Protein AF-0000000072530063 (afdb_homodimer)

Organism: Lottia gigantea (NCBI:txid225164)

pLDDT: mean 83.58, std 20.02, range [23.95, 98.19]

Solvent-accessible surface area (backbone atoms only — not comparable to full-atom values): 21661 Å² total; per-residue (Å²): 127,83,74,70,56,74,69,68,76,24,9,52,57,56,82,76,99,60,94,57,54,35,34,42,50,69,62,28,27,30,29,33,36,38,38,41,35,37,35,41,39,96,91,38,84,42,71,38,38,33,42,29,44,34,37,42,29,58,88,73,34,33,38,25,34,37,38,37,32,37,54,96,87,35,80,36,47,36,36,38,38,37,34,55,80,78,28,34,33,39,38,30,48,71,74,49,45,48,35,28,51,43,85,72,76,82,54,46,48,9,43,44,85,79,46,41,79,72,47,76,49,31,35,33,44,86,89,51,34,34,58,29,38,33,33,35,36,53,45,88,94,37,73,80,24,50,34,39,38,33,25,31,92,84,34,37,56,38,39,36,38,37,39,26,70,57,57,64,64,66,11,36,30,38,39,36,36,41,35,27,56,49,39,82,41,76,92,60,75,72,66,71,53,78,57,75,65,46,61,92,53,68,73,38,74,63,82,117,129,88,72,71,58,75,69,67,74,20,11,53,56,58,80,82,92,75,86,65,52,41,34,44,48,70,61,29,25,29,29,33,36,38,38,40,37,38,35,41,39,97,91,37,82,41,70,38,38,34,42,31,43,34,38,41,29,58,88,74,35,34,38,26,35,37,40,38,32,38,54,96,86,36,82,37,47,35,38,39,38,38,32,56,79,78,28,34,32,39,38,30,49,71,75,48,45,47,37,28,50,42,84,72,75,82,52,45,51,9,43,40,82,78,46,41,79,72,50,76,49,32,36,31,45,85,91,51,33,34,58,30,38,32,35,36,35,52,45,87,94,37,74,80,24,50,34,38,37,33,23,30,91,83,35,36,57,37,38,36,38,38,39,26,69,58,58,66,66,68,12,35,30,38,39,36,38,39,34,25,56,50,39,81,41,76,93,58,74,71,64,73,52,80,57,76,65,45,61,92,54,69,76,38,73,63,83,117

Radius of gyration: 21.9 Å; Cα contacts (8 Å, |Δi|>4): 1088; chains: 2; bounding box: 48×67×50 Å

Sequence (416 aa):
MLVSFLTLLLILSSGNGQTTKNCCLPDEYEMDMGETGSTFKDNVFQEMQGFLSTSYSHKDRKVSSRGTNVVNGQLVQTTVLMDYKTHREYINVNGNCTVYEMKAPMINPCIPDNALFGGRTRYGYGSNHIDVDLWRFNLSNRPDSPIKLSITDDCTPITQTQFDPKALLGGKTEVVYIFSNFRPGIKARNIFTVPTECHNKPVLKHHLMLVSFLTLLLILSSGNGQTTKNCCLPDEYEMDMGETGSTFKDNVFQEMQGFLSTSYSHKDRKVSSRGTNVVNGQLVQTTVLMDYKTHREYINVNGNCTVYEMKAPMINPCIPDNALFGGRTRYGYGSNHIDVDLWRFNLSNRPDSPIKLSITDDCTPITQTQFDPKALLGGKTEVVYIFSNFRPGIKARNIFTVPTECHNKPVLKHHL

Secondary structure (DSSP, 8-state):
---TT-----------SSS-TT-B--SEEEEEEEEEEEEEETTEEEEEEEEEEEEEETTTTEEEEEEEEEETTEEEEEEEEEETTTTEEEEEETTEEEEEE--SPPPP-B--TT-EEEEEEEEEETTEEEEEEEEEEEETTEEEEEEEEEEETT--EEEEEEEESSSTTSSEEEEEEEEEEEEES-S-GGGGSPPGGGTTPPEEP---/----------------SSS-TT-B--SEEEEEEEEEEEEEETTEEEEEEEEEEEEEETTTTEEEEEEEEEETTEEEEEEEEEETTTTEEEEEETTEEEEEE--SPPPPSB--TTPEEEEEEEEEETTEEEEEEEEEEEETTEEEEEEEEEE-TT--EEEEEEEESSSTTSSEEEEEEEEEEEEES-S-GGGGSPPGGGTTPPEEP---

Structure (mmCIF, N/CA/C/O backbone):
data_AF-0000000072530063-model_v1
#
loop_
_entity.id
_entity.type
_entity.pdbx_description
1 polymer 'ZP domain-containing protein'
#
loop_
_atom_site.group_PDB
_atom_site.id
_atom_site.type_symbol
_atom_site.label_atom_id
_atom_site.label_alt_id
_atom_site.label_comp_id
_atom_site.label_asym_id
_atom_site.label_entity_id
_atom_site.label_seq_id
_atom_site.pdbx_PDB_ins_code
_atom_site.Cartn_x
_atom_site.Cartn_y
_atom_site.Cartn_z
_atom_site.occupancy
_atom_site.B_iso_or_equiv
_atom_site.auth_seq_id
_atom_site.auth_comp_id
_atom_site.auth_asym_id
_atom_site.auth_atom_id
_atom_site.pdbx_PDB_model_num
ATOM 1 N N . MET A 1 1 ? 1.836 21.172 -8.539 1 24.72 1 MET A N 1
ATOM 2 C CA . MET A 1 1 ? 1.102 21.734 -7.41 1 24.72 1 MET A CA 1
ATOM 3 C C . MET A 1 1 ? 0.557 20.641 -6.512 1 24.72 1 MET A C 1
ATOM 5 O O . MET A 1 1 ? -0.411 19.969 -6.867 1 24.72 1 MET A O 1
ATOM 9 N N . LEU A 1 2 ? 1.487 19.953 -5.762 1 30.73 2 LEU A N 1
ATOM 10 C CA . LEU A 1 2 ? 1.659 18.641 -5.172 1 30.73 2 LEU A CA 1
ATOM 11 C C . LEU A 1 2 ? 0.771 18.469 -3.943 1 30.73 2 LEU A C 1
ATOM 13 O O . LEU A 1 2 ? 0.501 17.344 -3.516 1 30.73 2 LEU A O 1
ATOM 17 N N . VAL A 1 3 ? 0.549 19.703 -3.082 1 30.42 3 VAL A N 1
ATOM 18 C CA . VAL A 1 3 ? 0.519 19.594 -1.627 1 30.42 3 VAL A CA 1
ATOM 19 C C . VAL A 1 3 ? -0.781 18.922 -1.184 1 30.42 3 VAL A C 1
ATOM 21 O O . VAL A 1 3 ? -0.909 18.516 -0.03 1 30.42 3 VAL A O 1
ATOM 24 N N . SER A 1 4 ? -1.985 19.141 -1.792 1 29.75 4 SER A N 1
ATOM 25 C CA . SER A 1 4 ? -3.145 19.328 -0.924 1 29.75 4 SER A CA 1
ATOM 26 C C . SER A 1 4 ? -3.424 18.078 -0.103 1 29.75 4 SER A C 1
ATOM 28 O O . SER A 1 4 ? -4.273 18.078 0.791 1 29.75 4 SER A O 1
ATOM 30 N N . PHE A 1 5 ? -3.225 16.875 -0.66 1 32.81 5 PHE A N 1
ATOM 31 C CA . PHE A 1 5 ? -4.348 15.969 -0.429 1 32.81 5 PHE A CA 1
ATOM 32 C C . PHE A 1 5 ? -4.25 15.328 0.949 1 32.81 5 PHE A C 1
ATOM 34 O O . PHE A 1 5 ? -4.684 14.188 1.142 1 32.81 5 PHE A O 1
ATOM 41 N N . LEU A 1 6 ? -3.395 15.883 1.829 1 31.11 6 LEU A N 1
ATOM 42 C CA . LEU A 1 6 ? -3.438 14.945 2.945 1 31.11 6 LEU A CA 1
ATOM 43 C C . LEU A 1 6 ? -4.828 14.906 3.57 1 31.11 6 LEU A C 1
ATOM 45 O O . LEU A 1 6 ? -5.18 15.781 4.371 1 31.11 6 LEU A O 1
ATOM 49 N N . THR A 1 7 ? -5.852 14.695 2.754 1 29.69 7 THR A N 1
ATOM 50 C CA . THR A 1 7 ? -7.098 14.57 3.502 1 29.69 7 THR A CA 1
ATOM 51 C C . THR A 1 7 ? -7.012 13.43 4.516 1 29.69 7 THR A C 1
ATOM 53 O O . THR A 1 7 ? -7.062 12.258 4.148 1 29.69 7 THR A O 1
ATOM 56 N N . LEU A 1 8 ? -6.211 13.656 5.488 1 28.5 8 LEU A N 1
ATOM 57 C CA . LEU A 1 8 ? -6.328 12.727 6.605 1 28.5 8 LEU A CA 1
ATOM 58 C C . LEU A 1 8 ? -7.773 12.641 7.086 1 28.5 8 LEU A C 1
ATOM 60 O O . LEU A 1 8 ? -8.375 13.648 7.449 1 28.5 8 LEU A O 1
ATOM 64 N N . LEU A 1 9 ? -8.453 11.594 6.77 1 30.14 9 LEU A N 1
ATOM 65 C CA . LEU A 1 9 ? -9.852 11.328 7.102 1 30.14 9 LEU A CA 1
ATOM 66 C C . LEU A 1 9 ? -10.031 11.172 8.609 1 30.14 9 LEU A C 1
ATOM 68 O O . LEU A 1 9 ? -9.438 10.281 9.219 1 30.14 9 LEU A O 1
ATOM 72 N N . LEU A 1 10 ? -10.43 12.273 9.289 1 25.59 10 LEU A N 1
ATOM 73 C CA . LEU A 1 10 ? -10.844 12.281 10.688 1 25.59 10 LEU A CA 1
ATOM 74 C C . LEU A 1 10 ? -12.227 11.664 10.852 1 25.59 10 LEU A C 1
ATOM 76 O O . LEU A 1 10 ? -13.219 12.203 10.344 1 25.59 10 LEU A O 1
ATOM 80 N N . ILE A 1 11 ? -12.336 10.266 11.086 1 26.78 11 ILE A N 1
ATOM 81 C CA . ILE A 1 11 ? -13.625 9.633 11.344 1 26.78 11 ILE A CA 1
ATOM 82 C C . ILE A 1 11 ? -14.078 9.938 12.766 1 26.78 11 ILE A C 1
ATOM 84 O O . ILE A 1 11 ? -13.305 9.805 13.719 1 26.78 11 ILE A O 1
ATOM 88 N N . LEU A 1 12 ? -15.219 10.539 12.977 1 25.2 12 LEU A N 1
ATOM 89 C CA . LEU A 1 12 ? -15.945 10.898 14.188 1 25.2 12 LEU A CA 1
ATOM 90 C C . LEU A 1 12 ? -16.5 9.656 14.875 1 25.2 12 LEU A C 1
ATOM 92 O O . LEU A 1 12 ? -17.016 8.75 14.211 1 25.2 12 LEU A O 1
ATOM 96 N N . SER A 1 13 ? -16.203 9.453 16.281 1 26.47 13 SER A N 1
ATOM 97 C CA . SER A 1 13 ? -16.469 8.406 17.266 1 26.47 13 SER A CA 1
ATOM 98 C C . SER A 1 13 ? -17.938 8.375 17.656 1 26.47 13 SER A C 1
ATOM 100 O O . SER A 1 13 ? -18.469 9.359 18.172 1 26.47 13 SER A O 1
ATOM 102 N N . SER A 1 14 ? -18.938 7.711 17.094 1 26.81 14 SER A N 1
ATOM 103 C CA . SER A 1 14 ? -20.047 7.523 18.031 1 26.81 14 SER A CA 1
ATOM 104 C C . SER A 1 14 ? -19.844 6.273 18.875 1 26.81 14 SER A C 1
ATOM 106 O O . SER A 1 14 ? -19.203 5.316 18.438 1 26.81 14 SER A O 1
ATOM 108 N N . GLY A 1 15 ? -20.156 6.062 20.234 1 26.78 15 GLY A N 1
ATOM 109 C CA . GLY A 1 15 ? -20.031 5.355 21.5 1 26.78 15 GLY A CA 1
ATOM 110 C C . GLY A 1 15 ? -20.484 3.906 21.406 1 26.78 15 GLY A C 1
ATOM 111 O O . GLY A 1 15 ? -20 3.057 22.156 1 26.78 15 GLY A O 1
ATOM 112 N N . ASN A 1 16 ? -21.5 3.174 21.031 1 27.88 16 ASN A N 1
ATOM 113 C CA . ASN A 1 16 ? -21.984 2.098 21.906 1 27.88 16 ASN A CA 1
ATOM 114 C C . ASN A 1 16 ? -21.281 0.778 21.578 1 27.88 16 ASN A C 1
ATOM 116 O O . ASN A 1 16 ? -20.625 0.653 20.547 1 27.88 16 ASN A O 1
ATOM 120 N N . GLY A 1 17 ? -21.797 -0.498 21.609 1 28.62 17 GLY A N 1
ATOM 121 C CA . GLY A 1 17 ? -21.438 -1.845 22.031 1 28.62 17 GLY A CA 1
ATOM 122 C C . GLY A 1 17 ? -20.391 -2.486 21.125 1 28.62 17 GLY A C 1
ATOM 123 O O . GLY A 1 17 ? -19.578 -3.283 21.594 1 28.62 17 GLY A O 1
ATOM 124 N N . GLN A 1 18 ? -20.625 -2.889 19.859 1 33 18 GLN A N 1
ATOM 125 C CA . GLN A 1 18 ? -20.703 -3.68 18.625 1 33 18 GLN A CA 1
ATOM 126 C C . GLN A 1 18 ? -19.531 -3.369 17.703 1 33 18 GLN A C 1
ATOM 128 O O . GLN A 1 18 ? -18.938 -2.291 17.766 1 33 18 GLN A O 1
ATOM 133 N N . THR A 1 19 ? -19.031 -3.844 16.406 1 42.81 19 THR A N 1
ATOM 134 C CA . THR A 1 19 ? -17.938 -3.646 15.469 1 42.81 19 THR A CA 1
ATOM 135 C C . THR A 1 19 ? -17.531 -2.18 15.422 1 42.81 19 THR A C 1
ATOM 137 O O . THR A 1 19 ? -18.328 -1.315 15.047 1 42.81 19 THR A O 1
ATOM 140 N N . THR A 1 20 ? -16.844 -1.428 16.469 1 46.28 20 THR A N 1
ATOM 141 C CA . THR A 1 20 ? -17 -0.122 17.109 1 46.28 20 THR A CA 1
ATOM 142 C C . THR A 1 20 ? -16.844 0.997 16.078 1 46.28 20 THR A C 1
ATOM 144 O O . THR A 1 20 ? -15.773 1.195 15.516 1 46.28 20 THR A O 1
ATOM 147 N N . LYS A 1 21 ? -17.812 1.171 15.352 1 54.53 21 LYS A N 1
ATOM 148 C CA . LYS A 1 21 ? -18.047 2.398 14.594 1 54.53 21 LYS A CA 1
ATOM 149 C C . LYS A 1 21 ? -17.453 3.609 15.312 1 54.53 21 LYS A C 1
ATOM 151 O O . LYS A 1 21 ? -17.125 4.609 14.672 1 54.53 21 LYS A O 1
ATOM 156 N N . ASN A 1 22 ? -16.984 3.297 16.578 1 71.56 22 ASN A N 1
ATOM 157 C CA . ASN A 1 22 ? -16.469 4.484 17.25 1 71.56 22 ASN A CA 1
ATOM 158 C C . ASN A 1 22 ? -14.953 4.441 17.406 1 71.56 22 ASN A C 1
ATOM 160 O O . ASN A 1 22 ? -14.422 4.648 18.5 1 71.56 22 ASN A O 1
ATOM 164 N N . CYS A 1 23 ? -14.312 3.988 16.516 1 90.31 23 CYS A N 1
ATOM 165 C CA . CYS A 1 23 ? -12.859 3.992 16.562 1 90.31 23 CYS A CA 1
ATOM 166 C C . CYS A 1 23 ? -12.305 5.336 16.109 1 90.31 23 CYS A C 1
ATOM 1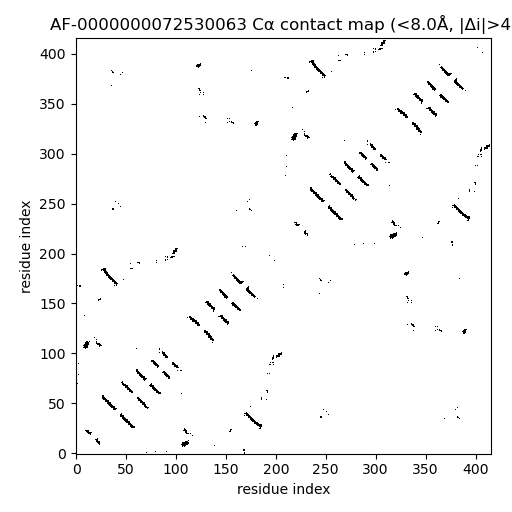68 O O . CYS A 1 23 ? -12.477 5.723 14.945 1 90.31 23 CYS A O 1
ATOM 170 N N . CYS A 1 24 ? -11.664 6.004 17.172 1 93.06 24 CYS A N 1
ATOM 171 C CA . CYS A 1 24 ? -11.031 7.293 16.906 1 93.06 24 CYS A CA 1
ATOM 172 C C . CYS A 1 24 ? -9.57 7.285 17.344 1 93.06 24 CYS A C 1
ATOM 174 O O . CYS A 1 24 ? -9.211 6.641 18.328 1 93.06 24 CYS A O 1
ATOM 176 N N . LEU A 1 25 ? -8.773 7.996 16.594 1 93.75 25 LEU A N 1
ATOM 177 C CA . LEU A 1 25 ? -7.438 8.281 17.094 1 93.75 25 LEU A CA 1
ATOM 178 C C . LEU A 1 25 ? -7.492 9.312 18.219 1 93.75 25 LEU A C 1
ATOM 180 O O . LEU A 1 25 ? -8.484 10.031 18.359 1 93.75 25 LEU A O 1
ATOM 184 N N . PRO A 1 26 ? -6.43 9.312 19.047 1 93.81 26 PRO A N 1
ATOM 185 C CA . PRO A 1 26 ? -6.395 10.344 20.094 1 93.81 26 PRO A CA 1
ATOM 186 C C . PRO A 1 26 ? -6.398 11.758 19.531 1 93.81 26 PRO A C 1
ATOM 188 O O . PRO A 1 26 ? -6.062 11.961 18.359 1 93.81 26 PRO A O 1
ATOM 191 N N . ASP A 1 27 ? -6.699 12.727 20.406 1 94.88 27 ASP A N 1
ATOM 192 C CA . ASP A 1 27 ? -6.793 14.125 20.016 1 94.88 27 ASP A CA 1
ATOM 193 C C . ASP A 1 27 ? -5.438 14.664 19.547 1 94.88 27 ASP A C 1
ATOM 195 O O . ASP A 1 27 ? -5.367 15.703 18.891 1 94.88 27 ASP A O 1
ATOM 199 N N . GLU A 1 28 ? -4.426 14.023 20.062 1 96.81 28 GLU A N 1
ATOM 200 C CA . GLU A 1 28 ? -3.068 14.352 19.641 1 96.81 28 GLU A CA 1
ATOM 201 C C . GLU A 1 28 ? -2.252 13.094 19.375 1 96.81 28 GLU A C 1
ATOM 203 O O . GLU A 1 28 ? -2.23 12.18 20.203 1 96.81 28 GLU A O 1
ATOM 208 N N . TYR A 1 29 ? -1.586 13.117 18.281 1 97.5 29 TYR A N 1
ATOM 209 C CA . TYR A 1 29 ? -0.713 11.992 17.969 1 97.5 29 TYR A CA 1
ATOM 210 C C . TYR A 1 29 ? 0.34 12.375 16.938 1 97.5 29 TYR A C 1
ATOM 212 O O . TYR A 1 29 ? 0.236 13.422 16.297 1 97.5 29 TYR A O 1
ATOM 220 N N . GLU A 1 30 ? 1.362 11.578 16.828 1 98.12 30 GLU A N 1
ATOM 221 C CA . GLU A 1 30 ? 2.389 11.625 15.797 1 98.12 30 GLU A CA 1
ATOM 222 C C . GLU A 1 30 ? 2.568 10.266 15.133 1 98.12 30 GLU A C 1
ATOM 224 O O . GLU A 1 30 ? 2.391 9.227 15.766 1 98.12 30 GLU A O 1
ATOM 229 N N . MET A 1 31 ? 2.863 10.297 13.859 1 97.94 31 MET A N 1
ATOM 230 C CA . MET A 1 31 ? 3.172 9.078 13.117 1 97.94 31 MET A CA 1
ATOM 231 C C . MET A 1 31 ? 3.977 9.391 11.859 1 97.94 31 MET A C 1
ATOM 233 O O . MET A 1 31 ? 4.031 10.539 11.422 1 97.94 31 MET A O 1
ATOM 237 N N . ASP A 1 32 ? 4.629 8.375 11.398 1 97.25 32 ASP A N 1
ATOM 238 C CA . ASP A 1 32 ? 5.262 8.453 10.086 1 97.25 32 ASP A CA 1
ATOM 239 C C . ASP A 1 32 ? 4.34 7.906 9 1 97.25 32 ASP A C 1
ATOM 241 O O . ASP A 1 32 ? 3.535 7.008 9.258 1 97.25 32 ASP A O 1
ATOM 245 N N . MET A 1 33 ? 4.5 8.5 7.867 1 95.81 33 MET A N 1
ATOM 246 C CA . MET A 1 33 ? 3.66 8.117 6.738 1 95.81 33 MET A CA 1
ATOM 247 C C . MET A 1 33 ? 4.504 7.875 5.488 1 95.81 33 MET A C 1
ATOM 249 O O . MET A 1 33 ? 5.215 8.773 5.035 1 95.81 33 MET A O 1
ATOM 253 N N . GLY A 1 34 ? 4.508 6.645 5.02 1 92.81 34 GLY A N 1
ATOM 254 C CA . GLY A 1 34 ? 4.984 6.379 3.67 1 92.81 34 GLY A CA 1
ATOM 255 C C . GLY A 1 34 ? 3.908 6.551 2.615 1 92.81 34 GLY A C 1
ATOM 256 O O . GLY A 1 34 ? 2.783 6.07 2.783 1 92.81 34 GLY A O 1
ATOM 257 N N . GLU A 1 35 ? 4.234 7.273 1.614 1 91.69 35 GLU A N 1
ATOM 258 C CA . GLU A 1 35 ? 3.314 7.539 0.512 1 91.69 35 GLU A CA 1
ATOM 259 C C . GLU A 1 35 ? 3.803 6.891 -0.781 1 91.69 35 GLU A C 1
ATOM 261 O O . GLU A 1 35 ? 4.965 7.047 -1.159 1 91.69 35 GLU A O 1
ATOM 266 N N . THR A 1 36 ? 2.914 6.152 -1.372 1 89.06 36 THR A N 1
ATOM 267 C CA . THR A 1 36 ? 3.232 5.566 -2.668 1 89.06 36 THR A CA 1
ATOM 268 C C . THR A 1 36 ? 2.006 5.555 -3.574 1 89.06 36 THR A C 1
ATOM 270 O O . THR A 1 36 ? 0.893 5.285 -3.119 1 89.06 36 THR A O 1
ATOM 273 N N . GLY A 1 37 ? 2.242 5.934 -4.832 1 86.69 37 GLY A N 1
ATOM 274 C CA . GLY A 1 37 ? 1.151 5.949 -5.797 1 86.69 37 GLY A CA 1
ATOM 275 C C . GLY A 1 37 ? 1.494 6.695 -7.07 1 86.69 37 GLY A C 1
ATOM 276 O O . GLY A 1 37 ? 2.666 6.805 -7.438 1 86.69 37 GLY A O 1
ATOM 277 N N . SER A 1 38 ? 0.443 7.02 -7.793 1 83.88 38 SER A N 1
ATOM 278 C CA . SER A 1 38 ? 0.654 7.711 -9.062 1 83.88 38 SER A CA 1
ATOM 279 C C . SER A 1 38 ? -0.51 8.641 -9.383 1 83.88 38 SER A C 1
ATOM 281 O O . SER A 1 38 ? -1.606 8.484 -8.844 1 83.88 38 SER A O 1
ATOM 283 N N . THR A 1 39 ? -0.192 9.602 -10.141 1 81.94 39 THR A N 1
ATOM 284 C CA . THR A 1 39 ? -1.193 10.516 -10.68 1 81.94 39 THR A CA 1
ATOM 285 C C . THR A 1 39 ? -1.044 10.664 -12.188 1 81.94 39 THR A C 1
ATOM 287 O O . THR A 1 39 ? 0.059 10.531 -12.727 1 81.94 39 THR A O 1
ATOM 290 N N . PHE A 1 40 ? -2.137 10.75 -12.789 1 80.94 40 PHE A N 1
ATOM 291 C CA . PHE A 1 40 ? -2.191 11.039 -14.219 1 80.94 40 PHE A CA 1
ATOM 292 C C . PHE A 1 40 ? -2.867 12.383 -14.477 1 80.94 40 PHE A C 1
ATOM 294 O O . PHE A 1 40 ? -4.066 12.531 -14.227 1 80.94 40 PHE A O 1
ATOM 301 N N . LYS A 1 41 ? -2.027 13.273 -14.867 1 78.12 41 LYS A N 1
ATOM 302 C CA . LYS A 1 41 ? -2.494 14.641 -15.117 1 78.12 41 LYS A CA 1
ATOM 303 C C . LYS A 1 41 ? -1.873 15.211 -16.391 1 78.12 41 LYS A C 1
ATOM 305 O O . LYS A 1 41 ? -0.677 15.039 -16.625 1 78.12 41 LYS A O 1
ATOM 310 N N . ASP A 1 42 ? -2.748 15.898 -17.219 1 79.31 42 ASP A N 1
ATOM 311 C CA . ASP A 1 42 ? -2.303 16.531 -18.453 1 79.31 42 ASP A CA 1
ATOM 312 C C . ASP A 1 42 ? -1.519 15.555 -19.328 1 79.31 42 ASP A C 1
ATOM 314 O O . ASP A 1 42 ? -0.451 15.891 -19.844 1 79.31 42 ASP A O 1
ATOM 318 N N . ASN A 1 43 ? -1.944 14.305 -19.312 1 76.56 43 ASN A N 1
ATOM 319 C CA . ASN A 1 43 ? -1.417 13.227 -20.141 1 76.56 43 ASN A CA 1
ATOM 320 C C . ASN A 1 43 ? -0.033 12.781 -19.672 1 76.56 43 ASN A C 1
ATOM 322 O O . ASN A 1 43 ? 0.747 12.242 -20.453 1 76.56 43 ASN A O 1
ATOM 326 N N . VAL A 1 44 ? 0.263 13.148 -18.484 1 78.81 44 VAL A N 1
ATOM 327 C CA . VAL A 1 44 ? 1.551 12.75 -17.922 1 78.81 44 VAL A CA 1
ATOM 328 C C . VAL A 1 44 ? 1.331 11.859 -16.703 1 78.81 44 VAL A C 1
ATOM 330 O O . VAL 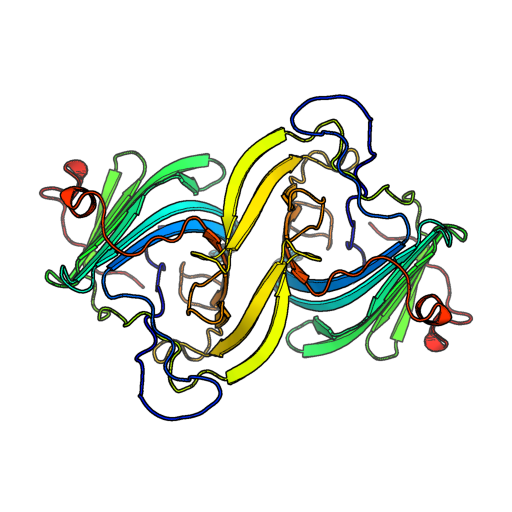A 1 44 ? 0.524 12.18 -15.828 1 78.81 44 VAL A O 1
ATOM 333 N N . PHE A 1 45 ? 1.947 10.648 -16.766 1 79.56 45 PHE A N 1
ATOM 334 C CA . PHE A 1 45 ? 1.963 9.742 -15.625 1 79.56 45 PHE A CA 1
ATOM 335 C C . PHE A 1 45 ? 3.086 10.109 -14.656 1 79.56 45 PHE A C 1
ATOM 337 O O . PHE A 1 45 ? 4.254 10.164 -15.055 1 79.56 45 PHE A O 1
ATOM 344 N N . GLN A 1 46 ? 2.736 10.383 -13.367 1 79.94 46 GLN A N 1
ATOM 345 C CA . GLN A 1 46 ? 3.721 10.781 -12.367 1 79.94 46 GLN A CA 1
ATOM 346 C C . GLN A 1 46 ? 3.666 9.867 -11.148 1 79.94 46 GLN A C 1
ATOM 348 O O . GLN A 1 46 ? 2.596 9.641 -10.578 1 79.94 46 GLN A O 1
ATOM 353 N N . GLU A 1 47 ? 4.805 9.391 -10.797 1 78.62 47 GLU A N 1
ATOM 354 C CA . GLU A 1 47 ? 4.914 8.594 -9.578 1 78.62 47 GLU A CA 1
ATOM 355 C C . GLU A 1 47 ? 4.828 9.477 -8.336 1 78.62 47 GLU A C 1
ATOM 357 O O . GLU A 1 47 ? 5.359 10.586 -8.32 1 78.62 47 GLU A O 1
ATOM 362 N N . MET A 1 48 ? 4.152 8.977 -7.383 1 84.19 48 MET A N 1
ATOM 363 C CA . MET A 1 48 ? 4.105 9.602 -6.062 1 84.19 48 MET A CA 1
ATOM 364 C C . MET A 1 48 ? 4.855 8.766 -5.035 1 84.19 48 MET A C 1
ATOM 366 O O . MET A 1 48 ? 4.578 7.574 -4.879 1 84.19 48 MET A O 1
ATOM 370 N N . GLN A 1 49 ? 5.789 9.344 -4.48 1 88.06 49 GLN A N 1
ATOM 371 C CA . GLN A 1 49 ? 6.547 8.719 -3.402 1 88.06 49 GLN A CA 1
ATOM 372 C C . GLN A 1 49 ? 6.941 9.734 -2.34 1 88.06 49 GLN A C 1
ATOM 374 O O . GLN A 1 49 ? 7.336 10.859 -2.666 1 88.06 49 GLN A O 1
ATOM 379 N N . GLY A 1 50 ? 6.773 9.359 -1.143 1 90.56 50 GLY A N 1
ATOM 380 C CA . GLY A 1 50 ? 7.156 10.258 -0.066 1 90.56 50 GLY A CA 1
ATOM 381 C C . GLY A 1 50 ? 7.234 9.57 1.284 1 90.56 50 GLY A C 1
ATOM 382 O O . GLY A 1 50 ? 6.766 8.445 1.443 1 90.56 50 GLY A O 1
ATOM 383 N N . PHE A 1 51 ? 7.941 10.148 2.145 1 93.38 51 PHE A N 1
ATOM 384 C CA . PHE A 1 51 ? 8.031 9.773 3.551 1 93.38 51 PHE A CA 1
ATOM 385 C C . PHE A 1 51 ? 7.926 11.008 4.449 1 93.38 51 PHE A C 1
ATOM 387 O O . PHE A 1 51 ? 8.797 11.875 4.422 1 93.38 51 PHE A O 1
ATOM 394 N N . LEU A 1 52 ? 6.879 10.984 5.238 1 96.19 52 LEU A N 1
ATOM 395 C CA . LEU A 1 52 ? 6.605 12.172 6.047 1 96.19 52 LEU A CA 1
ATOM 396 C C . LEU A 1 52 ? 6.363 11.789 7.504 1 96.19 52 LEU A C 1
ATOM 398 O O . LEU A 1 52 ? 5.777 10.742 7.785 1 96.19 52 LEU A O 1
ATOM 402 N N . SER A 1 53 ? 6.875 12.633 8.383 1 97.38 53 SER A N 1
ATOM 403 C CA . SER A 1 53 ? 6.426 12.617 9.773 1 97.38 53 SER A CA 1
ATOM 404 C C . SER A 1 53 ? 5.262 13.578 9.984 1 97.38 53 SER A C 1
ATOM 406 O O . SER A 1 53 ? 5.363 14.766 9.672 1 97.38 53 SER A O 1
ATOM 408 N N . THR A 1 54 ? 4.238 13.047 10.547 1 97.38 54 THR A N 1
ATOM 409 C CA . THR A 1 54 ? 3.023 13.844 10.672 1 97.38 54 THR A CA 1
ATOM 410 C C . THR A 1 54 ? 2.619 13.992 12.133 1 97.38 54 THR A C 1
ATOM 412 O O . THR A 1 54 ? 2.701 13.039 12.906 1 97.38 54 THR A O 1
ATOM 415 N N . SER A 1 55 ? 2.207 15.18 12.469 1 98 55 SER A N 1
ATOM 416 C CA . SER A 1 55 ? 1.67 15.516 13.781 1 98 55 SER A CA 1
ATOM 417 C C . SER A 1 55 ? 0.26 16.078 13.672 1 98 55 SER A C 1
ATOM 419 O O . SER A 1 55 ? 0.01 16.984 12.875 1 98 55 SER A O 1
ATOM 421 N N . TYR A 1 56 ? -0.61 15.523 14.43 1 97.5 56 TYR A N 1
ATOM 422 C CA . TYR A 1 56 ? -2.004 15.945 14.492 1 97.5 56 TYR A CA 1
ATOM 423 C C . TYR A 1 56 ? -2.363 16.438 15.891 1 97.5 56 TYR A C 1
ATOM 425 O O . TYR A 1 56 ? -2.15 15.727 16.875 1 97.5 56 TYR A O 1
ATOM 433 N N . SER A 1 57 ? -2.898 17.641 15.969 1 97.19 57 SER A N 1
ATOM 434 C CA . SER A 1 57 ? -3.367 18.172 17.234 1 97.19 57 SER A CA 1
ATOM 435 C C . SER A 1 57 ? -4.762 18.781 17.109 1 97.19 57 SER A C 1
ATOM 437 O O . SER A 1 57 ? -4.922 19.859 16.531 1 97.19 57 SER A O 1
ATOM 439 N N . HIS A 1 58 ? -5.715 18.109 17.688 1 94.06 58 HIS A N 1
ATOM 440 C CA . HIS A 1 58 ? -7.055 18.688 17.734 1 94.06 58 HIS A CA 1
ATOM 441 C C . HIS A 1 58 ? -7.078 19.922 18.625 1 94.06 58 HIS A C 1
ATOM 443 O O . HIS A 1 58 ? -7.789 20.891 18.328 1 94.06 58 HIS A O 1
ATOM 449 N N . LYS A 1 59 ? -6.355 19.828 19.672 1 92.44 59 LYS A N 1
ATOM 450 C CA . LYS A 1 59 ? -6.254 20.953 20.609 1 92.44 59 LYS A CA 1
ATOM 451 C C . LYS A 1 59 ? -5.789 22.219 19.891 1 92.44 59 LYS A C 1
ATOM 453 O O . LYS A 1 59 ? -6.387 23.281 20.047 1 92.44 59 LYS A O 1
ATOM 458 N N . ASP A 1 60 ? -4.77 22.094 19.125 1 95.81 60 ASP A N 1
ATOM 459 C CA . ASP A 1 60 ? -4.211 23.234 18.406 1 95.81 60 ASP A CA 1
ATOM 460 C C . ASP A 1 60 ? -4.941 23.469 17.078 1 95.81 60 ASP A C 1
ATOM 462 O O . ASP A 1 60 ? -4.77 24.516 16.453 1 95.81 60 ASP A O 1
ATOM 466 N N . ARG A 1 61 ? -5.773 22.562 16.688 1 96.44 61 ARG A N 1
ATOM 467 C CA . ARG A 1 61 ? -6.453 22.562 15.391 1 96.44 61 ARG A CA 1
ATOM 468 C C . ARG A 1 61 ? -5.449 22.688 14.25 1 96.44 61 ARG A C 1
ATOM 470 O O . ARG A 1 61 ? -5.602 23.547 13.375 1 96.44 61 ARG A O 1
ATOM 477 N N . LYS A 1 62 ? -4.367 21.812 14.297 1 97.19 62 LYS A N 1
ATOM 478 C CA . LYS A 1 62 ? -3.303 21.859 13.297 1 97.19 62 LYS A CA 1
ATOM 479 C C . LYS A 1 62 ? -2.834 20.453 12.93 1 97.19 62 LYS A C 1
ATOM 481 O O . LYS A 1 62 ? -2.887 19.531 13.758 1 97.19 62 LYS A O 1
ATOM 486 N N . VAL A 1 63 ? -2.41 20.312 11.734 1 97.12 63 VAL A N 1
ATOM 487 C CA . VAL A 1 63 ? -1.702 19.141 11.234 1 97.12 63 VAL A CA 1
ATOM 488 C C . VAL A 1 63 ? -0.394 19.578 10.578 1 97.12 63 VAL A C 1
ATOM 490 O O . VAL A 1 63 ? -0.373 20.516 9.781 1 97.12 63 VAL A O 1
ATOM 493 N N . SER A 1 64 ? 0.658 18.984 10.977 1 97.69 64 SER A N 1
ATOM 494 C CA . SER A 1 64 ? 1.96 19.25 10.367 1 97.69 64 SER A CA 1
ATOM 495 C C . SER A 1 64 ? 2.58 17.969 9.82 1 97.69 64 SER A C 1
ATOM 497 O O . SER A 1 64 ? 2.609 16.938 10.508 1 97.69 64 SER A O 1
ATOM 499 N N . SER A 1 65 ? 3.016 18 8.594 1 96.88 65 SER A N 1
ATOM 500 C CA . SER A 1 65 ? 3.74 16.906 7.965 1 96.88 65 SER A CA 1
ATOM 501 C C . SER A 1 65 ? 5.066 17.375 7.379 1 96.88 65 SER A C 1
ATOM 503 O O . SER A 1 65 ? 5.109 18.375 6.664 1 96.88 65 SER A O 1
ATOM 505 N N . ARG A 1 66 ? 6.082 16.656 7.711 1 96.44 66 ARG A N 1
ATOM 506 C CA . ARG A 1 66 ? 7.418 17.031 7.258 1 96.44 66 ARG A CA 1
ATOM 507 C C . ARG A 1 66 ? 8.211 15.812 6.816 1 96.44 66 ARG A C 1
ATOM 509 O O . ARG A 1 66 ? 8.125 14.75 7.438 1 96.44 66 ARG A O 1
ATOM 516 N N . GLY A 1 67 ? 8.961 16.016 5.793 1 96.25 67 GLY A N 1
ATOM 517 C CA . GLY A 1 67 ? 9.805 14.953 5.285 1 96.25 67 GLY A CA 1
ATOM 518 C C . GLY A 1 67 ? 10.195 15.141 3.832 1 96.25 67 GLY A C 1
ATOM 519 O O . GLY A 1 67 ? 10.555 16.25 3.42 1 96.25 67 GLY A O 1
ATOM 520 N N . THR A 1 68 ? 10.172 14.039 3.146 1 94.38 68 THR A N 1
ATOM 521 C CA . THR A 1 68 ? 10.609 14.078 1.756 1 94.38 68 THR A CA 1
ATOM 522 C C . THR A 1 68 ? 9.523 13.539 0.83 1 94.38 68 THR A C 1
ATOM 524 O O . THR A 1 68 ? 8.75 12.656 1.218 1 94.38 68 THR A O 1
ATOM 527 N N . ASN A 1 69 ? 9.477 14.102 -0.356 1 90.06 69 ASN A N 1
ATOM 528 C CA . ASN A 1 69 ? 8.664 13.617 -1.469 1 90.06 69 ASN A CA 1
ATOM 529 C C . ASN A 1 69 ? 9.477 13.531 -2.758 1 90.06 69 ASN A C 1
ATOM 531 O O . ASN A 1 69 ? 10.57 14.094 -2.85 1 90.06 69 ASN A O 1
ATOM 535 N N . VAL A 1 70 ? 8.961 12.688 -3.625 1 82.56 70 VAL A N 1
ATOM 536 C CA . VAL A 1 70 ? 9.516 12.68 -4.973 1 82.56 70 VAL A CA 1
ATOM 537 C C . VAL A 1 70 ? 8.641 13.523 -5.898 1 82.56 70 VAL A C 1
ATOM 539 O O . VAL A 1 70 ? 7.441 13.273 -6.023 1 82.56 70 VAL A O 1
ATOM 542 N N . VAL A 1 71 ? 9.18 14.477 -6.422 1 71.38 71 VAL A N 1
ATOM 543 C CA . VAL A 1 71 ? 8.547 15.367 -7.395 1 71.38 71 VAL A CA 1
ATOM 544 C C . VAL A 1 71 ? 9.359 15.375 -8.688 1 71.38 71 VAL A C 1
ATOM 546 O O . VAL A 1 71 ? 10.539 15.734 -8.68 1 71.38 71 VAL A O 1
ATOM 549 N N . ASN A 1 72 ? 8.633 15.039 -9.789 1 70.94 72 ASN A N 1
ATOM 550 C CA . ASN A 1 72 ? 9.312 14.961 -11.078 1 70.94 72 ASN A CA 1
ATOM 551 C C . ASN A 1 72 ? 10.602 14.156 -10.984 1 70.94 72 ASN A C 1
ATOM 553 O O . ASN A 1 72 ? 11.648 14.594 -11.453 1 70.94 72 ASN A O 1
ATOM 557 N N . GLY A 1 73 ? 10.555 13.148 -10.219 1 73.06 73 GLY A N 1
ATOM 558 C CA . GLY A 1 73 ? 11.672 12.227 -10.125 1 73.06 73 GLY A CA 1
ATOM 559 C C . GLY A 1 73 ? 12.727 12.664 -9.133 1 73.06 73 GLY A C 1
ATOM 560 O O . GLY A 1 73 ? 13.734 11.977 -8.938 1 73.06 73 GLY A O 1
ATOM 561 N N . GLN A 1 74 ? 12.562 13.789 -8.531 1 82.69 74 GLN A N 1
ATOM 562 C CA . GLN A 1 74 ? 13.555 14.32 -7.602 1 82.69 74 GLN A CA 1
ATOM 563 C C . GLN A 1 74 ? 13.023 14.305 -6.168 1 82.69 74 GLN A C 1
ATOM 565 O O . GLN A 1 74 ? 11.859 14.625 -5.93 1 82.69 74 GLN A O 1
ATOM 570 N N . LEU A 1 75 ? 13.961 13.938 -5.32 1 87.88 75 LEU A N 1
ATOM 571 C CA . LEU A 1 75 ? 13.648 13.984 -3.896 1 87.88 75 LEU A CA 1
ATOM 572 C C . LEU A 1 75 ? 13.656 15.422 -3.383 1 87.88 75 LEU A C 1
ATOM 574 O O . LEU A 1 75 ? 14.633 16.156 -3.594 1 87.88 75 LEU A O 1
ATOM 578 N N . VAL A 1 76 ? 12.672 15.844 -2.777 1 91.69 76 VAL A N 1
ATOM 579 C CA . VAL A 1 76 ? 12.578 17.203 -2.254 1 91.69 76 VAL A CA 1
ATOM 580 C C . VAL A 1 76 ? 12.141 17.156 -0.791 1 91.69 76 VAL A C 1
ATOM 582 O O . VAL A 1 76 ? 11.398 16.266 -0.381 1 91.69 76 VAL A O 1
ATOM 585 N N . GLN A 1 77 ? 12.641 18.141 -0.064 1 94.5 77 GLN A N 1
ATOM 586 C CA . GLN A 1 77 ? 12.156 18.344 1.3 1 94.5 77 GLN A CA 1
ATOM 587 C C . GLN A 1 77 ? 10.82 19.078 1.312 1 94.5 77 GLN A C 1
ATOM 589 O O . GLN A 1 77 ? 10.664 20.094 0.632 1 94.5 77 GLN A O 1
ATOM 594 N N . THR A 1 78 ? 9.938 18.578 2.076 1 94.62 78 THR A N 1
ATOM 595 C CA . THR A 1 78 ? 8.594 19.156 2.076 1 94.62 78 THR A CA 1
ATOM 596 C C . THR A 1 78 ? 8.086 19.328 3.504 1 94.62 78 THR A C 1
ATOM 598 O O . THR A 1 78 ? 8.281 18.469 4.355 1 94.62 78 THR A O 1
ATOM 601 N N . THR A 1 79 ? 7.512 20.469 3.762 1 95.62 79 THR A N 1
ATOM 602 C CA . THR A 1 79 ? 6.734 20.734 4.969 1 95.62 79 THR A CA 1
ATOM 603 C C . THR A 1 79 ? 5.336 21.234 4.617 1 95.62 79 THR A C 1
ATOM 605 O O . THR A 1 79 ? 5.184 22.172 3.84 1 95.62 79 THR A O 1
ATOM 608 N N . VAL A 1 80 ? 4.398 20.562 5.156 1 95.69 80 VAL A N 1
ATOM 609 C CA . VAL A 1 80 ? 3.012 21.016 5.043 1 95.69 80 VAL A CA 1
ATOM 610 C C . VAL A 1 80 ? 2.451 21.312 6.43 1 95.69 80 VAL A C 1
ATOM 612 O O . VAL A 1 80 ? 2.545 20.484 7.34 1 95.69 80 VAL A O 1
ATOM 615 N N . LEU A 1 81 ? 1.963 22.469 6.586 1 97 81 LEU A N 1
ATOM 616 C CA . LEU A 1 81 ? 1.27 22.844 7.809 1 97 81 LEU A CA 1
ATOM 617 C C . LEU A 1 81 ? -0.157 23.297 7.512 1 97 81 LEU A C 1
ATOM 619 O O . LEU A 1 81 ? -0.367 24.25 6.766 1 97 81 LEU A O 1
ATOM 623 N N . MET A 1 82 ? -1.08 22.609 8.086 1 96.69 82 MET A N 1
ATOM 624 C CA . MET A 1 82 ? -2.486 23 8.008 1 96.69 82 MET A CA 1
ATOM 625 C C . MET A 1 82 ? -2.957 23.594 9.328 1 96.69 82 MET A C 1
ATOM 627 O O . MET A 1 82 ? -2.938 22.922 10.359 1 96.69 82 MET A O 1
ATOM 631 N N . ASP A 1 83 ? -3.311 24.766 9.227 1 96.56 83 ASP A N 1
ATOM 632 C CA . ASP A 1 83 ? -3.826 25.5 10.383 1 96.56 83 ASP A CA 1
ATOM 633 C C . ASP A 1 83 ? -5.316 25.781 10.219 1 96.56 83 ASP A C 1
ATOM 635 O O . ASP A 1 83 ? -5.699 26.734 9.531 1 96.56 83 ASP A O 1
ATOM 639 N N . TYR A 1 84 ? -6.117 25.094 10.945 1 95.12 84 TYR A N 1
ATOM 640 C CA . TYR A 1 84 ? -7.562 25.172 10.773 1 95.12 84 TYR A CA 1
ATOM 641 C C . TYR A 1 84 ? -8.141 26.359 11.531 1 95.12 84 TYR A C 1
ATOM 643 O O . TYR A 1 84 ? -9.281 26.766 11.297 1 95.12 84 TYR A O 1
ATOM 651 N N . LYS A 1 85 ? -7.445 26.922 12.445 1 95.38 85 LYS A N 1
ATOM 652 C CA . LYS A 1 85 ? -7.883 28.141 13.133 1 95.38 85 LYS A CA 1
ATOM 653 C C . LYS A 1 85 ? -7.82 29.344 12.203 1 95.38 85 LYS A C 1
ATOM 655 O O . LYS A 1 85 ? -8.758 30.141 12.148 1 95.38 85 LYS A O 1
ATOM 660 N N . THR A 1 86 ? -6.707 29.453 11.5 1 94.88 86 THR A N 1
ATOM 661 C CA . THR A 1 86 ? -6.531 30.594 10.617 1 94.88 86 THR A CA 1
ATOM 662 C C . THR A 1 86 ? -6.988 30.266 9.203 1 94.88 86 THR A C 1
ATOM 664 O O . THR A 1 86 ? -6.945 31.125 8.312 1 94.88 86 THR A O 1
ATOM 667 N N . HIS A 1 87 ? -7.34 29.016 8.961 1 94.69 87 HIS A N 1
ATOM 668 C CA . HIS A 1 87 ? -7.812 28.547 7.664 1 94.69 87 HIS A CA 1
ATOM 669 C C . HIS A 1 87 ? -6.742 28.719 6.594 1 94.69 87 HIS A C 1
ATOM 671 O O . HIS A 1 87 ? -7.02 29.234 5.512 1 94.69 87 HIS A O 1
ATOM 677 N N . ARG A 1 88 ? -5.523 28.266 6.957 1 95.12 88 ARG A N 1
ATOM 678 C CA . ARG A 1 88 ? -4.395 28.359 6.035 1 95.12 88 ARG A CA 1
ATOM 679 C C . ARG A 1 88 ? -3.67 27.031 5.902 1 95.12 88 ARG A C 1
ATOM 681 O O . ARG A 1 88 ? -3.518 26.297 6.887 1 95.12 88 ARG A O 1
ATOM 688 N N . GLU A 1 89 ? -3.264 26.781 4.754 1 95.75 89 GLU A N 1
ATOM 689 C CA . GLU A 1 89 ? -2.32 25.703 4.457 1 95.75 89 GLU A CA 1
ATOM 690 C C . GLU A 1 89 ? -0.985 26.266 3.973 1 95.75 89 GLU A C 1
ATOM 692 O O . GLU A 1 89 ? -0.939 27.031 3.008 1 95.75 89 GLU A O 1
ATOM 697 N N . TYR A 1 90 ? 0.052 25.938 4.613 1 95.94 90 TYR A N 1
ATOM 698 C CA . TYR A 1 90 ? 1.411 26.312 4.25 1 95.94 90 TYR A CA 1
ATOM 699 C C . TYR A 1 90 ? 2.164 25.141 3.637 1 95.94 90 TYR A C 1
ATOM 701 O O . TYR A 1 90 ? 2.307 24.094 4.266 1 95.94 90 TYR A O 1
ATOM 709 N N . ILE A 1 91 ? 2.605 25.297 2.457 1 95 91 ILE A N 1
ATOM 710 C CA . ILE A 1 91 ? 3.367 24.266 1.771 1 95 91 ILE A CA 1
ATOM 711 C C . ILE A 1 91 ? 4.766 24.781 1.443 1 95 91 ILE A C 1
ATOM 713 O O . ILE A 1 91 ? 4.918 25.719 0.653 1 95 91 ILE A O 1
ATOM 717 N N . ASN A 1 92 ? 5.723 24.234 2.068 1 94.38 92 ASN A N 1
ATOM 718 C CA . ASN A 1 92 ? 7.117 24.578 1.825 1 94.38 92 ASN A CA 1
ATOM 719 C C . ASN A 1 92 ? 7.867 23.453 1.114 1 94.38 92 ASN A C 1
ATOM 721 O O . ASN A 1 92 ? 8.055 22.375 1.681 1 94.38 92 ASN A O 1
ATOM 725 N N . VAL A 1 93 ? 8.281 23.656 -0.084 1 92.5 93 VAL A N 1
ATOM 726 C CA . VAL A 1 93 ? 9.047 22.688 -0.861 1 92.5 93 VAL A CA 1
ATOM 727 C C . VAL A 1 93 ? 10.438 23.25 -1.157 1 92.5 93 VAL A C 1
ATOM 729 O O . VAL A 1 93 ? 10.578 24.188 -1.945 1 92.5 93 VAL A O 1
ATOM 732 N N . ASN A 1 94 ? 11.406 22.625 -0.634 1 92.06 94 ASN A N 1
ATOM 733 C CA . ASN A 1 94 ? 12.789 23.047 -0.802 1 92.06 94 ASN A CA 1
ATOM 734 C C . ASN A 1 94 ? 12.945 24.547 -0.552 1 92.06 94 ASN A C 1
ATOM 736 O O . ASN A 1 94 ? 13.578 25.25 -1.344 1 92.06 94 ASN A O 1
ATOM 740 N N . GLY A 1 95 ? 12.32 25.016 0.431 1 91.75 95 GLY A N 1
ATOM 741 C CA . GLY A 1 95 ? 12.5 26.406 0.832 1 91.75 95 GLY A CA 1
ATOM 742 C C . GLY A 1 95 ? 11.555 27.359 0.128 1 91.75 95 GLY A C 1
ATOM 743 O O . GLY A 1 95 ? 11.539 28.562 0.42 1 91.75 95 GLY A O 1
ATOM 744 N N . ASN A 1 96 ? 10.836 26.922 -0.817 1 93.81 96 ASN A N 1
ATOM 745 C CA . ASN A 1 96 ? 9.836 27.719 -1.51 1 93.81 96 ASN A CA 1
ATOM 746 C C . ASN A 1 96 ? 8.438 27.5 -0.938 1 93.81 96 ASN A C 1
ATOM 748 O O . ASN A 1 96 ? 7.852 26.438 -1.114 1 93.81 96 ASN A O 1
ATOM 752 N N . CYS A 1 97 ? 7.934 28.594 -0.33 1 96.31 97 CYS A N 1
ATOM 753 C CA . CYS A 1 97 ? 6.68 28.438 0.395 1 96.31 97 CYS A CA 1
ATOM 754 C C . CYS A 1 97 ? 5.516 29.016 -0.393 1 96.31 97 CYS A C 1
ATOM 756 O O . CYS A 1 97 ? 5.637 30.094 -0.983 1 96.31 97 CYS A O 1
ATOM 758 N N . THR A 1 98 ? 4.434 28.281 -0.435 1 95.38 98 THR A N 1
ATOM 759 C CA . THR A 1 98 ? 3.137 28.734 -0.93 1 95.38 98 THR A CA 1
ATOM 760 C C . THR A 1 98 ? 2.072 28.625 0.157 1 95.38 98 THR A C 1
ATOM 762 O O . THR A 1 98 ? 2.035 27.641 0.896 1 95.38 98 THR A O 1
ATOM 765 N N . VAL A 1 99 ? 1.275 29.672 0.194 1 95.75 99 VAL A N 1
ATOM 766 C CA . VAL A 1 99 ? 0.218 29.688 1.199 1 95.75 99 VAL A CA 1
ATOM 767 C C . VAL A 1 99 ? -1.146 29.641 0.514 1 95.75 99 VAL A C 1
ATOM 769 O O . VAL A 1 99 ? -1.397 30.406 -0.428 1 95.75 99 VAL A O 1
ATOM 772 N N . TYR A 1 100 ? -2.004 28.75 1.072 1 94.44 100 TYR A N 1
ATOM 773 C CA . TYR A 1 100 ? -3.342 28.625 0.508 1 94.44 100 TYR A CA 1
ATOM 774 C C . TYR A 1 100 ? -4.406 28.859 1.57 1 94.44 100 TYR A C 1
ATOM 776 O O . TYR A 1 100 ? -4.203 28.562 2.746 1 94.44 100 TYR A O 1
ATOM 784 N N . GLU A 1 101 ? -5.484 29.406 1.065 1 93.88 101 GLU A N 1
ATOM 785 C CA . GLU A 1 101 ? -6.691 29.391 1.892 1 93.88 101 GLU A CA 1
ATOM 786 C C . GLU A 1 101 ? -7.277 27.984 1.983 1 93.88 101 GLU A C 1
ATOM 788 O O . GLU A 1 101 ? -7.32 27.266 0.988 1 93.88 101 GLU A O 1
ATOM 793 N N . MET A 1 102 ? -7.574 27.625 3.242 1 88.81 102 MET A N 1
ATOM 794 C CA . MET A 1 102 ? -8.195 26.312 3.465 1 88.81 102 MET A CA 1
ATOM 795 C C . MET A 1 102 ? -9.625 26.469 3.963 1 88.81 102 MET A C 1
ATOM 797 O O . MET A 1 102 ? -9.867 27.141 4.973 1 88.81 102 MET A O 1
ATOM 801 N N . LYS A 1 103 ? -10.602 25.844 3.205 1 82.38 103 LYS A N 1
ATOM 802 C CA . LYS A 1 103 ? -12 25.969 3.586 1 82.38 103 LYS A CA 1
ATOM 803 C C . LYS A 1 103 ? -12.477 24.719 4.324 1 82.38 103 LYS A C 1
ATOM 805 O O . LYS A 1 103 ? -13.438 24.766 5.094 1 82.38 103 LYS A O 1
ATOM 810 N N . ALA A 1 104 ? -11.836 23.688 4.133 1 80.12 104 ALA A N 1
ATOM 811 C CA . ALA A 1 104 ? -12.281 22.422 4.723 1 80.12 104 ALA A CA 1
ATOM 812 C C . ALA A 1 104 ? -12.078 22.422 6.234 1 80.12 104 ALA A C 1
ATOM 814 O O . ALA A 1 104 ? -11.07 22.938 6.734 1 80.12 104 ALA A O 1
ATOM 815 N N . PRO A 1 105 ? -13.078 21.938 6.961 1 84.5 105 PRO A N 1
ATOM 816 C CA . PRO A 1 105 ? -12.898 21.812 8.414 1 84.5 105 PRO A CA 1
ATOM 817 C C . PRO A 1 105 ? -11.922 20.703 8.789 1 84.5 105 PRO A C 1
ATOM 819 O O . PRO A 1 105 ? -11.633 19.828 7.977 1 84.5 105 PRO A O 1
ATOM 822 N N . MET A 1 106 ? -11.43 20.859 10.008 1 88.56 106 MET A N 1
ATOM 823 C CA . MET A 1 106 ? -10.641 19.75 10.539 1 88.56 106 MET A CA 1
ATOM 824 C C . MET A 1 106 ? -11.516 18.531 10.805 1 88.56 106 MET A C 1
ATOM 826 O O . MET A 1 106 ? -12.586 18.656 11.406 1 88.56 106 MET A O 1
ATOM 830 N N . ILE A 1 107 ? -11.055 17.406 10.359 1 78.88 107 ILE A N 1
ATOM 831 C CA . ILE A 1 107 ? -11.844 16.188 10.516 1 78.88 107 ILE A CA 1
ATOM 832 C C . ILE A 1 107 ? -11.344 15.391 11.727 1 78.88 107 ILE A C 1
ATOM 834 O O . ILE A 1 107 ? -10.133 15.289 11.945 1 78.88 107 ILE A O 1
ATOM 838 N N . ASN A 1 108 ? -12.398 14.844 12.477 1 80.06 108 ASN A N 1
ATOM 839 C CA . ASN A 1 108 ? -12.016 13.93 13.547 1 80.06 108 ASN A CA 1
ATOM 840 C C . ASN A 1 108 ? -11.469 12.617 12.992 1 80.06 108 ASN A C 1
ATOM 842 O O . ASN A 1 108 ? -12.055 12.023 12.086 1 80.06 108 ASN A O 1
ATOM 846 N N . PRO A 1 109 ? -10.344 12.242 13.492 1 87.44 109 PRO A N 1
ATOM 847 C CA . PRO A 1 109 ? -9.734 11.016 12.969 1 87.44 109 PRO A CA 1
ATOM 848 C C . PRO A 1 109 ? -10.406 9.75 13.5 1 87.44 109 PRO A C 1
ATOM 850 O O . PRO A 1 109 ? -9.781 8.961 14.211 1 87.44 109 PRO A O 1
ATOM 853 N N . CYS A 1 110 ? -11.711 9.609 13.094 1 91 110 CYS A N 1
ATOM 854 C CA . CYS A 1 110 ? -12.516 8.445 13.461 1 91 110 CYS A CA 1
ATOM 855 C C . CYS A 1 110 ? -12.945 7.668 12.219 1 91 110 CYS A C 1
ATOM 857 O O . CYS A 1 110 ? -12.984 8.227 11.117 1 91 110 CYS A O 1
ATOM 859 N N . ILE A 1 111 ? -13.195 6.457 12.391 1 91.44 111 ILE A N 1
ATOM 860 C CA . ILE A 1 111 ? -13.906 5.738 11.344 1 91.44 111 ILE A CA 1
ATOM 861 C C . ILE A 1 111 ? -15.273 6.379 11.117 1 91.44 111 ILE A C 1
ATOM 863 O O . ILE A 1 111 ? -16.062 6.52 12.055 1 91.44 111 ILE A O 1
ATOM 867 N N . PRO A 1 112 ? -15.555 6.824 9.945 1 89.19 112 PRO A N 1
ATOM 868 C CA . PRO A 1 112 ? -16.812 7.535 9.727 1 89.19 112 PRO A CA 1
ATOM 869 C C . PRO A 1 112 ? -18.031 6.617 9.812 1 89.19 112 PRO A C 1
ATOM 871 O O . PRO A 1 112 ? -17.906 5.398 9.68 1 89.19 112 PRO A O 1
ATOM 874 N N . ASP A 1 113 ? -19.203 7.246 9.969 1 87.06 113 ASP A N 1
ATOM 875 C CA . ASP A 1 113 ? -20.453 6.508 10.156 1 87.06 113 ASP A CA 1
ATOM 876 C C . ASP A 1 113 ? -20.797 5.68 8.922 1 87.06 113 ASP A C 1
ATOM 878 O O . ASP A 1 113 ? -21.422 4.621 9.031 1 87.06 113 ASP A O 1
ATOM 882 N N . ASN A 1 114 ? -20.438 6.164 7.836 1 87.81 114 ASN A N 1
ATOM 883 C CA . ASN A 1 114 ? -20.812 5.492 6.598 1 87.81 114 ASN A CA 1
ATOM 884 C C . ASN A 1 114 ? -19.812 4.395 6.23 1 87.81 114 ASN A C 1
ATOM 886 O O . ASN A 1 114 ? -19.906 3.803 5.152 1 87.81 114 ASN A O 1
ATOM 890 N N . ALA A 1 115 ? -18.891 4.156 7.102 1 91.5 115 ALA A N 1
ATOM 891 C CA . ALA A 1 115 ? -17.875 3.15 6.805 1 91.5 115 ALA A CA 1
ATOM 892 C C . ALA A 1 115 ? -18.469 1.744 6.844 1 91.5 115 ALA A C 1
ATOM 894 O O . ALA A 1 115 ? -19.297 1.436 7.707 1 91.5 115 ALA A O 1
ATOM 895 N N . LEU A 1 116 ? -17.984 0.959 5.879 1 93.06 116 LEU A N 1
ATOM 896 C CA . LEU A 1 116 ? -18.375 -0.446 5.789 1 93.06 116 LEU A CA 1
ATOM 897 C C . LEU A 1 116 ? -17.25 -1.348 6.277 1 93.06 116 LEU A C 1
ATOM 899 O O . LEU A 1 116 ? -16.109 -1.231 5.82 1 93.06 116 LEU A O 1
ATOM 903 N N . PHE A 1 117 ? -17.609 -2.191 7.16 1 93.62 117 PHE A N 1
ATOM 904 C CA . PHE A 1 117 ? -16.641 -3.152 7.676 1 93.62 117 PHE A CA 1
ATOM 905 C C . PHE A 1 117 ? -16.406 -4.273 6.676 1 93.62 117 PHE A C 1
ATOM 907 O O . PHE A 1 117 ? -17.344 -4.918 6.223 1 93.62 117 PHE A O 1
ATOM 914 N N . GLY A 1 118 ? -15.172 -4.5 6.316 1 91.06 118 GLY A N 1
ATOM 915 C CA . GLY A 1 118 ? -14.844 -5.48 5.293 1 91.06 118 GLY A CA 1
ATOM 916 C C . GLY A 1 118 ? -14.352 -6.797 5.867 1 91.06 118 GLY A C 1
ATOM 917 O O . GLY A 1 118 ? -14.148 -7.762 5.129 1 91.06 118 GLY A O 1
ATOM 918 N N . GLY A 1 119 ? -14.086 -6.824 7.207 1 92.31 119 GLY A N 1
ATOM 919 C CA . GLY A 1 119 ? -13.57 -8.031 7.84 1 92.31 119 GLY A CA 1
ATOM 920 C C . GLY A 1 119 ? -12.289 -7.797 8.617 1 92.31 119 GLY A C 1
ATOM 921 O O . GLY A 1 119 ? -11.805 -6.668 8.703 1 92.31 119 GLY A O 1
ATOM 922 N N . ARG A 1 120 ? -11.93 -8.859 9.344 1 94.44 120 ARG A N 1
ATOM 923 C CA . ARG A 1 120 ? -10.688 -8.852 10.117 1 94.44 120 ARG A CA 1
ATOM 924 C C . ARG A 1 120 ? -9.625 -9.727 9.453 1 94.44 120 ARG A C 1
ATOM 926 O O . ARG A 1 120 ? -9.945 -10.773 8.891 1 94.44 120 ARG A O 1
ATOM 933 N N . THR A 1 121 ? -8.406 -9.227 9.414 1 94.75 121 THR A N 1
ATOM 934 C CA . THR A 1 121 ? -7.285 -10.008 8.898 1 94.75 121 THR A CA 1
ATOM 935 C C . THR A 1 121 ? -6.07 -9.875 9.82 1 94.75 121 THR A C 1
ATOM 937 O O . THR A 1 121 ? -6.141 -9.211 10.852 1 94.75 121 THR A O 1
ATOM 940 N N . ARG A 1 122 ? -5.016 -10.602 9.414 1 96 122 ARG A N 1
ATOM 941 C CA . ARG A 1 122 ? -3.82 -10.656 10.25 1 96 122 ARG A CA 1
ATOM 942 C C . ARG A 1 122 ? -2.57 -10.336 9.438 1 96 122 ARG A C 1
ATOM 944 O O . ARG A 1 122 ? -2.334 -10.93 8.383 1 96 122 ARG A O 1
ATOM 951 N N . TYR A 1 123 ? -1.844 -9.312 9.891 1 96.69 123 TYR A N 1
ATOM 952 C CA . TYR A 1 123 ? -0.517 -9.039 9.352 1 96.69 123 TYR A CA 1
ATOM 953 C C . TYR A 1 123 ? 0.562 -9.719 10.18 1 96.69 123 TYR A C 1
ATOM 955 O O . TYR A 1 123 ? 0.483 -9.742 11.414 1 96.69 123 TYR A O 1
ATOM 963 N N . GLY A 1 124 ? 1.547 -10.266 9.508 1 95 124 GLY A N 1
ATOM 964 C CA . GLY A 1 124 ? 2.6 -10.969 10.219 1 95 124 GLY A CA 1
ATOM 965 C C . GLY A 1 124 ? 2.236 -12.406 10.547 1 95 124 GLY A C 1
ATOM 966 O O . GLY A 1 124 ? 1.304 -12.969 9.961 1 95 124 GLY A O 1
ATOM 967 N N . TYR A 1 125 ? 3.033 -12.953 11.414 1 94.12 125 TYR A N 1
ATOM 968 C CA . TYR A 1 125 ? 2.865 -14.367 11.719 1 94.12 125 TYR A CA 1
ATOM 969 C C . TYR A 1 125 ? 3.297 -14.68 13.148 1 94.12 125 TYR A C 1
ATOM 971 O O . TYR A 1 125 ? 4.18 -14.008 13.695 1 94.12 125 TYR A O 1
ATOM 979 N N . GLY A 1 126 ? 2.605 -15.781 13.727 1 91.19 126 GLY A N 1
ATOM 980 C CA . GLY A 1 126 ? 2.961 -16.219 15.062 1 91.19 126 GLY A CA 1
ATOM 981 C C . GLY A 1 126 ? 2.842 -15.125 16.109 1 91.19 126 GLY A C 1
ATOM 982 O O . GLY A 1 126 ? 1.805 -14.461 16.203 1 91.19 126 GLY A O 1
ATOM 983 N N . SER A 1 127 ? 3.869 -14.93 16.859 1 88.56 127 SER A N 1
ATOM 984 C CA . SER A 1 127 ? 3.85 -13.914 17.906 1 88.56 127 SER A CA 1
ATOM 985 C C . SER A 1 127 ? 4.129 -12.523 17.328 1 88.56 127 SER A C 1
ATOM 987 O O . SER A 1 127 ? 3.91 -11.516 18 1 88.56 127 SER A O 1
ATOM 989 N N . ASN A 1 128 ? 4.609 -12.531 16.156 1 90.19 128 ASN A N 1
ATOM 990 C CA . ASN A 1 128 ? 4.871 -11.273 15.469 1 90.19 128 ASN A CA 1
ATOM 991 C C . ASN A 1 128 ? 3.756 -10.93 14.484 1 90.19 128 ASN A C 1
ATOM 993 O O . ASN A 1 128 ? 3.971 -10.938 13.266 1 90.19 128 ASN A O 1
ATOM 997 N N . HIS A 1 129 ? 2.623 -10.734 15.125 1 94.12 129 HIS A N 1
ATOM 998 C CA . HIS A 1 129 ? 1.486 -10.422 14.266 1 94.12 129 HIS A CA 1
ATOM 999 C C . HIS A 1 129 ? 0.617 -9.328 14.875 1 94.12 129 HIS A C 1
ATOM 1001 O O . HIS A 1 129 ? 0.719 -9.047 16.078 1 94.12 129 HIS A O 1
ATOM 1007 N N . ILE A 1 130 ? -0.104 -8.75 14.07 1 95.56 130 ILE A N 1
ATOM 1008 C CA . ILE A 1 130 ? -1.149 -7.828 14.508 1 95.56 130 ILE A CA 1
ATOM 1009 C C . ILE A 1 130 ? -2.439 -8.117 13.742 1 95.56 130 ILE A C 1
ATOM 1011 O O . ILE A 1 130 ? -2.404 -8.438 12.547 1 95.56 130 ILE A O 1
ATOM 1015 N N . ASP A 1 131 ? -3.496 -8.039 14.461 1 95.25 131 ASP A N 1
ATOM 1016 C CA . ASP A 1 131 ? -4.805 -8.117 13.82 1 95.25 131 ASP A CA 1
ATOM 1017 C C . ASP A 1 131 ? -5.301 -6.738 13.406 1 95.25 131 ASP A C 1
ATOM 1019 O O . ASP A 1 131 ? -5.133 -5.766 14.141 1 95.25 131 ASP A O 1
ATOM 1023 N N . VAL A 1 132 ? -5.875 -6.742 12.195 1 95.75 132 VAL A N 1
ATOM 1024 C CA . VAL A 1 132 ? -6.359 -5.453 11.719 1 95.75 132 VAL A CA 1
ATOM 1025 C C . VAL A 1 132 ? -7.773 -5.609 11.156 1 95.75 132 VAL A C 1
ATOM 1027 O O . VAL A 1 132 ? -8.109 -6.648 10.586 1 95.75 132 VAL A O 1
ATOM 1030 N N . ASP A 1 133 ? -8.531 -4.574 11.328 1 94.62 133 ASP A N 1
ATOM 1031 C CA . ASP A 1 133 ? -9.852 -4.449 10.711 1 94.62 133 ASP A CA 1
ATOM 1032 C C . ASP A 1 133 ? -9.766 -3.66 9.406 1 94.62 133 ASP A C 1
ATOM 1034 O O . ASP A 1 133 ? -9.062 -2.654 9.328 1 94.62 133 ASP A O 1
ATOM 1038 N N . LEU A 1 134 ? -10.469 -4.176 8.438 1 94.06 134 LEU A N 1
ATOM 1039 C CA . LEU A 1 134 ? -10.523 -3.512 7.141 1 94.06 134 LEU A CA 1
ATOM 1040 C C . LEU A 1 134 ? -11.828 -2.732 6.984 1 94.06 134 LEU A C 1
ATOM 1042 O O . LEU A 1 134 ? -12.906 -3.26 7.262 1 94.06 134 LEU A O 1
ATOM 1046 N N . TRP A 1 135 ? -11.703 -1.509 6.586 1 93.31 135 TRP A N 1
ATOM 1047 C CA . TRP A 1 135 ? -12.852 -0.63 6.402 1 93.31 135 TRP A CA 1
ATOM 1048 C C . TRP A 1 135 ? -12.82 0.026 5.027 1 93.31 135 TRP A C 1
ATOM 1050 O O . TRP A 1 135 ? -11.75 0.228 4.453 1 93.31 135 TRP A O 1
ATOM 1060 N N . ARG A 1 136 ? -14.016 0.336 4.535 1 91.81 136 ARG A N 1
ATOM 1061 C CA . ARG A 1 136 ? -14.172 1.1 3.301 1 91.81 136 ARG A CA 1
ATOM 1062 C C . ARG A 1 136 ? -15.203 2.211 3.471 1 91.81 136 ARG A C 1
ATOM 1064 O O . ARG A 1 136 ? -16.25 2.01 4.098 1 91.81 136 ARG A O 1
ATOM 1071 N N . PHE A 1 137 ? -14.875 3.336 2.945 1 90.31 137 PHE A N 1
ATOM 1072 C CA . PHE A 1 137 ? -15.82 4.445 3.006 1 90.31 137 PHE A CA 1
ATOM 1073 C C . PHE A 1 137 ? -15.469 5.508 1.969 1 90.31 137 PHE A C 1
ATOM 1075 O O . PHE A 1 137 ? -14.406 5.457 1.353 1 90.31 137 PHE A O 1
ATOM 1082 N N . ASN A 1 138 ? -16.453 6.352 1.729 1 85.44 138 ASN A N 1
ATOM 1083 C CA . ASN A 1 138 ? -16.234 7.547 0.918 1 85.44 138 ASN A CA 1
ATOM 1084 C C . ASN A 1 138 ? -16.266 8.812 1.769 1 85.44 138 ASN A C 1
ATOM 1086 O O . ASN A 1 138 ? -17 8.883 2.756 1 85.44 138 ASN A O 1
ATOM 1090 N N . LEU A 1 139 ? -15.359 9.641 1.387 1 73.31 139 LEU A N 1
ATOM 1091 C CA . LEU A 1 139 ? -15.477 10.938 2.039 1 73.31 139 LEU A CA 1
ATOM 1092 C C . LEU A 1 139 ? -16.766 11.648 1.623 1 73.31 139 LEU A C 1
ATOM 1094 O O . LEU A 1 139 ? -17.172 11.57 0.461 1 73.31 139 LEU A O 1
ATOM 1098 N N . SER A 1 140 ? -17.391 12.273 2.566 1 69.62 140 SER A N 1
ATOM 1099 C CA . SER A 1 140 ? -18.672 12.922 2.305 1 69.62 140 SER A CA 1
ATOM 1100 C C . SER A 1 140 ? -18.547 13.969 1.197 1 69.62 140 SER A C 1
ATOM 1102 O O . SER A 1 140 ? -19.453 14.102 0.361 1 69.62 140 SER A O 1
ATOM 1104 N N . ASN A 1 141 ? -17.5 14.68 1.117 1 70.31 141 ASN A N 1
ATOM 1105 C CA . ASN A 1 141 ? -17.312 15.742 0.137 1 70.31 141 ASN A CA 1
ATOM 1106 C C . ASN A 1 141 ? -16.703 15.211 -1.156 1 70.31 141 ASN A C 1
ATOM 1108 O O . ASN A 1 141 ? -16.516 15.961 -2.115 1 70.31 141 ASN A O 1
ATOM 1112 N N . ARG A 1 142 ? -16.406 13.945 -1.165 1 74.69 142 ARG A N 1
ATOM 1113 C CA . ARG A 1 142 ? -15.859 13.273 -2.338 1 74.69 142 ARG A CA 1
ATOM 1114 C C . ARG A 1 142 ? -16.453 11.875 -2.496 1 74.69 142 ARG A C 1
ATOM 1116 O O . ARG A 1 142 ? -15.734 10.883 -2.408 1 74.69 142 ARG A O 1
ATOM 1123 N N . PRO A 1 143 ? -17.656 11.836 -2.932 1 73.38 143 PRO A N 1
ATOM 1124 C CA . PRO A 1 143 ? -18.375 10.555 -2.939 1 73.38 143 PRO A CA 1
ATOM 1125 C C . PRO A 1 143 ? -17.812 9.57 -3.965 1 73.38 143 PRO A C 1
ATOM 1127 O O . PRO A 1 143 ? -18.047 8.367 -3.869 1 73.38 143 PRO A O 1
ATOM 1130 N N . ASP A 1 144 ? -16.984 10.055 -4.848 1 77.5 144 ASP A N 1
ATOM 1131 C CA . ASP A 1 144 ? -16.469 9.18 -5.891 1 77.5 144 ASP A CA 1
ATOM 1132 C C . ASP A 1 144 ? -15.055 8.695 -5.555 1 77.5 144 ASP A C 1
ATOM 1134 O O . ASP A 1 144 ? -14.375 8.109 -6.398 1 77.5 144 ASP A O 1
ATOM 1138 N N . SER A 1 145 ? -14.672 8.969 -4.352 1 80.12 145 SER A N 1
ATOM 1139 C CA . SER A 1 145 ? -13.312 8.633 -3.947 1 80.12 145 SER A CA 1
ATOM 1140 C C . SER A 1 145 ? -13.312 7.645 -2.787 1 80.12 145 SER A C 1
ATOM 1142 O O . SER A 1 145 ? -13.32 8.047 -1.621 1 80.12 145 SER A O 1
ATOM 1144 N N . PRO A 1 146 ? -13.266 6.387 -3.16 1 83.81 146 PRO A N 1
ATOM 1145 C CA . PRO A 1 146 ? -13.258 5.398 -2.082 1 83.81 146 PRO A CA 1
ATOM 1146 C C . PRO A 1 146 ? -11.938 5.371 -1.312 1 83.81 146 PRO A C 1
ATOM 1148 O O . PRO A 1 146 ? -10.875 5.562 -1.9 1 83.81 146 PRO A O 1
ATOM 1151 N N . ILE A 1 147 ? -12.078 5.148 -0.012 1 90.12 147 ILE A N 1
ATOM 1152 C CA . ILE A 1 147 ? -10.945 4.965 0.885 1 90.12 147 ILE A CA 1
ATOM 1153 C C . ILE A 1 147 ? -11.016 3.58 1.529 1 90.12 147 ILE A C 1
ATOM 1155 O O . ILE A 1 147 ? -12.078 3.154 1.982 1 90.12 147 ILE A O 1
ATOM 1159 N N . LYS A 1 148 ? -9.984 2.855 1.464 1 91.81 148 LYS A N 1
ATOM 1160 C CA . LYS A 1 148 ? -9.812 1.612 2.209 1 91.81 148 LYS A CA 1
ATOM 1161 C C . LYS A 1 148 ? -8.82 1.79 3.352 1 91.81 148 LYS A C 1
ATOM 1163 O O . LYS A 1 148 ? -7.746 2.365 3.162 1 91.81 148 LYS A O 1
ATOM 1168 N N . LEU A 1 149 ? -9.234 1.351 4.461 1 94.62 149 LEU A N 1
ATOM 1169 C CA . LEU A 1 149 ? -8.453 1.572 5.668 1 94.62 149 LEU A CA 1
ATOM 1170 C C . LEU A 1 149 ? -8.25 0.27 6.434 1 94.62 149 LEU A C 1
ATOM 1172 O O . LEU A 1 149 ? -9.188 -0.516 6.586 1 94.62 149 LEU A O 1
ATOM 1176 N N . SER A 1 150 ? -7.039 -0.03 6.828 1 95.56 150 SER A N 1
ATOM 1177 C CA . SER A 1 150 ? -6.766 -1.076 7.805 1 95.56 150 SER A CA 1
ATOM 1178 C C . SER A 1 150 ? -6.348 -0.482 9.148 1 95.56 150 SER A C 1
ATOM 1180 O O . SER A 1 150 ? -5.484 0.393 9.203 1 95.56 150 SER A O 1
ATOM 1182 N N . ILE A 1 151 ? -6.977 -0.909 10.18 1 96.12 151 ILE A N 1
ATOM 1183 C CA . ILE A 1 151 ? -6.75 -0.344 11.508 1 96.12 151 ILE A CA 1
ATOM 1184 C C . ILE A 1 151 ? -6.727 -1.461 12.547 1 96.12 151 ILE A C 1
ATOM 1186 O O . ILE A 1 151 ? -7.434 -2.461 12.414 1 96.12 151 ILE A O 1
ATOM 1190 N N . THR A 1 152 ? -5.867 -1.258 13.57 1 95.06 152 THR A N 1
ATOM 1191 C CA . THR A 1 152 ? -5.832 -2.211 14.68 1 95.06 152 THR A CA 1
ATOM 1192 C C . THR A 1 152 ? -7.012 -1.996 15.617 1 95.06 152 THR A C 1
ATOM 1194 O O . THR A 1 152 ? -7.754 -1.021 15.477 1 95.06 152 THR A O 1
ATOM 1197 N N . ASP A 1 153 ? -7.16 -2.912 16.578 1 89.62 153 ASP A N 1
ATOM 1198 C CA . ASP A 1 153 ? -8.273 -2.873 17.516 1 89.62 153 ASP A CA 1
ATOM 1199 C C . ASP A 1 153 ? -8.219 -1.617 18.391 1 89.62 153 ASP A C 1
ATOM 1201 O O . ASP A 1 153 ? -9.25 -1.128 18.844 1 89.62 153 ASP A O 1
ATOM 1205 N N . ASP A 1 154 ? -7.027 -1.125 18.562 1 90.56 154 ASP A N 1
ATOM 1206 C CA . ASP A 1 154 ? -6.887 0.091 19.359 1 90.56 154 ASP A CA 1
ATOM 1207 C C . ASP A 1 154 ? -6.926 1.334 18.469 1 90.56 154 ASP A C 1
ATOM 1209 O O . ASP A 1 154 ? -6.496 2.412 18.891 1 90.56 154 ASP A O 1
ATOM 1213 N N . CYS A 1 155 ? -7.305 1.141 17.312 1 93.5 155 CYS A N 1
ATOM 1214 C CA . CYS A 1 155 ? -7.633 2.197 16.359 1 93.5 155 CYS A CA 1
ATOM 1215 C C . CYS A 1 155 ? -6.371 2.824 15.781 1 93.5 155 CYS A C 1
ATOM 1217 O O . CYS A 1 155 ? -6.379 3.986 15.383 1 93.5 155 CYS A O 1
ATOM 1219 N N . THR A 1 156 ? -5.293 2.133 15.781 1 95.5 156 THR A N 1
ATOM 1220 C CA . THR A 1 156 ? -4.086 2.607 15.117 1 95.5 156 THR A CA 1
ATOM 1221 C C . THR A 1 156 ? -4.105 2.236 13.633 1 95.5 156 THR A C 1
ATOM 1223 O O . THR A 1 156 ? -4.211 1.059 13.289 1 95.5 156 THR A O 1
ATOM 1226 N N . PRO A 1 157 ? -4.027 3.236 12.789 1 96.38 157 PRO A N 1
ATOM 1227 C CA . PRO A 1 157 ? -4.062 2.902 11.367 1 96.38 157 PRO A CA 1
ATOM 1228 C C . PRO A 1 157 ? -2.77 2.244 10.883 1 96.38 157 PRO A C 1
ATOM 1230 O O . PRO A 1 157 ? -1.688 2.555 11.383 1 96.38 157 PRO A O 1
ATOM 1233 N N . ILE A 1 158 ? -2.895 1.36 9.875 1 96.69 158 ILE A N 1
ATOM 1234 C CA . ILE A 1 158 ? -1.729 0.705 9.297 1 96.69 158 ILE A CA 1
ATOM 1235 C C . ILE A 1 158 ? -1.578 1.126 7.832 1 96.69 158 ILE A C 1
ATOM 1237 O O . ILE A 1 158 ? -0.505 1.569 7.418 1 96.69 158 ILE A O 1
ATOM 1241 N N . THR A 1 159 ? -2.635 0.958 7.039 1 95.62 159 THR A N 1
ATOM 1242 C CA . THR A 1 159 ? -2.604 1.366 5.637 1 95.62 159 THR A CA 1
ATOM 1243 C C . THR A 1 159 ? -3.885 2.107 5.262 1 95.62 159 THR A C 1
ATOM 1245 O O . THR A 1 159 ? -4.941 1.871 5.852 1 95.62 159 THR A O 1
ATOM 1248 N N . GLN A 1 160 ? -3.729 2.949 4.316 1 94 160 GLN A N 1
ATOM 1249 C CA . GLN A 1 160 ? -4.859 3.627 3.689 1 94 160 GLN A CA 1
ATOM 1250 C C . GLN A 1 160 ? -4.66 3.758 2.184 1 94 160 GLN A C 1
ATOM 1252 O O . GLN A 1 160 ? -3.613 4.23 1.729 1 94 160 GLN A O 1
ATOM 1257 N N . THR A 1 161 ? -5.578 3.311 1.473 1 91.38 161 THR A N 1
ATOM 1258 C CA . THR A 1 161 ? -5.582 3.451 0.021 1 91.38 161 THR A CA 1
ATOM 1259 C C . THR A 1 161 ? -6.664 4.43 -0.427 1 91.38 161 THR A C 1
ATOM 1261 O O . THR A 1 161 ? -7.809 4.336 0.016 1 91.38 161 THR A O 1
ATOM 1264 N N . GLN A 1 162 ? -6.219 5.258 -1.27 1 87.75 162 GLN A N 1
ATOM 1265 C CA . GLN A 1 162 ? -7.164 6.25 -1.768 1 87.75 162 GLN A CA 1
ATOM 1266 C C . GLN A 1 162 ? -7.105 6.352 -3.289 1 87.75 162 GLN A C 1
ATOM 1268 O O . GLN A 1 162 ? -6.02 6.359 -3.873 1 87.75 162 GLN A O 1
ATOM 1273 N N . PHE A 1 163 ? -8.242 6.344 -3.834 1 82.81 163 PHE A N 1
ATOM 1274 C CA . PHE A 1 163 ? -8.391 6.629 -5.254 1 82.81 163 PHE A CA 1
ATOM 1275 C C . PHE A 1 163 ? -9.195 7.902 -5.469 1 82.81 163 PHE A C 1
ATOM 1277 O O . PHE A 1 163 ? -10.242 8.102 -4.84 1 82.81 163 PHE A O 1
ATOM 1284 N N . ASP A 1 164 ? -8.688 8.719 -6.293 1 77.69 164 ASP A N 1
ATOM 1285 C CA . ASP A 1 164 ? -9.383 9.953 -6.656 1 77.69 164 ASP A CA 1
ATOM 1286 C C . ASP A 1 164 ? -9.375 10.164 -8.172 1 77.69 164 ASP A C 1
ATOM 1288 O O . ASP A 1 164 ? -8.32 10.43 -8.758 1 77.69 164 ASP A O 1
ATOM 1292 N N . PRO A 1 165 ? -10.508 10.133 -8.828 1 74.31 165 PRO A N 1
ATOM 1293 C CA . PRO A 1 165 ? -10.539 10.289 -10.281 1 74.31 165 PRO A CA 1
ATOM 1294 C C . PRO A 1 165 ? -10.344 11.734 -10.727 1 74.31 165 PRO A C 1
ATOM 1296 O O . PRO A 1 165 ? -10.07 11.992 -11.906 1 74.31 165 PRO A O 1
ATOM 1299 N N . LYS A 1 166 ? -10.648 12.867 -9.992 1 66.88 166 LYS A N 1
ATOM 1300 C CA . LYS A 1 166 ? -10.602 14.242 -10.484 1 66.88 166 LYS A CA 1
ATOM 1301 C C . LYS A 1 166 ? -9.695 15.102 -9.602 1 66.88 166 LYS A C 1
ATOM 1303 O O . LYS A 1 166 ? -9.148 16.109 -10.062 1 66.88 166 LYS A O 1
ATOM 1308 N N . ALA A 1 167 ? -9.531 14.695 -8.312 1 59.12 167 ALA A N 1
ATOM 1309 C CA . ALA A 1 167 ? -9.461 15.781 -7.344 1 59.12 167 ALA A CA 1
ATOM 1310 C C . ALA A 1 167 ? -8.047 15.945 -6.801 1 59.12 167 ALA A C 1
ATOM 1312 O O . ALA A 1 167 ? -7.5 17.047 -6.793 1 59.12 167 ALA A O 1
ATOM 1313 N N . LEU A 1 168 ? -7.395 15.008 -6.32 1 52.38 168 LEU A N 1
ATOM 1314 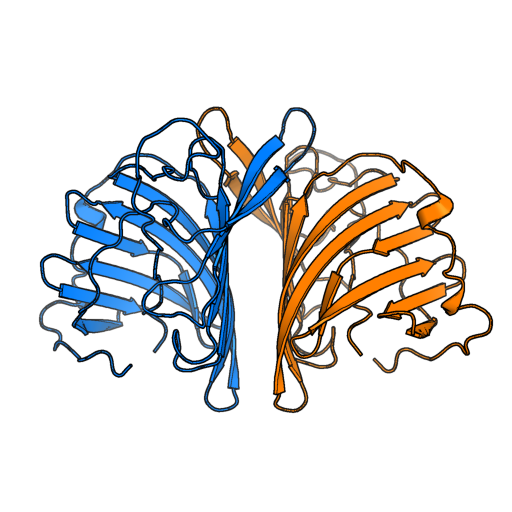C CA . LEU A 1 168 ? -6.305 15.359 -5.414 1 52.38 168 LEU A CA 1
ATOM 1315 C C . LEU A 1 168 ? -5.246 16.188 -6.129 1 52.38 168 LEU A C 1
ATOM 1317 O O . LEU A 1 168 ? -4.816 17.234 -5.621 1 52.38 168 LEU A O 1
ATOM 1321 N N . LEU A 1 169 ? -4.855 15.867 -7.34 1 56.03 169 LEU A N 1
ATOM 1322 C CA . LEU A 1 169 ? -3.795 16.578 -8.047 1 56.03 169 LEU A CA 1
ATOM 1323 C C . LEU A 1 169 ? -4.273 17.047 -9.414 1 56.03 169 LEU A C 1
ATOM 1325 O O . LEU A 1 169 ? -3.461 17.281 -10.312 1 56.03 169 LEU A O 1
ATOM 1329 N N . GLY A 1 170 ? -5.613 17.297 -9.359 1 65.69 170 GLY A N 1
ATOM 1330 C CA . GLY A 1 170 ? -6.148 17.719 -10.641 1 65.69 170 GLY A CA 1
ATOM 1331 C C . GLY A 1 170 ? -6.164 16.594 -11.672 1 65.69 170 GLY A C 1
ATOM 1332 O O . GLY A 1 170 ? -6.344 16.844 -12.867 1 65.69 170 GLY A O 1
ATOM 1333 N N . GLY A 1 171 ? -5.859 15.492 -11.219 1 76.19 171 GLY A N 1
ATOM 1334 C CA . GLY A 1 171 ? -5.855 14.328 -12.094 1 76.19 171 GLY A CA 1
ATOM 1335 C C . GLY A 1 171 ? -6.254 13.047 -11.383 1 76.19 171 GLY A C 1
ATOM 1336 O O . GLY A 1 171 ? -6.508 13.055 -10.172 1 76.19 171 GLY A O 1
ATOM 1337 N N . LYS A 1 172 ? -6.418 11.969 -12.203 1 82.31 172 LYS A N 1
ATOM 1338 C CA . LYS A 1 172 ? -6.684 10.664 -11.602 1 82.31 172 LYS A CA 1
ATOM 1339 C C . LYS A 1 172 ? -5.523 10.219 -10.719 1 82.31 172 LYS A C 1
ATOM 1341 O O . LYS A 1 172 ? -4.367 10.234 -11.141 1 82.31 172 LYS A O 1
ATOM 1346 N N . THR A 1 173 ? -5.855 9.938 -9.469 1 84.19 173 THR A N 1
ATOM 1347 C CA . THR A 1 173 ? -4.805 9.672 -8.5 1 84.19 173 THR A CA 1
ATOM 1348 C C . THR A 1 173 ? -5.148 8.445 -7.656 1 84.19 173 THR A C 1
ATOM 1350 O O . THR A 1 173 ? -6.293 8.273 -7.238 1 84.19 173 THR A O 1
ATOM 1353 N N . GLU A 1 174 ? -4.219 7.586 -7.547 1 86.69 174 GLU A N 1
ATOM 1354 C CA . GLU A 1 174 ? -4.266 6.512 -6.559 1 86.69 174 GLU A CA 1
ATOM 1355 C C . GLU A 1 174 ? -3.049 6.559 -5.637 1 86.69 174 GLU A C 1
ATOM 1357 O O . GLU A 1 174 ? -1.912 6.648 -6.109 1 86.69 174 GLU A O 1
ATOM 1362 N N . VAL A 1 175 ? -3.326 6.547 -4.402 1 89.75 175 VAL A N 1
ATOM 1363 C CA . VAL A 1 175 ? -2.225 6.652 -3.451 1 89.75 175 VAL A CA 1
ATOM 1364 C C . VAL A 1 175 ? -2.459 5.699 -2.279 1 89.75 175 VAL A C 1
ATOM 1366 O O . VAL A 1 175 ? -3.6 5.484 -1.864 1 89.75 175 VAL A O 1
ATOM 1369 N N . VAL A 1 176 ? -1.411 5.094 -1.833 1 91.88 176 VAL A N 1
ATOM 1370 C CA . VAL A 1 176 ? -1.404 4.254 -0.639 1 91.88 176 VAL A CA 1
ATOM 1371 C C . VAL A 1 176 ? -0.531 4.895 0.438 1 91.88 176 VAL A C 1
ATOM 1373 O O . VAL A 1 176 ? 0.602 5.301 0.167 1 91.88 176 VAL A O 1
ATOM 1376 N N . TYR A 1 177 ? -1.091 4.949 1.606 1 94.44 177 TYR A N 1
ATOM 1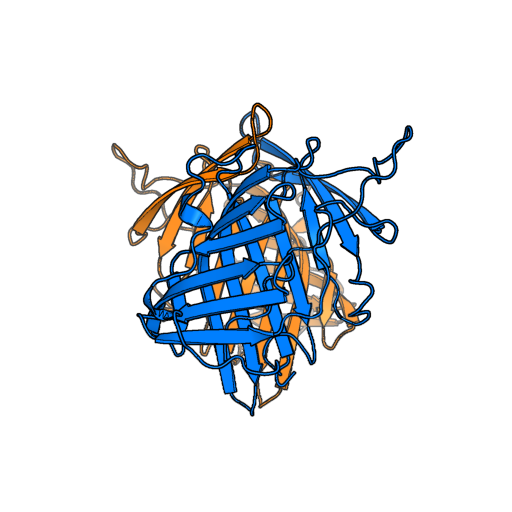377 C CA . TYR A 1 177 ? -0.342 5.375 2.783 1 94.44 177 TYR A CA 1
ATOM 1378 C C . TYR A 1 177 ? -0.042 4.195 3.699 1 94.44 177 TYR A C 1
ATOM 1380 O O . TYR A 1 177 ? -0.914 3.359 3.949 1 94.44 177 TYR A O 1
ATOM 1388 N N . ILE A 1 178 ? 1.128 4.129 4.09 1 95.5 178 ILE A N 1
ATOM 1389 C CA . ILE A 1 178 ? 1.538 3.193 5.129 1 95.5 178 ILE A CA 1
ATOM 1390 C C . ILE A 1 178 ? 1.968 3.961 6.375 1 95.5 178 ILE A C 1
ATOM 1392 O O . ILE A 1 178 ? 2.891 4.777 6.324 1 95.5 178 ILE A O 1
ATOM 1396 N N . PHE A 1 179 ? 1.322 3.639 7.496 1 97.38 179 PHE A N 1
ATOM 1397 C CA . PHE A 1 179 ? 1.548 4.387 8.727 1 97.38 179 PHE A CA 1
ATOM 1398 C C . PHE A 1 179 ? 2.443 3.604 9.68 1 97.38 179 PHE A C 1
ATOM 1400 O O . PHE A 1 179 ? 2.289 2.391 9.828 1 97.38 179 PHE A O 1
ATOM 1407 N N . SER A 1 180 ? 3.361 4.324 10.297 1 97.44 180 SER A N 1
ATOM 1408 C CA . SER A 1 180 ? 4.273 3.686 11.242 1 97.44 180 SER A CA 1
ATOM 1409 C C . SER A 1 180 ? 4.641 4.633 12.383 1 97.44 180 SER A C 1
ATOM 1411 O O . SER A 1 180 ? 4.359 5.832 12.312 1 97.44 180 SER A O 1
ATOM 1413 N N . ASN A 1 181 ? 5.195 4.043 13.422 1 97.56 181 ASN A N 1
ATOM 1414 C CA . ASN A 1 181 ? 5.715 4.762 14.578 1 97.56 181 ASN A CA 1
ATOM 1415 C C . ASN A 1 181 ? 4.664 5.699 15.172 1 97.56 181 ASN A C 1
ATOM 1417 O O . ASN A 1 181 ? 4.953 6.863 15.453 1 97.56 181 ASN A O 1
ATOM 1421 N N . PHE A 1 182 ? 3.514 5.148 15.242 1 97.75 182 PHE A N 1
ATOM 1422 C CA . PHE A 1 182 ? 2.424 5.883 15.875 1 97.75 182 PHE A CA 1
ATOM 1423 C C . PHE A 1 182 ? 2.721 6.137 17.344 1 97.75 182 PHE A C 1
ATOM 1425 O O . PHE A 1 182 ? 3.195 5.246 18.047 1 97.75 182 PHE A O 1
ATOM 1432 N N . ARG A 1 183 ? 2.389 7.316 17.781 1 96.75 183 ARG A N 1
ATOM 1433 C CA . ARG A 1 183 ? 2.525 7.676 19.188 1 96.75 183 ARG A CA 1
ATOM 1434 C C . ARG A 1 183 ? 1.48 8.711 19.594 1 96.75 183 ARG A C 1
ATOM 1436 O O . ARG A 1 183 ? 1.367 9.766 18.969 1 96.75 183 ARG A O 1
ATOM 1443 N N . PRO A 1 184 ? 0.755 8.375 20.688 1 96.56 184 PRO A N 1
ATOM 1444 C CA . PRO A 1 184 ? -0.126 9.422 21.203 1 96.56 184 PRO A CA 1
ATOM 1445 C C . PRO A 1 184 ? 0.644 10.617 21.75 1 96.56 184 PRO A C 1
ATOM 1447 O O . PRO A 1 184 ? 1.727 10.453 22.328 1 96.56 184 PRO A O 1
ATOM 1450 N N . GLY A 1 185 ? 0.075 11.766 21.562 1 97.06 185 GLY A N 1
ATOM 1451 C CA . GLY A 1 185 ? 0.669 12.992 22.078 1 97.06 185 GLY A CA 1
ATOM 1452 C C . GLY A 1 185 ? 1.577 13.68 21.078 1 97.06 185 GLY A C 1
ATOM 1453 O O . GLY A 1 185 ? 1.771 13.18 19.953 1 97.06 185 GLY A O 1
ATOM 1454 N N . ILE A 1 186 ? 2.039 14.875 21.406 1 97.81 186 ILE A N 1
ATOM 1455 C CA . ILE A 1 186 ? 2.957 15.703 20.641 1 97.81 186 ILE A CA 1
ATOM 1456 C C . ILE A 1 186 ? 4.246 15.922 21.422 1 97.81 186 ILE A C 1
ATOM 1458 O O . ILE A 1 186 ? 4.215 16.453 22.547 1 97.81 186 ILE A O 1
ATOM 1462 N N . LYS A 1 187 ? 5.328 15.539 20.875 1 96.25 187 LYS A N 1
ATOM 1463 C CA . LYS A 1 187 ? 6.605 15.633 21.578 1 96.25 187 LYS A CA 1
ATOM 1464 C C . LYS A 1 187 ? 7.07 17.078 21.688 1 96.25 187 LYS A C 1
ATOM 1466 O O . LYS A 1 187 ? 7.504 17.516 22.75 1 96.25 187 LYS A O 1
ATOM 1471 N N . ALA A 1 188 ? 7.07 17.766 20.609 1 95.81 188 ALA A N 1
ATOM 1472 C CA . ALA A 1 188 ? 7.508 19.156 20.562 1 95.81 188 ALA A CA 1
ATOM 1473 C C . ALA A 1 188 ? 6.547 20.016 19.75 1 95.81 188 ALA A C 1
ATOM 1475 O O . ALA A 1 188 ? 6.438 19.844 18.531 1 95.81 188 ALA A O 1
ATOM 1476 N N . ARG A 1 189 ? 5.973 21.031 20.344 1 96.12 189 ARG A N 1
ATOM 1477 C CA . ARG A 1 189 ? 4.879 21.75 19.703 1 96.12 189 ARG A CA 1
ATOM 1478 C C . ARG A 1 189 ? 5.406 22.75 18.672 1 96.12 189 ARG A C 1
ATOM 1480 O O . ARG A 1 189 ? 4.641 23.281 17.875 1 96.12 189 ARG A O 1
ATOM 1487 N N . ASN A 1 190 ? 6.746 23 18.609 1 95.56 190 ASN A N 1
ATOM 1488 C CA . ASN A 1 190 ? 7.312 23.875 17.609 1 95.56 190 ASN A CA 1
ATOM 1489 C C . ASN A 1 190 ? 7.102 23.328 16.203 1 95.56 190 ASN A C 1
ATOM 1491 O O . ASN A 1 190 ? 7.285 24.047 15.211 1 95.56 190 ASN A O 1
ATOM 1495 N N . ILE A 1 191 ? 6.645 22.125 16.109 1 96.31 191 ILE A N 1
ATOM 1496 C CA . ILE A 1 191 ? 6.355 21.5 14.812 1 96.31 191 ILE A CA 1
ATOM 1497 C C . ILE A 1 191 ? 5.168 22.203 14.156 1 96.31 191 ILE A C 1
ATOM 1499 O O . ILE A 1 191 ? 4.957 22.078 12.953 1 96.31 191 ILE A O 1
ATOM 1503 N N . PHE A 1 192 ? 4.422 22.953 14.945 1 97.69 192 PHE A N 1
ATOM 1504 C CA . PHE A 1 192 ? 3.244 23.641 14.422 1 97.69 192 PHE A CA 1
ATOM 1505 C C . PHE A 1 192 ? 3.553 25.109 14.117 1 97.69 192 PHE A C 1
ATOM 1507 O O . PHE A 1 192 ? 2.648 25.891 13.812 1 97.69 192 PHE A O 1
ATOM 1514 N N . THR A 1 193 ? 4.82 25.438 14.219 1 96.31 193 THR A N 1
ATOM 1515 C CA . THR A 1 193 ? 5.227 26.797 13.891 1 96.31 193 THR A CA 1
ATOM 1516 C C . THR A 1 193 ? 5.246 27.016 12.375 1 96.31 193 THR A C 1
ATOM 1518 O O . THR A 1 193 ? 5.723 26.156 11.633 1 96.31 193 THR A O 1
ATOM 1521 N N . VAL A 1 194 ? 4.684 28.141 11.961 1 96.81 194 VAL A N 1
ATOM 1522 C CA . VAL A 1 194 ? 4.723 28.484 10.539 1 96.81 194 VAL A CA 1
ATOM 1523 C C . VAL A 1 194 ? 6.172 28.609 10.078 1 96.81 194 VAL A C 1
ATOM 1525 O O . VAL A 1 194 ? 6.965 29.312 10.711 1 96.81 194 VAL A O 1
ATOM 1528 N N . PRO A 1 195 ? 6.477 27.953 9.023 1 95.12 195 PRO A N 1
ATOM 1529 C CA . PRO A 1 195 ? 7.844 28.109 8.523 1 95.12 195 PRO A CA 1
ATOM 1530 C C . PRO A 1 195 ? 8.188 29.562 8.195 1 95.12 195 PRO A C 1
ATOM 1532 O O . PRO A 1 195 ? 7.348 30.297 7.668 1 95.12 195 PRO A O 1
ATOM 1535 N N . THR A 1 196 ? 9.422 29.844 8.43 1 95 196 THR A N 1
ATOM 1536 C CA . THR A 1 196 ? 9.883 31.219 8.219 1 95 196 THR A CA 1
ATOM 1537 C C . THR A 1 196 ? 9.734 31.625 6.758 1 95 196 THR A C 1
ATOM 1539 O O . THR A 1 196 ? 9.398 32.781 6.453 1 95 196 THR A O 1
ATOM 1542 N N . GLU A 1 197 ? 9.914 30.703 5.859 1 96.19 197 GLU A N 1
ATOM 1543 C CA . GLU A 1 197 ? 9.844 30.938 4.422 1 96.19 197 GLU A CA 1
ATOM 1544 C C . GLU A 1 197 ? 8.438 31.375 4.004 1 96.19 197 GLU A C 1
ATOM 1546 O O . GLU A 1 197 ? 8.25 31.922 2.916 1 96.19 197 GLU A O 1
ATOM 1551 N N . CYS A 1 198 ? 7.48 31.109 4.832 1 97 198 CYS A N 1
ATOM 1552 C CA . CYS A 1 198 ? 6.094 31.375 4.457 1 97 198 CYS A CA 1
ATOM 1553 C C . CYS A 1 198 ? 5.645 32.75 4.949 1 97 198 CYS A C 1
ATOM 1555 O O . CYS A 1 198 ? 4.551 33.188 4.621 1 97 198 CYS A O 1
ATOM 1557 N N . HIS A 1 199 ? 6.5 33.344 5.727 1 95 199 HIS A N 1
ATOM 1558 C CA . HIS A 1 199 ? 6.113 34.625 6.262 1 95 199 HIS A CA 1
ATOM 1559 C C . HIS A 1 199 ? 5.938 35.656 5.145 1 95 199 HIS A C 1
ATOM 1561 O O . HIS A 1 199 ? 6.766 35.75 4.234 1 95 199 HIS A O 1
ATOM 1567 N N . ASN A 1 200 ? 4.855 36.438 5.164 1 92.75 200 ASN A N 1
ATOM 1568 C CA . ASN A 1 200 ? 4.523 37.531 4.266 1 92.75 200 ASN A CA 1
ATOM 1569 C C . ASN A 1 200 ? 4.223 37.031 2.855 1 92.75 200 ASN A C 1
ATOM 1571 O O . ASN A 1 200 ? 4.301 37.812 1.894 1 92.75 200 ASN A O 1
ATOM 1575 N N . LYS A 1 201 ? 4.082 35.75 2.686 1 95.62 201 LYS A N 1
ATOM 1576 C CA . LYS A 1 201 ? 3.635 35.25 1.392 1 95.62 201 LYS A CA 1
ATOM 1577 C C . LYS A 1 201 ? 2.156 35.562 1.166 1 95.62 201 LYS A C 1
ATOM 1579 O O . LYS A 1 201 ? 1.364 35.562 2.111 1 95.62 201 LYS A O 1
ATOM 1584 N N . PRO A 1 202 ? 1.835 35.875 -0.108 1 96.12 202 PRO A N 1
ATOM 1585 C CA . PRO A 1 202 ? 0.407 36.062 -0.386 1 96.12 202 PRO A CA 1
ATOM 1586 C C . PRO A 1 202 ? -0.39 34.75 -0.212 1 96.12 202 PRO A C 1
ATOM 1588 O O . PRO A 1 202 ? 0.146 33.688 -0.414 1 96.12 202 PRO A O 1
ATOM 1591 N N . VAL A 1 203 ? -1.612 34.938 0.167 1 95.06 203 VAL A N 1
ATOM 1592 C CA . VAL A 1 203 ? -2.512 33.812 0.327 1 95.06 203 VAL A CA 1
ATOM 1593 C C . VAL A 1 203 ? -3.23 33.531 -0.99 1 95.06 203 VAL A C 1
ATOM 1595 O O . VAL A 1 203 ? -3.932 34.406 -1.519 1 95.06 203 VAL A O 1
ATOM 1598 N N . LEU A 1 204 ? -3.045 32.344 -1.466 1 93.44 204 LEU A N 1
ATOM 1599 C CA . LEU A 1 204 ? -3.676 31.938 -2.721 1 93.44 204 LEU A CA 1
ATOM 1600 C C . LEU A 1 204 ? -4.957 31.156 -2.459 1 93.44 204 LEU A C 1
ATOM 1602 O O . LEU A 1 204 ? -5.094 30.516 -1.416 1 93.44 204 LEU A O 1
ATOM 1606 N N . LYS A 1 205 ? -5.965 31.281 -3.439 1 86.5 205 LYS A N 1
ATOM 1607 C CA . LYS A 1 205 ? -7.156 30.438 -3.398 1 86.5 205 LYS A CA 1
ATOM 1608 C C . LYS A 1 205 ? -6.902 29.094 -4.074 1 86.5 205 LYS A C 1
ATOM 1610 O O . LYS A 1 205 ? -6.188 29.031 -5.074 1 86.5 205 LYS A O 1
ATOM 1615 N N . HIS A 1 206 ? -7.062 27.922 -3.26 1 67.5 206 HIS A N 1
ATOM 1616 C CA . HIS A 1 206 ? -6.875 26.625 -3.91 1 67.5 206 HIS A CA 1
ATOM 1617 C C . HIS A 1 206 ? -7.582 26.578 -5.262 1 67.5 206 HIS A C 1
ATOM 1619 O O . HIS A 1 206 ? -8.711 27.062 -5.391 1 67.5 206 HIS A O 1
ATOM 1625 N N . HIS A 1 207 ? -6.82 26.656 -6.336 1 48.12 207 HIS A N 1
ATOM 1626 C CA . HIS A 1 207 ? -7.484 26.5 -7.625 1 48.12 207 HIS A CA 1
ATOM 1627 C C . HIS A 1 207 ? -8.258 25.188 -7.695 1 48.12 207 HIS A C 1
ATOM 1629 O O . HIS A 1 207 ? -8.672 24.766 -8.773 1 48.12 207 HIS A O 1
ATOM 1635 N N . LEU A 1 208 ? -8.469 24.578 -6.719 1 41.66 208 LEU A N 1
ATOM 1636 C CA . LEU A 1 208 ? -9.141 23.344 -7.125 1 41.66 208 LEU A CA 1
ATOM 1637 C C . LEU A 1 208 ? -10.562 23.625 -7.602 1 41.66 208 LEU A C 1
ATOM 1639 O O . LEU A 1 208 ? -11.227 24.516 -7.086 1 41.66 208 LEU A O 1
ATOM 1643 N N . MET B 1 1 ? -4.594 -7.273 -20.953 1 23.95 1 MET B N 1
ATOM 1644 C CA . MET B 1 1 ? -3.973 -8.562 -20.641 1 23.95 1 MET B CA 1
ATOM 1645 C C . MET B 1 1 ? -3.174 -8.484 -19.344 1 23.95 1 MET B C 1
ATOM 1647 O O . MET B 1 1 ? -2.154 -7.797 -19.281 1 23.95 1 MET B O 1
ATOM 1651 N N . LEU B 1 2 ? -3.842 -8.617 -18.188 1 31.7 2 LEU B N 1
ATOM 1652 C CA . LEU B 1 2 ? -3.691 -8.219 -16.797 1 31.7 2 LEU B CA 1
ATOM 1653 C C . LEU B 1 2 ? -2.631 -9.07 -16.094 1 31.7 2 LEU B C 1
ATOM 1655 O O . LEU B 1 2 ? -2.482 -9.008 -14.875 1 31.7 2 LEU B O 1
ATOM 1659 N N . VAL B 1 3 ? -2.152 -10.328 -16.797 1 29.22 3 VAL B N 1
ATOM 1660 C CA . VAL B 1 3 ? -1.77 -11.523 -16.062 1 29.22 3 VAL B CA 1
ATOM 1661 C C . VAL B 1 3 ? -0.552 -11.227 -15.195 1 29.22 3 VAL B C 1
ATOM 1663 O O . VAL B 1 3 ? -0.515 -11.609 -14.016 1 29.22 3 VAL B O 1
ATOM 1666 N N . SER B 1 4 ? 0.72 -11.023 -15.789 1 29.98 4 SER B N 1
ATOM 1667 C CA . SER B 1 4 ? 1.918 -11.797 -15.484 1 29.98 4 SER B CA 1
ATOM 1668 C C . SER B 1 4 ? 2.492 -11.406 -14.125 1 29.98 4 SER B C 1
ATOM 1670 O O . SER B 1 4 ? 3.533 -11.922 -13.711 1 29.98 4 SER B O 1
ATOM 1672 N N . PHE B 1 5 ? 2.281 -10.188 -13.633 1 32.91 5 PHE B N 1
ATOM 1673 C CA . PHE B 1 5 ? 3.504 -9.664 -13.031 1 32.91 5 PHE B CA 1
ATOM 1674 C C . PHE B 1 5 ? 3.719 -10.258 -11.641 1 32.91 5 PHE B C 1
ATOM 1676 O O . PHE B 1 5 ? 4.301 -9.609 -10.766 1 32.91 5 PHE B O 1
ATOM 1683 N N . LEU B 1 6 ? 2.959 -11.359 -11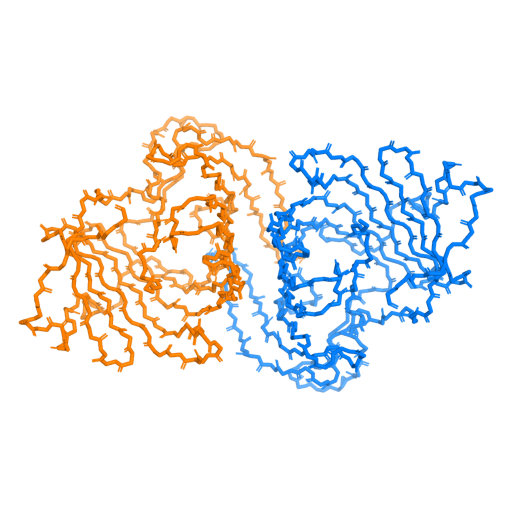.359 1 31.03 6 LEU B N 1
ATOM 1684 C CA . LEU B 1 6 ? 3.291 -11.562 -9.953 1 31.03 6 LEU B CA 1
ATOM 1685 C C . LEU B 1 6 ? 4.762 -11.93 -9.789 1 31.03 6 LEU B C 1
ATOM 1687 O O . LEU B 1 6 ? 5.148 -13.086 -9.977 1 31.03 6 LEU B O 1
ATOM 1691 N N . THR B 1 7 ? 5.648 -11.133 -10.375 1 29.66 7 THR B N 1
ATOM 1692 C CA . THR B 1 7 ? 7.016 -11.508 -10.047 1 29.66 7 THR B CA 1
ATOM 1693 C C . THR B 1 7 ? 7.227 -11.516 -8.531 1 29.66 7 THR B C 1
ATOM 1695 O O . THR B 1 7 ? 7.305 -10.453 -7.91 1 29.66 7 THR B O 1
ATOM 1698 N N . LEU B 1 8 ? 6.625 -12.469 -7.934 1 28.22 8 LEU B N 1
ATOM 1699 C CA . LEU B 1 8 ? 7.039 -12.688 -6.551 1 28.22 8 LEU B CA 1
ATOM 1700 C C . LEU B 1 8 ? 8.555 -12.836 -6.453 1 28.22 8 LEU B C 1
ATOM 1702 O O . LEU B 1 8 ? 9.133 -13.742 -7.059 1 28.22 8 LEU B O 1
ATOM 1706 N N . LEU B 1 9 ? 9.273 -11.836 -6.152 1 29.33 9 LEU B N 1
ATOM 1707 C CA . LEU B 1 9 ? 10.727 -11.781 -6.051 1 29.33 9 LEU B CA 1
ATOM 1708 C C . LEU B 1 9 ? 11.227 -12.695 -4.941 1 29.33 9 LEU B C 1
ATOM 1710 O O . LEU B 1 9 ? 10.883 -12.5 -3.771 1 29.33 9 LEU B O 1
ATOM 1714 N N . LEU B 1 10 ? 11.578 -13.961 -5.324 1 25.72 10 LEU B N 1
ATOM 1715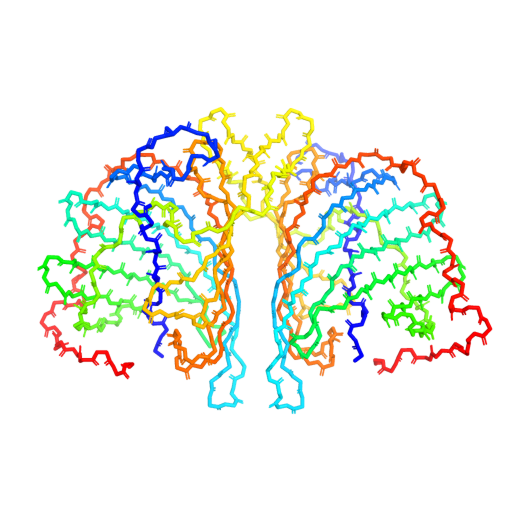 C CA . LEU B 1 10 ? 12.234 -14.922 -4.445 1 25.72 10 LEU B CA 1
ATOM 1716 C C . LEU B 1 10 ? 13.695 -14.555 -4.223 1 25.72 10 LEU B C 1
ATOM 1718 O O . LEU B 1 10 ? 14.492 -14.547 -5.164 1 25.72 10 LEU B O 1
ATOM 1722 N N . ILE B 1 11 ? 14.047 -13.719 -3.193 1 26.78 11 ILE B N 1
ATOM 1723 C CA . ILE B 1 11 ? 15.438 -13.398 -2.895 1 26.78 11 ILE B CA 1
ATOM 1724 C C . ILE B 1 11 ? 16.109 -14.594 -2.215 1 26.78 11 ILE B C 1
ATOM 1726 O O . ILE B 1 11 ? 15.531 -15.203 -1.307 1 26.78 11 ILE B O 1
ATOM 1730 N N . LEU B 1 12 ? 17.172 -15.125 -2.779 1 25.06 12 LEU B N 1
ATOM 1731 C CA . LEU B 1 12 ? 18.062 -16.203 -2.383 1 25.06 12 LEU B CA 1
ATOM 1732 C C . LEU B 1 12 ? 18.875 -15.805 -1.155 1 25.06 12 LEU B C 1
ATOM 1734 O O . LEU B 1 12 ? 19.359 -14.672 -1.059 1 25.06 12 LEU B O 1
ATOM 1738 N N . SER B 1 13 ? 18.859 -16.688 -0.013 1 26.83 13 SER B N 1
ATOM 1739 C CA . SER B 1 13 ? 19.438 -16.656 1.327 1 26.83 13 SER B CA 1
ATOM 1740 C C . SER B 1 13 ? 20.938 -16.844 1.279 1 26.83 13 SER B C 1
ATOM 1742 O O . SER B 1 13 ? 21.438 -17.859 0.788 1 26.83 13 SER B O 1
ATOM 1744 N N . SER B 1 14 ? 21.859 -15.891 1.14 1 26.78 14 SER B N 1
ATOM 1745 C CA . SER B 1 14 ? 23.156 -16.359 1.64 1 26.78 14 SER B CA 1
ATOM 1746 C C . SER B 1 14 ? 23.234 -16.234 3.158 1 26.78 14 SER B C 1
ATOM 1748 O O . SER B 1 14 ? 22.578 -15.383 3.754 1 26.78 14 SER B O 1
ATOM 1750 N N . GLY B 1 15 ? 23.859 -17.094 4.035 1 27.02 15 GLY B N 1
ATOM 1751 C CA . GLY B 1 15 ? 24.078 -17.625 5.371 1 27.02 15 GLY B CA 1
ATOM 1752 C C . GLY B 1 15 ? 24.578 -16.578 6.352 1 27.02 15 GLY B C 1
ATOM 1753 O O . GLY B 1 15 ? 24.344 -16.688 7.555 1 27.02 15 GLY B O 1
ATOM 1754 N N . ASN B 1 16 ? 25.547 -15.688 6.453 1 27.89 16 ASN B N 1
ATOM 1755 C CA . ASN B 1 16 ? 26.25 -15.617 7.727 1 27.89 16 ASN B CA 1
ATOM 1756 C C . ASN B 1 16 ? 25.578 -14.641 8.688 1 27.89 16 ASN B C 1
ATOM 1758 O O . ASN B 1 16 ? 25.141 -15.031 9.773 1 27.89 16 ASN B O 1
ATOM 1762 N N . GLY B 1 17 ? 26.172 -13.594 9.289 1 28.28 17 GLY B N 1
ATOM 1763 C CA . GLY B 1 17 ? 26.062 -13.07 10.641 1 28.28 17 GLY B CA 1
ATOM 1764 C C . GLY B 1 17 ? 24.766 -12.344 10.898 1 28.28 17 GLY B C 1
ATOM 1765 O O . GLY B 1 17 ? 24.078 -12.617 11.883 1 28.28 17 GLY B O 1
ATOM 1766 N N . GLN B 1 18 ? 24.578 -10.961 10.969 1 33.59 18 GLN B N 1
ATOM 1767 C CA . GLN B 1 18 ? 24.234 -9.594 11.352 1 33.59 18 GLN B CA 1
ATOM 1768 C C . GLN B 1 18 ? 22.953 -9.141 10.656 1 33.59 18 GLN B C 1
ATOM 1770 O O . GLN B 1 18 ? 22.031 -8.656 11.312 1 33.59 18 GLN B O 1
ATOM 1775 N N . THR B 1 19 ? 22.375 -8.008 10.086 1 43.31 19 THR B N 1
ATOM 1776 C CA . THR B 1 19 ? 21.125 -7.535 9.516 1 43.31 19 THR B CA 1
ATOM 1777 C C . THR B 1 19 ? 20.609 -8.5 8.453 1 43.31 19 THR B C 1
ATOM 1779 O O . THR B 1 19 ? 21.281 -8.742 7.449 1 43.31 19 THR B O 1
ATOM 1782 N N . THR B 1 20 ? 20.016 -9.82 8.688 1 46.94 20 THR B N 1
ATOM 1783 C CA . THR B 1 20 ? 20.141 -11.148 8.094 1 46.94 20 THR B CA 1
ATOM 1784 C C . THR B 1 20 ? 19.781 -11.109 6.613 1 46.94 20 THR B C 1
ATOM 1786 O O . THR B 1 20 ? 18.625 -10.875 6.25 1 46.94 20 THR B O 1
ATOM 1789 N N . LYS B 1 21 ? 20.625 -10.609 5.863 1 54.47 21 LYS B N 1
ATOM 1790 C CA . LYS B 1 21 ? 20.672 -10.828 4.422 1 54.47 21 LYS B CA 1
ATOM 1791 C C . LYS B 1 21 ? 20.125 -12.203 4.055 1 54.47 21 LYS B C 1
ATOM 1793 O O . LYS B 1 21 ? 19.625 -12.406 2.945 1 54.47 21 LYS B O 1
ATOM 1798 N N . ASN B 1 22 ? 19.891 -12.984 5.16 1 71.88 22 ASN B N 1
ATOM 1799 C CA . ASN B 1 22 ? 19.406 -14.312 4.785 1 71.88 22 ASN B CA 1
ATOM 1800 C C . ASN B 1 22 ? 17.953 -14.516 5.176 1 71.88 22 ASN B C 1
ATOM 1802 O O . ASN B 1 22 ? 17.609 -15.508 5.824 1 71.88 22 ASN B O 1
ATOM 1806 N N . CYS B 1 23 ? 17.219 -13.602 5.023 1 90.44 23 CYS B N 1
ATOM 1807 C CA . CYS B 1 23 ? 15.789 -13.75 5.312 1 90.44 23 CYS B CA 1
ATOM 1808 C C . CYS B 1 23 ? 15.047 -14.336 4.113 1 90.44 23 CYS B C 1
ATOM 1810 O O . CYS B 1 23 ? 14.984 -13.703 3.057 1 90.44 23 CYS B O 1
ATOM 1812 N N . CYS B 1 24 ? 14.547 -15.633 4.406 1 93.12 24 CYS B N 1
ATOM 1813 C CA . CYS B 1 24 ? 13.773 -16.328 3.385 1 93.12 24 CYS B CA 1
ATOM 1814 C C . CYS B 1 24 ? 12.422 -16.766 3.934 1 93.12 24 CYS B C 1
ATOM 1816 O O . CYS B 1 24 ? 12.305 -17.109 5.113 1 93.12 24 CYS B O 1
ATOM 1818 N N . LEU B 1 25 ? 11.445 -16.719 3.068 1 93.75 25 LEU B N 1
ATOM 1819 C CA . LEU B 1 25 ? 10.203 -17.406 3.418 1 93.75 25 LEU B CA 1
ATOM 1820 C C . LEU B 1 25 ? 10.375 -18.922 3.346 1 93.75 25 LEU B C 1
ATOM 1822 O O . LEU B 1 25 ? 11.32 -19.406 2.721 1 93.75 25 LEU B O 1
ATOM 1826 N N . PRO B 1 26 ? 9.477 -19.641 4.055 1 93.88 26 PRO B N 1
ATOM 1827 C CA . PRO B 1 26 ? 9.555 -21.094 3.949 1 93.88 26 PRO B CA 1
ATOM 1828 C C . PRO B 1 26 ? 9.344 -21.594 2.523 1 93.88 26 PRO B C 1
ATOM 1830 O O . PRO B 1 26 ? 8.781 -20.875 1.688 1 93.88 26 PRO B O 1
ATOM 1833 N N . ASP B 1 27 ? 9.727 -22.859 2.309 1 94.94 27 ASP B N 1
ATOM 1834 C CA . ASP B 1 27 ? 9.633 -23.484 0.99 1 94.94 27 ASP B CA 1
ATOM 1835 C C . ASP B 1 27 ? 8.18 -23.594 0.541 1 94.94 27 ASP B C 1
ATOM 1837 O O . ASP B 1 27 ? 7.902 -23.812 -0.643 1 94.94 27 ASP B O 1
ATOM 1841 N N . GLU B 1 28 ? 7.316 -23.656 1.537 1 96.88 28 GLU B N 1
ATOM 1842 C CA . GLU B 1 28 ? 5.883 -23.656 1.261 1 96.88 28 GLU B CA 1
ATOM 1843 C C . GLU B 1 28 ? 5.137 -22.703 2.188 1 96.88 28 GLU B C 1
ATOM 1845 O O . GLU B 1 28 ? 5.344 -22.719 3.402 1 96.88 28 GLU B O 1
ATOM 1850 N N . TYR B 1 29 ? 4.273 -21.953 1.576 1 97.56 29 TYR B N 1
ATOM 1851 C CA . TYR B 1 29 ? 3.457 -21.062 2.393 1 97.56 29 TYR B CA 1
ATOM 1852 C C . TYR B 1 29 ? 2.205 -20.625 1.64 1 97.56 29 TYR B C 1
ATOM 1854 O O . TYR B 1 29 ? 2.104 -20.828 0.426 1 97.56 29 TYR B O 1
ATOM 1862 N N . GLU B 1 30 ? 1.25 -20.109 2.355 1 98.19 30 GLU B N 1
ATOM 1863 C CA . GLU B 1 30 ? 0.052 -19.438 1.845 1 98.19 30 GLU B CA 1
ATOM 1864 C C . GLU B 1 30 ? -0.132 -18.062 2.473 1 98.19 30 GLU B C 1
ATOM 1866 O O . GLU B 1 30 ? 0.242 -17.844 3.629 1 98.19 30 GLU B O 1
ATOM 1871 N N . MET B 1 31 ? -0.644 -17.156 1.689 1 98 31 MET B N 1
ATOM 1872 C CA . MET B 1 31 ? -0.979 -15.836 2.193 1 98 31 MET B CA 1
ATOM 1873 C C . MET B 1 31 ? -2.023 -15.164 1.306 1 98 31 MET B C 1
ATOM 1875 O O . MET B 1 31 ? -2.246 -15.586 0.172 1 98 31 MET B O 1
ATOM 1879 N N . ASP B 1 32 ? -2.666 -14.203 1.896 1 97.19 32 ASP B N 1
ATOM 1880 C CA . ASP B 1 32 ? -3.531 -13.32 1.118 1 97.19 32 ASP B CA 1
ATOM 1881 C C . ASP B 1 32 ? -2.777 -12.07 0.667 1 97.19 32 ASP B C 1
ATOM 1883 O O . ASP B 1 32 ? -1.86 -11.609 1.351 1 97.19 32 ASP B O 1
ATOM 1887 N N . MET B 1 33 ? -3.184 -11.617 -0.471 1 95.62 33 MET B N 1
ATOM 1888 C CA . MET B 1 33 ? -2.529 -10.453 -1.059 1 95.62 33 MET B CA 1
ATOM 1889 C C . MET B 1 33 ? -3.559 -9.43 -1.522 1 95.62 33 MET B C 1
ATOM 1891 O O . MET B 1 33 ? -4.41 -9.734 -2.359 1 95.62 33 MET B O 1
ATOM 1895 N N . GLY B 1 34 ? -3.549 -8.273 -0.899 1 92.75 34 GLY B N 1
ATOM 1896 C CA . GLY B 1 34 ? -4.234 -7.125 -1.475 1 92.75 34 GLY B CA 1
ATOM 1897 C C . GLY B 1 34 ? -3.381 -6.359 -2.471 1 92.75 34 GLY B C 1
ATOM 1898 O O . GLY B 1 34 ? -2.205 -6.09 -2.213 1 92.75 34 GLY B O 1
ATOM 1899 N N . GLU B 1 35 ? -3.951 -6.094 -3.588 1 91.5 35 GLU B N 1
ATOM 1900 C CA . GLU B 1 35 ? -3.271 -5.367 -4.656 1 91.5 35 GLU B CA 1
ATOM 1901 C C . GLU B 1 35 ? -3.93 -4.012 -4.906 1 91.5 35 GLU B C 1
ATOM 1903 O O . GLU B 1 35 ? -5.152 -3.926 -5.043 1 91.5 35 GLU B O 1
ATOM 1908 N N . THR B 1 36 ? -3.102 -3.01 -4.891 1 88.88 36 THR B N 1
ATOM 1909 C CA . THR B 1 36 ? -3.598 -1.679 -5.223 1 88.88 36 THR B CA 1
ATOM 1910 C C . THR B 1 36 ? -2.557 -0.896 -6.02 1 88.88 36 THR B C 1
ATOM 1912 O O . THR B 1 36 ? -1.36 -0.977 -5.734 1 88.88 36 THR B O 1
ATOM 1915 N N . GLY B 1 37 ? -3.041 -0.227 -7.059 1 86.62 37 GLY B N 1
ATOM 1916 C CA . GLY B 1 37 ? -2.148 0.568 -7.887 1 86.62 37 GLY B CA 1
ATOM 1917 C C . GLY B 1 37 ? -2.777 1 -9.195 1 86.62 37 GLY B C 1
ATOM 1918 O O . GLY B 1 37 ? -4 1.1 -9.305 1 86.62 37 GLY B O 1
ATOM 1919 N N . SER B 1 38 ? -1.895 1.403 -10.086 1 84 38 SER B N 1
ATOM 1920 C CA . SER B 1 38 ? -2.387 1.878 -11.375 1 84 38 SER B CA 1
ATOM 1921 C C . SER B 1 38 ? -1.376 1.608 -12.484 1 84 38 SER B C 1
ATOM 1923 O O . SER B 1 38 ? -0.191 1.399 -12.219 1 84 38 SER B O 1
ATOM 1925 N N . THR B 1 39 ? -1.906 1.52 -13.633 1 82.12 39 THR B N 1
ATOM 1926 C CA . THR B 1 39 ? -1.093 1.402 -14.836 1 82.12 39 THR B CA 1
ATOM 1927 C C . THR B 1 39 ? -1.523 2.428 -15.883 1 82.12 39 THR B C 1
ATOM 1929 O O . THR B 1 39 ? -2.691 2.818 -15.93 1 82.12 39 THR B O 1
ATOM 1932 N N . PHE B 1 40 ? -0.571 2.918 -16.516 1 81 40 PHE B N 1
ATOM 1933 C CA . PHE B 1 40 ? -0.8 3.801 -17.656 1 81 40 PHE B CA 1
ATOM 1934 C C . PHE B 1 40 ? -0.295 3.168 -18.938 1 81 40 PHE B C 1
ATOM 1936 O O . PHE B 1 40 ? 0.912 2.984 -19.125 1 81 40 PHE B O 1
ATOM 1943 N N . LYS B 1 41 ? -1.259 2.807 -19.719 1 78.25 41 LYS B N 1
ATOM 1944 C CA . LYS B 1 41 ? -0.96 2.137 -20.984 1 78.25 41 LYS B CA 1
ATOM 1945 C C . LYS B 1 41 ? -1.847 2.664 -22.109 1 78.25 41 LYS B C 1
ATOM 1947 O O . LYS B 1 41 ? -3.047 2.867 -21.922 1 78.25 41 LYS B O 1
ATOM 1952 N N . ASP B 1 42 ? -1.19 2.918 -23.312 1 79.44 42 ASP B N 1
ATOM 1953 C CA . ASP B 1 42 ? -1.906 3.391 -24.5 1 79.44 42 ASP B CA 1
ATOM 1954 C C . ASP B 1 42 ? -2.746 4.625 -24.172 1 79.44 42 ASP B C 1
ATOM 1956 O O . ASP B 1 42 ? -3.914 4.703 -24.562 1 79.44 42 ASP B O 1
ATOM 1960 N N . ASN B 1 43 ? -2.225 5.469 -23.312 1 76.38 43 ASN B N 1
ATOM 1961 C CA . ASN B 1 43 ? -2.799 6.754 -22.922 1 76.38 43 ASN B CA 1
ATOM 1962 C C . ASN B 1 43 ? -4.035 6.582 -22.047 1 76.38 43 ASN B C 1
ATOM 1964 O O . ASN B 1 43 ? -4.898 7.461 -22 1 76.38 43 ASN B O 1
ATOM 1968 N N . VAL B 1 44 ? -4.145 5.422 -21.5 1 78.88 44 VAL B N 1
ATOM 1969 C CA . VAL B 1 44 ? -5.273 5.152 -20.625 1 78.88 44 VAL B CA 1
ATOM 1970 C C . VAL B 1 44 ? -4.77 4.844 -19.219 1 78.88 44 VAL B C 1
ATOM 1972 O O . VAL B 1 44 ? -3.84 4.051 -19.047 1 78.88 44 VAL B O 1
ATOM 1975 N N . PHE B 1 45 ? -5.289 5.621 -18.25 1 79.75 45 PHE B N 1
ATOM 1976 C CA . PHE B 1 45 ? -5.027 5.355 -16.828 1 79.75 45 PHE B CA 1
ATOM 1977 C C . PHE B 1 45 ? -5.977 4.293 -16.297 1 79.75 45 PHE B C 1
ATOM 1979 O O . PHE B 1 45 ? -7.199 4.441 -16.391 1 79.75 45 PHE B O 1
ATOM 1986 N N . GLN B 1 46 ? -5.414 3.182 -15.758 1 79.88 46 GLN B N 1
ATOM 1987 C CA . GLN B 1 46 ? -6.227 2.084 -15.25 1 79.88 46 GLN B CA 1
ATOM 1988 C C . GLN B 1 46 ? -5.883 1.782 -13.789 1 79.88 46 GLN B C 1
ATOM 1990 O O . GLN B 1 46 ? -4.715 1.586 -13.445 1 79.88 46 GLN B O 1
ATOM 1995 N N . GLU B 1 47 ? -6.906 1.737 -13.008 1 78.75 47 GLU B N 1
ATOM 1996 C CA . GLU B 1 47 ? -6.73 1.344 -11.609 1 78.75 47 GLU B CA 1
ATOM 1997 C C . GLU B 1 47 ? -6.5 -0.159 -11.484 1 78.75 47 GLU B C 1
ATOM 1999 O O . GLU B 1 47 ? -7.117 -0.949 -12.211 1 78.75 47 GLU B O 1
ATOM 2004 N N . MET B 1 48 ? -5.629 -0.487 -10.617 1 84.19 48 MET B N 1
ATOM 2005 C CA . MET B 1 48 ? -5.402 -1.882 -10.25 1 84.19 48 MET B CA 1
ATOM 2006 C C . MET B 1 48 ? -5.887 -2.156 -8.828 1 84.19 48 MET B C 1
ATOM 2008 O O . MET B 1 48 ? -5.492 -1.466 -7.891 1 84.19 48 MET B O 1
ATOM 2012 N N . GLN B 1 49 ? -6.75 -3.035 -8.742 1 87.88 49 GLN B N 1
ATOM 2013 C CA . GLN B 1 49 ? -7.242 -3.492 -7.445 1 87.88 49 GLN B CA 1
ATOM 2014 C C . GLN B 1 49 ? -7.52 -4.992 -7.465 1 87.88 49 GLN B C 1
ATOM 2016 O O . GLN B 1 49 ? -8.055 -5.52 -8.438 1 87.88 49 GLN B O 1
ATOM 2021 N N . GLY B 1 50 ? -7.102 -5.613 -6.438 1 90.38 50 GLY B N 1
ATOM 2022 C CA . GLY B 1 50 ? -7.352 -7.043 -6.359 1 90.38 50 GLY B CA 1
ATOM 2023 C C . GLY B 1 50 ? -7.141 -7.609 -4.969 1 90.38 50 GLY B C 1
ATOM 2024 O O . GLY B 1 50 ? -6.562 -6.945 -4.105 1 90.38 50 GLY B O 1
ATOM 2025 N N . PHE B 1 51 ? -7.727 -8.703 -4.73 1 93.44 51 PHE B N 1
ATOM 2026 C CA . PHE B 1 51 ? -7.539 -9.516 -3.535 1 93.44 51 PHE B CA 1
ATOM 2027 C C . PHE B 1 51 ? -7.375 -10.984 -3.9 1 93.44 51 PHE B C 1
ATOM 2029 O O . PHE B 1 51 ? -8.305 -11.609 -4.41 1 93.44 51 PHE B O 1
ATOM 2036 N N . LEU B 1 52 ? -6.207 -11.477 -3.582 1 96.12 52 LEU B N 1
ATOM 2037 C CA . LEU B 1 52 ? -5.891 -12.836 -4.004 1 96.12 52 LEU B CA 1
ATOM 2038 C C . LEU B 1 52 ? -5.363 -13.664 -2.832 1 96.12 52 LEU B C 1
ATOM 2040 O O . LEU B 1 52 ? -4.66 -13.141 -1.965 1 96.12 52 LEU B O 1
ATOM 2044 N N . SER B 1 53 ? -5.773 -14.93 -2.809 1 97.31 53 SER B N 1
ATOM 2045 C CA . SER B 1 53 ? -5.078 -15.922 -1.996 1 97.31 53 SER B CA 1
ATOM 2046 C C . SER B 1 53 ? -3.975 -16.609 -2.791 1 97.31 53 SER B C 1
ATOM 2048 O O . SER B 1 53 ? -4.227 -17.156 -3.865 1 97.31 53 SER B O 1
ATOM 2050 N N . THR B 1 54 ? -2.828 -16.609 -2.219 1 97.5 54 THR B N 1
ATOM 2051 C CA . THR B 1 54 ? -1.682 -17.109 -2.963 1 97.5 54 THR B CA 1
ATOM 2052 C C . THR B 1 54 ? -1.028 -18.281 -2.221 1 97.5 54 THR B C 1
ATOM 2054 O O . THR B 1 54 ? -0.887 -18.234 -0.996 1 97.5 54 THR B O 1
ATOM 2057 N N . SER B 1 55 ? -0.649 -19.266 -2.973 1 98 55 SER B N 1
ATOM 2058 C CA . SER B 1 55 ? 0.089 -20.422 -2.488 1 98 55 SER B CA 1
ATOM 2059 C C . SER B 1 55 ? 1.403 -20.594 -3.242 1 98 55 SER B C 1
ATOM 2061 O O . SER B 1 55 ? 1.429 -20.562 -4.473 1 98 55 SER B O 1
ATOM 2063 N N . TYR B 1 56 ? 2.422 -20.719 -2.514 1 97.56 56 TYR B N 1
ATOM 2064 C CA . TYR B 1 56 ? 3.764 -20.938 -3.043 1 97.56 56 TYR B CA 1
ATOM 2065 C C . TYR B 1 56 ? 4.328 -22.266 -2.584 1 97.56 56 TYR B C 1
ATOM 2067 O O . TYR B 1 56 ? 4.359 -22.562 -1.385 1 97.56 56 TYR B O 1
ATOM 2075 N N . SER B 1 57 ? 4.766 -23.062 -3.529 1 97.25 57 SER B N 1
ATOM 2076 C CA . SER B 1 57 ? 5.414 -24.328 -3.203 1 97.25 57 SER B CA 1
ATOM 2077 C C . SER B 1 57 ? 6.707 -24.516 -3.992 1 97.25 57 SER B C 1
ATOM 2079 O O . SER B 1 57 ? 6.676 -24.781 -5.195 1 97.25 57 SER B O 1
ATOM 2081 N N . HIS B 1 58 ? 7.793 -24.406 -3.291 1 94.31 58 HIS B N 1
ATOM 2082 C CA . HIS B 1 58 ? 9.07 -24.703 -3.928 1 94.31 58 HIS B CA 1
ATOM 2083 C C . HIS B 1 58 ? 9.164 -26.188 -4.305 1 94.31 58 HIS B C 1
ATOM 2085 O O . HIS B 1 58 ? 9.734 -26.531 -5.344 1 94.31 58 HIS B O 1
ATOM 2091 N N . LYS B 1 59 ? 8.664 -26.984 -3.43 1 92.56 59 LYS B N 1
ATOM 2092 C CA . LYS B 1 59 ? 8.656 -28.422 -3.666 1 92.56 59 LYS B CA 1
ATOM 2093 C C . LYS B 1 59 ? 7.969 -28.766 -4.988 1 92.56 59 LYS B C 1
ATOM 2095 O O . LYS B 1 59 ? 8.492 -29.531 -5.789 1 92.56 59 LYS B O 1
ATOM 2100 N N . ASP B 1 60 ? 6.844 -28.203 -5.199 1 95.81 60 ASP B N 1
ATOM 2101 C CA . ASP B 1 60 ? 6.074 -28.469 -6.41 1 95.81 60 ASP B CA 1
ATOM 2102 C C . ASP B 1 60 ? 6.527 -27.562 -7.559 1 95.81 60 ASP B C 1
ATOM 2104 O O . ASP B 1 60 ? 6.156 -27.797 -8.711 1 95.81 60 ASP B O 1
ATOM 2108 N N . ARG B 1 61 ? 7.344 -26.594 -7.281 1 96.44 61 ARG B N 1
ATOM 2109 C CA . ARG B 1 61 ? 7.766 -25.562 -8.234 1 96.44 61 ARG B CA 1
ATOM 2110 C C . ARG B 1 61 ? 6.566 -24.891 -8.875 1 96.44 61 ARG B C 1
ATOM 2112 O O . ARG B 1 61 ? 6.48 -24.781 -10.094 1 96.44 61 ARG B O 1
ATOM 2119 N N . LYS B 1 62 ? 5.59 -24.422 -7.969 1 97.12 62 LYS B N 1
ATOM 2120 C CA . LYS B 1 62 ? 4.363 -23.797 -8.445 1 97.12 62 LYS B CA 1
ATOM 2121 C C . LYS B 1 62 ? 3.949 -22.641 -7.539 1 97.12 62 LYS B C 1
ATOM 2123 O O . LYS B 1 62 ? 4.227 -22.656 -6.336 1 97.12 62 LYS B O 1
ATOM 2128 N N . VAL B 1 63 ? 3.32 -21.703 -8.117 1 97.19 63 VAL B N 1
ATOM 2129 C CA . VAL B 1 63 ? 2.631 -20.609 -7.434 1 97.19 63 VAL B CA 1
ATOM 2130 C C . VAL B 1 63 ? 1.193 -20.516 -7.938 1 97.19 63 VAL B C 1
ATOM 2132 O O . VAL B 1 63 ? 0.952 -20.531 -9.148 1 97.19 63 VAL B O 1
ATOM 2135 N N . SER B 1 64 ? 0.29 -20.5 -7.051 1 97.69 64 SER B N 1
ATOM 2136 C CA . SER B 1 64 ? -1.117 -20.328 -7.398 1 97.69 64 SER B CA 1
ATOM 2137 C C . SER B 1 64 ? -1.723 -19.125 -6.672 1 97.69 64 SER B C 1
ATOM 2139 O O . SER B 1 64 ? -1.546 -18.984 -5.461 1 97.69 64 SER B O 1
ATOM 2141 N N . SER B 1 65 ? -2.377 -18.281 -7.402 1 96.88 65 SER B N 1
ATOM 2142 C CA . SER B 1 65 ? -3.113 -17.156 -6.844 1 96.88 65 SER B CA 1
ATOM 2143 C C . SER B 1 65 ? -4.559 -17.141 -7.336 1 96.88 65 SER B C 1
ATOM 2145 O O . SER B 1 65 ? -4.812 -17.266 -8.531 1 96.88 65 SER B O 1
ATOM 2147 N N . ARG B 1 66 ? -5.441 -17 -6.406 1 96.44 66 ARG B N 1
ATOM 2148 C CA . ARG B 1 66 ? -6.863 -17.016 -6.73 1 96.44 66 ARG B CA 1
ATOM 2149 C C . ARG B 1 66 ? -7.617 -15.945 -5.949 1 96.44 66 ARG B C 1
ATOM 2151 O O . ARG B 1 66 ? -7.332 -15.711 -4.773 1 96.44 66 ARG B O 1
ATOM 2158 N N . GLY B 1 67 ? -8.562 -15.391 -6.633 1 96.25 67 GLY B N 1
ATOM 2159 C CA . GLY B 1 67 ? -9.391 -14.375 -6 1 96.25 67 GLY B CA 1
ATOM 2160 C C . GLY B 1 67 ? -10.055 -13.438 -6.996 1 96.25 67 GLY B C 1
ATOM 2161 O O . GLY B 1 67 ? -10.555 -13.883 -8.031 1 96.25 67 GLY B O 1
ATOM 2162 N N . THR B 1 68 ? -10.055 -12.188 -6.602 1 94.38 68 THR B N 1
ATOM 2163 C CA . THR B 1 68 ? -10.742 -11.203 -7.434 1 94.38 68 THR B CA 1
ATOM 2164 C C . THR B 1 68 ? -9.797 -10.07 -7.82 1 94.38 68 THR B C 1
ATOM 2166 O O . THR B 1 68 ? -8.898 -9.719 -7.055 1 94.38 68 THR B O 1
ATOM 2169 N N . ASN B 1 69 ? -10.008 -9.555 -9 1 90.19 69 ASN B N 1
ATOM 2170 C CA . ASN B 1 69 ? -9.367 -8.344 -9.5 1 90.19 69 ASN B CA 1
ATOM 2171 C C . ASN B 1 69 ? -10.391 -7.383 -10.109 1 90.19 69 ASN B C 1
ATOM 2173 O O . ASN B 1 69 ? -11.516 -7.777 -10.406 1 90.19 69 ASN B O 1
ATOM 2177 N N . VAL B 1 70 ? -9.977 -6.133 -10.125 1 82.5 70 VAL B N 1
ATOM 2178 C CA . VAL B 1 70 ? -10.766 -5.168 -10.883 1 82.5 70 VAL B CA 1
ATOM 2179 C C . VAL B 1 70 ? -10.148 -4.977 -12.266 1 82.5 70 VAL B C 1
ATOM 2181 O O . VAL B 1 70 ? -8.977 -4.621 -12.391 1 82.5 70 VAL B O 1
ATOM 2184 N N . VAL B 1 71 ? -10.852 -5.246 -13.219 1 71.75 71 VAL B N 1
ATOM 2185 C CA . VAL B 1 71 ? -10.484 -5.055 -14.625 1 71.75 71 VAL B CA 1
ATOM 2186 C C . VAL B 1 71 ? -11.516 -4.168 -15.312 1 71.75 71 VAL B C 1
ATOM 2188 O O . VAL B 1 71 ? -12.703 -4.5 -15.352 1 71.75 71 VAL B O 1
ATOM 2191 N N . ASN B 1 72 ? -10.969 -3.064 -15.898 1 71 72 ASN B N 1
ATOM 2192 C CA . ASN B 1 72 ? -11.859 -2.109 -16.547 1 71 72 ASN B CA 1
ATOM 2193 C C . ASN B 1 72 ? -13.039 -1.742 -15.641 1 71 72 ASN B C 1
ATOM 2195 O O . ASN B 1 72 ? -14.188 -1.768 -16.078 1 71 72 ASN B O 1
ATOM 2199 N N . GLY B 1 73 ? -12.766 -1.639 -14.422 1 73.06 73 GLY B N 1
ATOM 2200 C CA . GLY B 1 73 ? -13.758 -1.182 -13.469 1 73.06 73 GLY B CA 1
ATOM 2201 C C . GLY B 1 73 ? -14.656 -2.297 -12.953 1 73.06 73 GLY B C 1
ATOM 2202 O O . GLY B 1 73 ? -15.539 -2.062 -12.125 1 73.06 73 GLY B O 1
ATOM 2203 N N . GLN B 1 74 ? -14.484 -3.48 -13.43 1 82.75 74 GLN B N 1
ATOM 2204 C CA . GLN B 1 74 ? -15.336 -4.602 -13.047 1 82.75 74 GLN B CA 1
ATOM 2205 C C . GLN B 1 74 ? -14.555 -5.621 -12.219 1 82.75 74 GLN B C 1
ATOM 2207 O O . GLN B 1 74 ? -13.398 -5.922 -12.523 1 82.75 74 GLN B O 1
ATOM 2212 N N . LEU B 1 75 ? -15.289 -6.09 -11.219 1 88.06 75 LEU B N 1
ATOM 2213 C CA . LEU B 1 75 ? -14.727 -7.16 -10.398 1 88.06 75 LEU B CA 1
ATOM 2214 C C . LEU B 1 75 ? -14.781 -8.492 -11.141 1 88.06 75 LEU B C 1
ATOM 2216 O O . LEU B 1 75 ? -15.836 -8.898 -11.633 1 88.06 75 LEU B O 1
ATOM 2220 N N . VAL B 1 76 ? -13.727 -9.141 -11.25 1 91.88 76 VAL B N 1
ATOM 2221 C CA . VAL B 1 76 ? -13.664 -10.422 -11.953 1 91.88 76 VAL B CA 1
ATOM 2222 C C . VAL B 1 76 ? -12.961 -11.461 -11.078 1 91.88 76 VAL B C 1
ATOM 2224 O O . VAL B 1 76 ? -12.062 -11.117 -10.305 1 91.88 76 VAL B O 1
ATOM 2227 N N . GLN B 1 77 ? -13.406 -12.695 -11.266 1 94.56 77 GLN B N 1
ATOM 2228 C CA . GLN B 1 77 ? -12.703 -13.805 -10.633 1 94.56 77 GLN B CA 1
ATOM 2229 C C . GLN B 1 77 ? -11.453 -14.18 -11.43 1 94.56 77 GLN B C 1
ATOM 2231 O O . GLN B 1 77 ? -11.508 -14.328 -12.648 1 94.56 77 GLN B O 1
ATOM 2236 N N . THR B 1 78 ? -10.406 -14.359 -10.719 1 94.62 78 THR B N 1
ATOM 2237 C CA . THR B 1 78 ? -9.141 -14.617 -11.398 1 94.62 78 THR B CA 1
ATOM 2238 C C . THR B 1 78 ? -8.383 -15.758 -10.719 1 94.62 78 THR B C 1
ATOM 2240 O O . THR B 1 78 ? -8.352 -15.844 -9.492 1 94.62 78 THR B O 1
ATOM 2243 N N . THR B 1 79 ? -7.871 -16.656 -11.508 1 95.62 79 THR B N 1
ATOM 2244 C CA . THR B 1 79 ? -6.91 -17.672 -11.086 1 95.62 79 THR B CA 1
ATOM 2245 C C . THR B 1 79 ? -5.645 -17.609 -11.938 1 95.62 79 THR B C 1
ATOM 2247 O O . THR B 1 79 ? -5.719 -17.609 -13.164 1 95.62 79 THR B O 1
ATOM 2250 N N . VAL B 1 80 ? -4.566 -17.5 -11.266 1 95.62 80 VAL B N 1
ATOM 2251 C CA . VAL B 1 80 ? -3.268 -17.578 -11.93 1 95.62 80 VAL B CA 1
ATOM 2252 C C . VAL B 1 80 ? -2.486 -18.766 -11.375 1 95.62 80 VAL B C 1
ATOM 2254 O O . VAL B 1 80 ? -2.328 -18.906 -10.156 1 95.62 80 VAL B O 1
ATOM 2257 N N . LEU B 1 81 ? -2.084 -19.609 -12.219 1 97 81 LEU B N 1
ATOM 2258 C CA . LEU B 1 81 ? -1.215 -20.719 -11.859 1 97 81 LEU B CA 1
ATOM 2259 C C . LEU B 1 81 ? 0.091 -20.672 -12.641 1 97 81 LEU B C 1
ATOM 2261 O O . LEU B 1 81 ? 0.081 -20.719 -13.875 1 97 81 LEU B O 1
ATOM 2265 N N . MET B 1 82 ? 1.159 -20.562 -11.938 1 96.69 82 MET B N 1
ATOM 2266 C CA . MET B 1 82 ? 2.492 -20.641 -12.523 1 96.69 82 MET B CA 1
ATOM 2267 C C . MET B 1 82 ? 3.145 -21.984 -12.227 1 96.69 82 MET B C 1
ATOM 2269 O O . MET B 1 82 ? 3.367 -22.328 -11.062 1 96.69 82 MET B O 1
ATOM 2273 N N . ASP B 1 83 ? 3.381 -22.641 -13.227 1 96.5 83 ASP B N 1
ATOM 2274 C CA . ASP B 1 83 ? 4.039 -23.953 -13.133 1 96.5 83 ASP B CA 1
ATOM 2275 C C . ASP B 1 83 ? 5.445 -23.891 -13.727 1 96.5 83 ASP B C 1
ATOM 2277 O O . ASP B 1 83 ? 5.613 -23.953 -14.945 1 96.5 83 ASP B O 1
ATOM 2281 N N . TYR B 1 84 ? 6.418 -23.922 -12.891 1 95.06 84 TYR B N 1
ATOM 2282 C CA . TYR B 1 84 ? 7.797 -23.719 -13.32 1 95.06 84 TYR B CA 1
ATOM 2283 C C . TYR B 1 84 ? 8.406 -25.016 -13.828 1 95.06 84 TYR B C 1
ATOM 2285 O O . TYR B 1 84 ? 9.453 -25 -14.492 1 95.06 84 TYR B O 1
ATOM 2293 N N . LYS B 1 85 ? 7.84 -26.125 -13.555 1 95.38 85 LYS B N 1
ATOM 2294 C CA . LYS B 1 85 ? 8.297 -27.391 -14.109 1 95.38 85 LYS B CA 1
ATOM 2295 C C . LYS B 1 85 ? 7.969 -27.5 -15.594 1 95.38 85 LYS B C 1
ATOM 2297 O O . LYS B 1 85 ? 8.82 -27.891 -16.391 1 95.38 85 LYS B O 1
ATOM 2302 N N . THR B 1 86 ? 6.742 -27.141 -15.914 1 94.88 86 THR B N 1
ATOM 2303 C CA . THR B 1 86 ? 6.312 -27.234 -17.297 1 94.88 86 THR B CA 1
ATOM 2304 C C . THR B 1 86 ? 6.527 -25.922 -18.031 1 94.88 86 THR B C 1
ATOM 2306 O O . THR B 1 86 ? 6.258 -25.812 -19.234 1 94.88 86 THR B O 1
ATOM 2309 N N . HIS B 1 87 ? 6.93 -24.906 -17.312 1 94.69 87 HIS B N 1
ATOM 2310 C CA . HIS B 1 87 ? 7.195 -23.578 -17.875 1 94.69 87 HIS B CA 1
ATOM 2311 C C . HIS B 1 87 ? 5.938 -22.984 -18.484 1 94.69 87 HIS B C 1
ATOM 2313 O O . HIS B 1 87 ? 5.973 -22.484 -19.609 1 94.69 87 HIS B O 1
ATOM 2319 N N . ARG B 1 88 ? 4.852 -23.047 -17.688 1 95.06 88 ARG B N 1
ATOM 2320 C CA . ARG B 1 88 ? 3.572 -22.531 -18.156 1 95.06 88 ARG B CA 1
ATOM 2321 C C . ARG B 1 88 ? 2.943 -21.625 -17.109 1 95.06 88 ARG B C 1
ATOM 2323 O O . ARG B 1 88 ? 3.027 -21.891 -15.906 1 95.06 88 ARG B O 1
ATOM 2330 N N . GLU B 1 89 ? 2.346 -20.609 -17.578 1 95.69 89 GLU B N 1
ATOM 2331 C CA . GLU B 1 89 ? 1.454 -19.766 -16.781 1 95.69 89 GLU B CA 1
ATOM 2332 C C . GLU B 1 89 ? 0.012 -19.891 -17.266 1 95.69 89 GLU B C 1
ATOM 2334 O O . GLU B 1 89 ? -0.271 -19.656 -18.453 1 95.69 89 GLU B O 1
ATOM 2339 N N . TYR B 1 90 ? -0.864 -20.234 -16.422 1 95.88 90 TYR B N 1
ATOM 2340 C CA . TYR B 1 90 ? -2.293 -20.344 -16.703 1 95.88 90 TYR B CA 1
ATOM 2341 C C . TYR B 1 90 ? -3.049 -19.172 -16.078 1 95.88 90 TYR B C 1
ATOM 2343 O O . TYR B 1 90 ? -2.988 -18.969 -14.859 1 95.88 90 TYR B O 1
ATOM 2351 N N . ILE B 1 91 ? -3.707 -18.422 -16.859 1 94.94 91 ILE B N 1
ATOM 2352 C CA . ILE B 1 91 ? -4.496 -17.297 -16.375 1 94.94 91 ILE B CA 1
ATOM 2353 C C . ILE B 1 91 ? -5.965 -17.516 -16.719 1 94.94 91 ILE B C 1
ATOM 2355 O O . ILE B 1 91 ? -6.336 -17.547 -17.891 1 94.94 91 ILE B O 1
ATOM 2359 N N . ASN B 1 92 ? -6.738 -17.688 -15.734 1 94.44 92 ASN B N 1
ATOM 2360 C CA . ASN B 1 92 ? -8.18 -17.859 -15.898 1 94.44 92 ASN B CA 1
ATOM 2361 C C . ASN B 1 92 ? -8.945 -16.656 -15.367 1 94.44 92 ASN B C 1
ATOM 2363 O O . ASN B 1 92 ? -8.945 -16.391 -14.164 1 94.44 92 ASN B O 1
ATOM 2367 N N . VAL B 1 93 ? -9.586 -15.922 -16.203 1 92.62 93 VAL B N 1
ATOM 2368 C CA . VAL B 1 93 ? -10.398 -14.766 -15.836 1 92.62 93 VAL B CA 1
ATOM 2369 C C . VAL B 1 93 ? -11.859 -15.031 -16.188 1 92.62 93 VAL B C 1
ATOM 2371 O O . VAL B 1 93 ? -12.227 -15.055 -17.375 1 92.62 93 VAL B O 1
ATOM 2374 N N . ASN B 1 94 ? -12.664 -15.102 -15.203 1 92.19 94 ASN B N 1
ATOM 2375 C CA . ASN B 1 94 ? -14.086 -15.375 -15.375 1 92.19 94 ASN B CA 1
ATOM 2376 C C . ASN B 1 94 ? -14.32 -16.547 -16.328 1 92.19 94 ASN B C 1
ATOM 2378 O O . ASN B 1 94 ? -15.148 -16.469 -17.234 1 92.19 94 ASN B O 1
ATOM 2382 N N . GLY B 1 95 ? -13.578 -17.562 -16.188 1 91.88 95 GLY B N 1
ATOM 2383 C CA . GLY B 1 95 ? -13.797 -18.781 -16.938 1 91.88 95 GLY B CA 1
ATOM 2384 C C . GLY B 1 95 ? -13.078 -18.781 -18.281 1 91.88 95 GLY B C 1
ATOM 2385 O O . GLY B 1 95 ? -13.109 -19.781 -19 1 91.88 95 GLY B O 1
ATOM 2386 N N . ASN B 1 96 ? -12.492 -17.719 -18.656 1 93.88 96 ASN B N 1
ATOM 2387 C CA . ASN B 1 96 ? -11.711 -17.641 -19.891 1 93.88 96 ASN B CA 1
ATOM 2388 C C . ASN B 1 96 ? -10.219 -17.812 -19.609 1 93.88 96 ASN B C 1
ATOM 2390 O O . ASN B 1 96 ? -9.586 -16.938 -19.031 1 93.88 96 ASN B O 1
ATOM 2394 N N . CYS B 1 97 ? -9.703 -18.938 -20.141 1 96.38 97 CYS B N 1
ATOM 2395 C CA . CYS B 1 97 ? -8.328 -19.281 -19.781 1 96.38 97 CYS B CA 1
ATOM 2396 C C . CYS B 1 97 ? -7.379 -18.969 -20.938 1 96.38 97 CYS B C 1
ATOM 2398 O O . CYS B 1 97 ? -7.695 -19.234 -22.094 1 96.38 97 CYS B O 1
ATOM 2400 N N . THR B 1 98 ? -6.266 -18.359 -20.609 1 95.25 98 THR B N 1
ATOM 2401 C CA . THR B 1 98 ? -5.125 -18.172 -21.5 1 95.25 98 THR B CA 1
ATOM 2402 C C . THR B 1 98 ? -3.875 -18.828 -20.906 1 95.25 98 THR B C 1
ATOM 2404 O O . THR B 1 98 ? -3.625 -18.734 -19.703 1 95.25 98 THR B O 1
ATOM 2407 N N . VAL B 1 99 ? -3.178 -19.469 -21.812 1 95.75 99 VAL B N 1
ATOM 2408 C CA . VAL B 1 99 ? -1.958 -20.141 -21.391 1 95.75 99 VAL B CA 1
ATOM 2409 C C . VAL B 1 99 ? -0.743 -19.484 -22.031 1 95.75 99 VAL B C 1
ATOM 2411 O O . VAL B 1 99 ? -0.729 -19.25 -23.25 1 95.75 99 VAL B O 1
ATOM 2414 N N . TYR B 1 100 ? 0.275 -19.234 -21.156 1 94.38 100 TYR B N 1
ATOM 2415 C CA . TYR B 1 100 ? 1.495 -18.609 -21.656 1 94.38 100 TYR B CA 1
ATOM 2416 C C . TYR B 1 100 ? 2.711 -19.484 -21.359 1 94.38 100 TYR B C 1
ATOM 2418 O O . TYR B 1 100 ? 2.748 -20.188 -20.344 1 94.38 100 TYR B O 1
ATOM 2426 N N . GLU B 1 101 ? 3.625 -19.375 -22.281 1 93.88 101 GLU B N 1
ATOM 2427 C CA . GLU B 1 101 ? 4.957 -19.875 -21.969 1 93.88 101 GLU B CA 1
ATOM 2428 C C . GLU B 1 101 ? 5.66 -18.969 -20.953 1 93.88 101 GLU B C 1
ATOM 2430 O O . GLU B 1 101 ? 5.582 -17.75 -21.047 1 93.88 101 GLU B O 1
ATOM 2435 N N . MET B 1 102 ? 6.211 -19.656 -19.9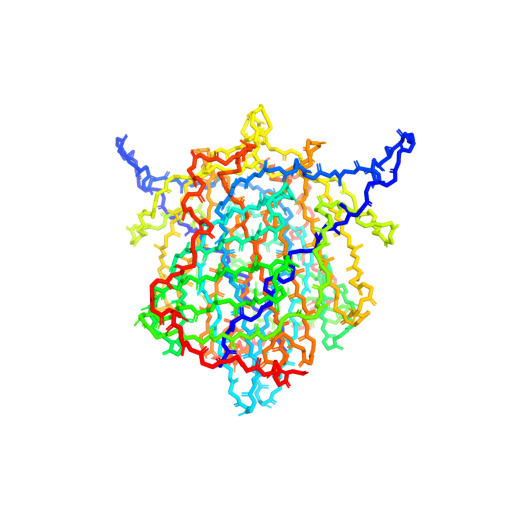38 1 88.88 102 MET B N 1
ATOM 2436 C CA . MET B 1 102 ? 6.969 -18.922 -18.938 1 88.88 102 MET B CA 1
ATOM 2437 C C . MET B 1 102 ? 8.453 -19.25 -19.016 1 88.88 102 MET B C 1
ATOM 2439 O O . MET B 1 102 ? 8.836 -20.422 -18.938 1 88.88 102 MET B O 1
ATOM 2443 N N . LYS B 1 103 ? 9.312 -18.172 -19.203 1 82.31 103 LYS B N 1
ATOM 2444 C CA . LYS B 1 103 ? 10.75 -18.391 -19.312 1 82.31 103 LYS B CA 1
ATOM 2445 C C . LYS B 1 103 ? 11.461 -18.094 -17.984 1 82.31 103 LYS B C 1
ATOM 2447 O O . LYS B 1 103 ? 12.539 -18.625 -17.719 1 82.31 103 LYS B O 1
ATOM 2452 N N . ALA B 1 104 ? 10.875 -17.344 -17.219 1 79.75 104 ALA B N 1
ATOM 2453 C CA . ALA B 1 104 ? 11.523 -16.922 -15.969 1 79.75 104 ALA B CA 1
ATOM 2454 C C . ALA B 1 104 ? 11.602 -18.078 -14.977 1 79.75 104 ALA B C 1
ATOM 2456 O O . ALA B 1 104 ? 10.664 -18.875 -14.859 1 79.75 104 ALA B O 1
ATOM 2457 N N . PRO B 1 105 ? 12.758 -18.219 -14.32 1 84.25 105 PRO B N 1
ATOM 2458 C CA . PRO B 1 105 ? 12.859 -19.234 -13.281 1 84.25 105 PRO B CA 1
ATOM 2459 C C . PRO B 1 105 ? 12.055 -18.891 -12.031 1 84.25 105 PRO B C 1
ATOM 2461 O O . PRO B 1 105 ? 11.688 -17.719 -11.828 1 84.25 105 PRO B O 1
ATOM 2464 N N . MET B 1 106 ? 11.789 -19.953 -11.297 1 88.5 106 MET B N 1
ATOM 2465 C CA . MET B 1 106 ? 11.195 -19.703 -9.984 1 88.5 106 MET B CA 1
ATOM 2466 C C . MET B 1 106 ? 12.195 -19.031 -9.055 1 88.5 106 MET B C 1
ATOM 2468 O O . MET B 1 106 ? 13.352 -19.453 -8.961 1 88.5 106 MET B O 1
ATOM 2472 N N . ILE B 1 107 ? 11.734 -17.984 -8.367 1 78.88 107 ILE B N 1
ATOM 2473 C CA . ILE B 1 107 ? 12.633 -17.234 -7.492 1 78.88 107 ILE B CA 1
ATOM 2474 C C . ILE B 1 107 ? 12.422 -17.688 -6.047 1 78.88 107 ILE B C 1
ATOM 2476 O O . ILE B 1 107 ? 11.281 -17.891 -5.613 1 78.88 107 ILE B O 1
ATOM 2480 N N . ASN B 1 108 ? 13.633 -17.812 -5.348 1 80.38 108 ASN B N 1
ATOM 2481 C CA . ASN B 1 108 ? 13.531 -18.047 -3.912 1 80.38 108 ASN B CA 1
ATOM 2482 C C . ASN B 1 108 ? 13.016 -16.828 -3.168 1 80.38 108 ASN B C 1
ATOM 2484 O O . ASN B 1 108 ? 13.469 -15.711 -3.406 1 80.38 108 ASN B O 1
ATOM 2488 N N . PRO B 1 109 ? 12.031 -17.047 -2.367 1 87.69 109 PRO B N 1
ATOM 2489 C CA . PRO B 1 109 ? 11.453 -15.922 -1.647 1 87.69 109 PRO B CA 1
ATOM 2490 C C . PRO B 1 109 ? 12.328 -15.438 -0.492 1 87.69 109 PRO B C 1
ATOM 2492 O O . PRO B 1 109 ? 11.922 -15.531 0.67 1 87.69 109 PRO B O 1
ATOM 2495 N N . CYS B 1 110 ? 13.539 -14.922 -0.889 1 91.12 110 CYS B N 1
ATOM 2496 C CA . CYS B 1 110 ? 14.5 -14.367 0.062 1 91.12 110 CYS B CA 1
ATOM 2497 C C . CYS B 1 110 ? 14.75 -12.891 -0.22 1 91.12 110 CYS B C 1
ATOM 2499 O O . CYS B 1 110 ? 14.539 -12.422 -1.339 1 91.12 110 CYS B O 1
ATOM 2501 N N . ILE B 1 111 ? 15.141 -12.203 0.751 1 91.56 111 ILE B N 1
ATOM 2502 C CA . ILE B 1 111 ? 15.711 -10.891 0.495 1 91.56 111 ILE B CA 1
ATOM 2503 C C . ILE B 1 111 ? 16.953 -11.023 -0.38 1 91.56 111 ILE B C 1
ATOM 2505 O O . ILE B 1 111 ? 17.891 -11.758 -0.037 1 91.56 111 ILE B O 1
ATOM 2509 N N . PRO B 1 112 ? 16.984 -10.406 -1.515 1 89.38 112 PRO B N 1
ATOM 2510 C CA . PRO B 1 112 ? 18.125 -10.609 -2.414 1 89.38 112 PRO B CA 1
ATOM 2511 C C . PRO B 1 112 ? 19.406 -9.969 -1.895 1 89.38 112 PRO B C 1
ATOM 2513 O O . PRO B 1 112 ? 19.359 -9.078 -1.044 1 89.38 112 PRO B O 1
ATOM 2516 N N . ASP B 1 113 ? 20.531 -10.406 -2.484 1 87.25 113 ASP B N 1
ATOM 2517 C CA . ASP B 1 113 ? 21.844 -9.961 -2.035 1 87.25 113 ASP B CA 1
ATOM 2518 C C . ASP B 1 113 ? 22.031 -8.469 -2.266 1 87.25 113 ASP B C 1
ATOM 2520 O O . ASP B 1 113 ? 22.75 -7.805 -1.52 1 87.25 113 ASP B O 1
ATOM 2524 N N . ASN B 1 114 ? 21.422 -7.984 -3.26 1 87.88 114 ASN B N 1
ATOM 2525 C CA . ASN B 1 114 ? 21.625 -6.586 -3.613 1 87.88 114 ASN B CA 1
ATOM 2526 C C . ASN B 1 114 ? 20.688 -5.672 -2.836 1 87.88 114 ASN B C 1
ATOM 2528 O O . ASN B 1 114 ? 20.625 -4.469 -3.09 1 87.88 114 ASN B O 1
ATOM 2532 N N . ALA B 1 115 ? 19.953 -6.262 -1.934 1 91.56 115 ALA B N 1
ATOM 2533 C CA . ALA B 1 115 ? 18.984 -5.465 -1.18 1 91.56 115 ALA B CA 1
ATOM 2534 C C . ALA B 1 115 ? 19.688 -4.523 -0.21 1 91.56 115 ALA B C 1
ATOM 2536 O O . ALA B 1 115 ? 20.688 -4.898 0.417 1 91.56 115 ALA B O 1
ATOM 2537 N N . LEU B 1 116 ? 19.125 -3.314 -0.154 1 93.12 116 LEU B N 1
ATOM 2538 C CA . LEU B 1 116 ? 19.594 -2.295 0.774 1 93.12 116 LEU B CA 1
ATOM 2539 C C . LEU B 1 116 ? 18.656 -2.158 1.963 1 93.12 116 LEU B C 1
ATOM 2541 O O . LEU B 1 116 ? 17.453 -1.983 1.785 1 93.12 116 LEU B O 1
ATOM 2545 N N . PHE B 1 117 ? 19.234 -2.236 3.094 1 93.75 117 PHE B N 1
ATOM 2546 C CA . PHE B 1 117 ? 18.469 -2.068 4.316 1 93.75 117 PHE B CA 1
ATOM 2547 C C . PHE B 1 117 ? 18.141 -0.597 4.559 1 93.75 117 PHE B C 1
ATOM 2549 O O . PHE B 1 117 ? 19.047 0.244 4.586 1 93.75 117 PHE B O 1
ATOM 2556 N N . GLY B 1 118 ? 16.891 -0.279 4.707 1 91.25 118 GLY B N 1
ATOM 2557 C CA . GLY B 1 118 ? 16.469 1.105 4.844 1 91.25 118 GLY B CA 1
ATOM 2558 C C . GLY B 1 118 ? 16.188 1.507 6.281 1 91.25 118 GLY B C 1
ATOM 2559 O O . GLY B 1 118 ? 15.938 2.68 6.566 1 91.25 118 GLY B O 1
ATOM 2560 N N . GLY B 1 119 ? 16.172 0.5 7.207 1 92.69 119 GLY B N 1
ATOM 2561 C CA . GLY B 1 119 ? 15.875 0.782 8.602 1 92.69 119 GLY B CA 1
ATOM 2562 C C . GLY B 1 119 ? 14.742 -0.067 9.156 1 92.69 119 GLY B C 1
ATOM 2563 O O . GLY B 1 119 ? 14.195 -0.917 8.453 1 92.69 119 GLY B O 1
ATOM 2564 N N . ARG B 1 120 ? 14.602 0.062 10.477 1 94.81 120 ARG B N 1
ATOM 2565 C CA . ARG B 1 120 ? 13.531 -0.626 11.195 1 94.81 120 ARG B CA 1
ATOM 2566 C C . ARG B 1 120 ? 12.445 0.352 11.625 1 94.81 120 ARG B C 1
ATOM 2568 O O . ARG B 1 120 ? 12.734 1.489 11.992 1 94.81 120 ARG B O 1
ATOM 2575 N N . THR B 1 121 ? 11.195 -0.047 11.445 1 94.94 121 THR B N 1
ATOM 2576 C CA . THR B 1 121 ? 10.07 0.753 11.914 1 94.94 121 THR B CA 1
ATOM 2577 C C . THR B 1 121 ? 9.031 -0.124 12.609 1 94.94 121 THR B C 1
ATOM 2579 O O . THR B 1 121 ? 9.242 -1.329 12.773 1 94.94 121 THR B O 1
ATOM 2582 N N . ARG B 1 122 ? 7.996 0.575 13.094 1 96.19 122 ARG B N 1
ATOM 2583 C CA . ARG B 1 122 ? 6.977 -0.111 13.883 1 96.19 122 ARG B CA 1
ATOM 2584 C C . ARG B 1 122 ? 5.582 0.178 13.344 1 96.19 122 ARG B C 1
ATOM 2586 O O . ARG B 1 122 ? 5.207 1.339 13.156 1 96.19 122 ARG B O 1
ATOM 2593 N N . TYR B 1 123 ? 4.855 -0.911 12.992 1 96.88 123 TYR B N 1
ATOM 2594 C CA . TYR B 1 123 ? 3.438 -0.799 12.68 1 96.88 123 TYR B CA 1
ATOM 2595 C C . TYR B 1 123 ? 2.584 -1.063 13.914 1 96.88 123 TYR B C 1
ATOM 2597 O O . TYR B 1 123 ? 2.883 -1.966 14.703 1 96.88 123 TYR B O 1
ATOM 2605 N N . GLY B 1 124 ? 1.545 -0.268 14.078 1 95.25 124 GLY B N 1
ATOM 2606 C CA . GLY B 1 124 ? 0.703 -0.419 15.25 1 95.25 124 GLY B CA 1
ATOM 2607 C C . GLY B 1 124 ? 1.238 0.313 16.469 1 95.25 124 GLY B C 1
ATOM 2608 O O . GLY B 1 124 ? 2.102 1.185 16.344 1 95.25 124 GLY B O 1
ATOM 2609 N N . TYR B 1 125 ? 0.652 -0.042 17.578 1 94.31 125 TYR B N 1
ATOM 2610 C CA . TYR B 1 125 ? 0.997 0.676 18.797 1 94.31 125 TYR B CA 1
ATOM 2611 C C . TYR B 1 125 ? 0.856 -0.225 20.016 1 94.31 125 TYR B C 1
ATOM 2613 O O . TYR B 1 125 ? 0.034 -1.145 20.031 1 94.31 125 TYR B O 1
ATOM 2621 N N . GLY B 1 126 ? 1.729 0.109 21.094 1 91.38 126 GLY B N 1
ATOM 2622 C CA . GLY B 1 126 ? 1.661 -0.635 22.344 1 91.38 126 GLY B CA 1
ATOM 2623 C C . GLY B 1 126 ? 1.87 -2.127 22.156 1 91.38 126 GLY B C 1
ATOM 2624 O O . GLY B 1 126 ? 2.846 -2.551 21.531 1 91.38 126 GLY B O 1
ATOM 2625 N N . SER B 1 127 ? 0.982 -2.918 22.688 1 88.81 127 SER B N 1
ATOM 2626 C CA . SER B 1 127 ? 1.104 -4.371 22.578 1 88.81 127 SER B CA 1
ATOM 2627 C C . SER B 1 127 ? 0.613 -4.875 21.234 1 88.81 127 SER B C 1
ATOM 2629 O O . SER B 1 127 ? 0.865 -6.027 20.859 1 88.81 127 SER B O 1
ATOM 2631 N N . ASN B 1 128 ? -0.064 -4.023 20.578 1 90.25 128 ASN B N 1
ATOM 2632 C CA . ASN B 1 128 ? -0.551 -4.359 19.25 1 90.25 128 ASN B CA 1
ATOM 2633 C C . ASN B 1 128 ? 0.329 -3.746 18.156 1 90.25 128 ASN B C 1
ATOM 2635 O O . ASN B 1 128 ? -0.108 -2.855 17.422 1 90.25 128 ASN B O 1
ATOM 2639 N N . HIS B 1 129 ? 1.535 -4.25 18.203 1 94.31 129 HIS B N 1
ATOM 2640 C CA . HIS B 1 129 ? 2.465 -3.721 17.219 1 94.31 129 HIS B CA 1
ATOM 2641 C C . HIS B 1 129 ? 3.338 -4.828 16.625 1 94.31 129 HIS B C 1
ATOM 2643 O O . HIS B 1 129 ? 3.424 -5.918 17.203 1 94.31 129 HIS B O 1
ATOM 2649 N N . ILE B 1 130 ? 3.861 -4.543 15.547 1 95.62 130 ILE B N 1
ATOM 2650 C CA . ILE B 1 130 ? 4.883 -5.391 14.945 1 95.62 130 ILE B CA 1
ATOM 2651 C C . ILE B 1 130 ? 6.039 -4.531 14.438 1 95.62 130 ILE B C 1
ATOM 2653 O O . ILE B 1 130 ? 5.82 -3.43 13.93 1 95.62 130 ILE B O 1
ATOM 2657 N N . ASP B 1 131 ? 7.184 -5.031 14.664 1 95.44 131 ASP B N 1
ATOM 2658 C CA . ASP B 1 131 ? 8.367 -4.391 14.094 1 95.44 131 ASP B CA 1
ATOM 2659 C C . ASP B 1 131 ? 8.664 -4.945 12.703 1 95.44 131 ASP B C 1
ATOM 2661 O O . ASP B 1 131 ? 8.555 -6.152 12.469 1 95.44 131 ASP B O 1
ATOM 2665 N N . VAL B 1 132 ? 9.016 -3.986 11.836 1 95.94 132 VAL B N 1
ATOM 2666 C CA . VAL B 1 132 ? 9.305 -4.434 10.477 1 95.94 132 VAL B CA 1
ATOM 2667 C C . VAL B 1 132 ? 10.602 -3.797 9.984 1 95.94 132 VAL B C 1
ATOM 2669 O O . VAL B 1 132 ? 10.914 -2.66 10.344 1 95.94 132 VAL B O 1
ATOM 2672 N N . ASP B 1 133 ? 11.289 -4.547 9.164 1 94.75 133 ASP B N 1
ATOM 2673 C CA . ASP B 1 133 ? 12.453 -4.051 8.445 1 94.75 133 ASP B CA 1
ATOM 2674 C C . ASP B 1 133 ? 12.078 -3.604 7.031 1 94.75 133 ASP B C 1
ATOM 2676 O O . ASP B 1 133 ? 11.289 -4.266 6.355 1 94.75 133 ASP B O 1
ATOM 2680 N N . LEU B 1 134 ? 12.617 -2.471 6.672 1 94.19 134 LEU B N 1
ATOM 2681 C CA . LEU B 1 134 ? 12.391 -1.934 5.336 1 94.19 134 LEU B CA 1
ATOM 2682 C C . LEU B 1 134 ? 13.578 -2.221 4.422 1 94.19 134 LEU B C 1
ATOM 2684 O O . LEU B 1 134 ? 14.727 -1.988 4.801 1 94.19 134 LEU B O 1
ATOM 2688 N N . TRP B 1 135 ? 13.281 -2.746 3.268 1 93.5 135 TRP B N 1
ATOM 2689 C CA . TRP B 1 135 ? 14.305 -3.09 2.289 1 93.5 135 TRP B CA 1
ATOM 2690 C C . TRP B 1 135 ? 13.977 -2.492 0.924 1 93.5 135 TRP B C 1
ATOM 2692 O O . TRP B 1 135 ? 12.805 -2.285 0.597 1 93.5 135 TRP B O 1
ATOM 2702 N N . ARG B 1 136 ? 15.039 -2.229 0.179 1 91.88 136 ARG B N 1
ATOM 2703 C CA . ARG B 1 136 ? 14.914 -1.795 -1.208 1 91.88 136 ARG B CA 1
ATOM 2704 C C . ARG B 1 136 ? 15.859 -2.574 -2.115 1 91.88 136 ARG B C 1
ATOM 2706 O O . ARG B 1 136 ? 17.016 -2.828 -1.749 1 91.88 136 ARG B O 1
ATOM 2713 N N . PHE B 1 137 ? 15.352 -2.936 -3.232 1 90.5 137 PHE B N 1
ATOM 2714 C CA . PHE B 1 137 ? 16.203 -3.635 -4.191 1 90.5 137 PHE B CA 1
ATOM 2715 C C . PHE B 1 137 ? 15.594 -3.588 -5.59 1 90.5 137 PHE B C 1
ATOM 2717 O O . PHE B 1 137 ? 14.445 -3.176 -5.754 1 90.5 137 PHE B O 1
ATOM 2724 N N . ASN B 1 138 ? 16.438 -3.893 -6.547 1 85.62 138 ASN B N 1
ATOM 2725 C CA . ASN B 1 138 ? 15.984 -4.082 -7.922 1 85.62 138 ASN B CA 1
ATOM 2726 C C . ASN B 1 138 ? 16.062 -5.551 -8.336 1 85.62 138 ASN B C 1
ATOM 2728 O O . ASN B 1 138 ? 16.938 -6.281 -7.891 1 85.62 138 ASN B O 1
ATOM 2732 N N . LEU B 1 139 ? 15.039 -5.867 -9.039 1 73.44 139 LEU B N 1
ATOM 2733 C CA . LEU B 1 139 ? 15.156 -7.199 -9.617 1 73.44 139 LEU B CA 1
ATOM 2734 C C . LEU B 1 139 ? 16.281 -7.254 -10.641 1 73.44 139 LEU B C 1
ATOM 2736 O O . LEU B 1 139 ? 16.484 -6.301 -11.398 1 73.44 139 LEU B O 1
ATOM 2740 N N . SER B 1 140 ? 17.031 -8.32 -10.617 1 69.56 140 SER B N 1
ATOM 2741 C CA . SER B 1 140 ? 18.188 -8.453 -11.492 1 69.56 140 SER B CA 1
ATOM 2742 C C . SER B 1 140 ? 17.797 -8.32 -12.961 1 69.56 140 SER B C 1
ATOM 2744 O O . SER B 1 140 ? 18.531 -7.719 -13.75 1 69.56 140 SER B O 1
ATOM 2746 N N . ASN B 1 141 ? 16.672 -8.812 -13.359 1 70.19 141 ASN B N 1
ATOM 2747 C CA . ASN B 1 141 ? 16.234 -8.797 -14.75 1 70.19 141 ASN B CA 1
ATOM 2748 C C . ASN B 1 141 ? 15.453 -7.527 -15.078 1 70.19 141 ASN B C 1
ATOM 2750 O O . ASN B 1 141 ? 15.055 -7.316 -16.219 1 70.19 141 ASN B O 1
ATOM 2754 N N . ARG B 1 142 ? 15.266 -6.719 -14.078 1 74.75 142 ARG B N 1
ATOM 2755 C CA . ARG B 1 142 ? 14.578 -5.445 -14.227 1 74.75 142 ARG B CA 1
ATOM 2756 C C . ARG B 1 142 ? 15.234 -4.355 -13.383 1 74.75 142 ARG B C 1
ATOM 2758 O O . ARG B 1 142 ? 14.617 -3.83 -12.453 1 74.75 142 ARG B O 1
ATOM 2765 N N . PRO B 1 143 ? 16.359 -3.889 -13.844 1 73.12 143 PRO B N 1
ATOM 2766 C CA . PRO B 1 143 ? 17.156 -2.984 -13.008 1 73.12 143 PRO B CA 1
ATOM 2767 C C . PRO B 1 143 ? 16.5 -1.618 -12.828 1 73.12 143 PRO B C 1
ATOM 2769 O O . PRO B 1 143 ? 16.844 -0.879 -11.906 1 73.12 143 PRO B O 1
ATOM 2772 N N . ASP B 1 144 ? 15.484 -1.345 -13.609 1 77.12 144 ASP B N 1
ATOM 2773 C CA . ASP B 1 144 ? 14.867 -0.027 -13.516 1 77.12 144 ASP B CA 1
ATOM 2774 C C . ASP B 1 144 ? 13.578 -0.083 -12.695 1 77.12 144 ASP B C 1
ATOM 2776 O O . ASP B 1 144 ? 12.797 0.875 -12.688 1 77.12 144 ASP B O 1
ATOM 2780 N N . SER B 1 145 ? 13.398 -1.195 -12.062 1 80.19 145 SER B N 1
ATOM 2781 C CA . SER B 1 145 ? 12.164 -1.396 -11.32 1 80.19 145 SER B CA 1
ATOM 2782 C C . SER B 1 145 ? 12.438 -1.62 -9.836 1 80.19 145 SER B C 1
ATOM 2784 O O . SER B 1 145 ? 12.609 -2.758 -9.398 1 80.19 145 SER B O 1
ATOM 2786 N N . PRO B 1 146 ? 12.43 -0.516 -9.133 1 83.75 146 PRO B N 1
ATOM 2787 C CA . PRO B 1 146 ? 12.703 -0.676 -7.699 1 83.75 146 PRO B CA 1
ATOM 2788 C C . PRO B 1 146 ? 11.547 -1.341 -6.953 1 83.75 146 PRO B C 1
ATOM 2790 O O . PRO B 1 146 ? 10.383 -1.112 -7.281 1 83.75 146 PRO B O 1
ATOM 2793 N N . ILE B 1 147 ? 11.938 -2.15 -5.98 1 90.19 147 ILE B N 1
ATOM 2794 C CA . ILE B 1 147 ? 11 -2.793 -5.066 1 90.19 147 ILE B CA 1
ATOM 2795 C C . ILE B 1 147 ? 11.297 -2.359 -3.635 1 90.19 147 ILE B C 1
ATOM 2797 O O . ILE B 1 147 ? 12.453 -2.33 -3.215 1 90.19 147 ILE B O 1
ATOM 2801 N N . LYS B 1 148 ? 10.336 -1.923 -2.947 1 92 148 LYS B N 1
ATOM 2802 C CA . LYS B 1 148 ? 10.398 -1.677 -1.509 1 92 148 LYS B CA 1
ATOM 2803 C C . LYS B 1 148 ? 9.609 -2.73 -0.734 1 92 148 LYS B C 1
ATOM 2805 O O . LYS B 1 148 ? 8.477 -3.055 -1.091 1 92 148 LYS B O 1
ATOM 2810 N N . LEU B 1 149 ? 10.25 -3.236 0.228 1 94.69 149 LEU B N 1
ATOM 2811 C CA . LEU B 1 149 ? 9.68 -4.352 0.972 1 94.69 149 LEU B CA 1
ATOM 2812 C C . LEU B 1 149 ? 9.734 -4.09 2.473 1 94.69 149 LEU B C 1
ATOM 2814 O O . LEU B 1 149 ? 10.75 -3.613 2.988 1 94.69 149 LEU B O 1
ATOM 2818 N N . SER B 1 150 ? 8.641 -4.289 3.166 1 95.75 150 SER B N 1
ATOM 2819 C CA . SER B 1 150 ? 8.641 -4.359 4.621 1 95.75 150 SER B CA 1
ATOM 2820 C C . SER B 1 150 ? 8.43 -5.789 5.109 1 95.75 150 SER B C 1
ATOM 2822 O O . SER B 1 150 ? 7.52 -6.477 4.645 1 95.75 150 SER B O 1
ATOM 2824 N N . ILE B 1 151 ? 9.273 -6.238 5.98 1 96.12 151 ILE B N 1
ATOM 2825 C CA . ILE B 1 151 ? 9.234 -7.617 6.453 1 96.12 151 ILE B CA 1
ATOM 2826 C C . ILE B 1 151 ? 9.484 -7.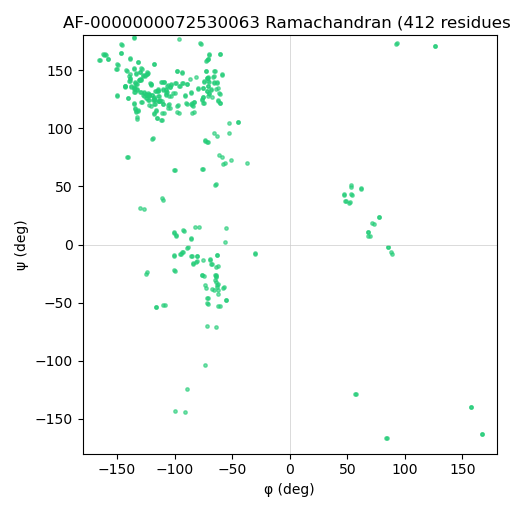656 7.957 1 96.12 151 ILE B C 1
ATOM 2828 O O . ILE B 1 151 ? 10.227 -6.832 8.492 1 96.12 151 ILE B O 1
ATOM 2832 N N . THR B 1 152 ? 8.82 -8.633 8.609 1 95.06 152 THR B N 1
ATOM 2833 C CA . THR B 1 152 ? 9.062 -8.844 10.031 1 95.06 152 THR B CA 1
ATOM 2834 C C . THR B 1 152 ? 10.375 -9.594 10.258 1 95.06 152 THR B C 1
ATOM 2836 O O . THR B 1 152 ? 11 -10.062 9.305 1 95.06 152 THR B O 1
ATOM 2839 N N . ASP B 1 153 ? 10.75 -9.711 11.539 1 90 153 ASP B N 1
ATOM 2840 C CA . ASP B 1 153 ? 12.008 -10.359 11.914 1 90 153 ASP B CA 1
ATOM 2841 C C . ASP B 1 153 ? 12 -11.836 11.516 1 90 153 ASP B C 1
ATOM 2843 O O . ASP B 1 153 ? 13.055 -12.414 11.242 1 90 153 ASP B O 1
ATOM 2847 N N . ASP B 1 154 ? 10.836 -12.383 11.469 1 90.69 154 ASP B N 1
ATOM 2848 C CA . ASP B 1 154 ? 10.734 -13.789 11.086 1 90.69 154 ASP B CA 1
ATOM 2849 C C . ASP B 1 154 ? 10.523 -13.93 9.578 1 90.69 154 ASP B C 1
ATOM 2851 O O . ASP B 1 154 ? 10.094 -14.977 9.102 1 90.69 154 ASP B O 1
ATOM 2855 N N . CYS B 1 155 ? 10.703 -12.898 8.922 1 93.62 155 CYS B N 1
ATOM 2856 C CA . CYS B 1 155 ? 10.773 -12.844 7.469 1 93.62 155 CYS B CA 1
ATOM 2857 C C . CYS B 1 155 ? 9.375 -12.922 6.852 1 93.62 155 CYS B C 1
ATOM 2859 O O . CYS B 1 155 ? 9.227 -13.367 5.711 1 93.62 155 CYS B O 1
ATOM 2861 N N . THR B 1 156 ? 8.375 -12.562 7.574 1 95.5 156 THR B N 1
ATOM 2862 C CA . THR B 1 156 ? 7.035 -12.477 7.008 1 95.5 156 THR B CA 1
ATOM 2863 C C . THR B 1 156 ? 6.82 -11.117 6.344 1 95.5 156 THR B C 1
ATOM 2865 O O . THR B 1 156 ? 6.961 -10.078 6.984 1 95.5 156 THR B O 1
ATOM 2868 N N . PRO B 1 157 ? 6.496 -11.141 5.062 1 96.44 157 PRO B N 1
ATOM 2869 C CA . PRO B 1 157 ? 6.297 -9.852 4.398 1 96.44 157 PRO B CA 1
ATOM 2870 C C . PRO B 1 157 ? 5 -9.164 4.816 1 96.44 157 PRO B C 1
ATOM 2872 O O . PRO B 1 157 ? 4.008 -9.836 5.102 1 96.44 157 PRO B O 1
ATOM 2875 N N . ILE B 1 158 ? 5.012 -7.828 4.812 1 96.75 158 ILE B N 1
ATOM 2876 C CA . ILE B 1 158 ? 3.816 -7.059 5.141 1 96.75 158 ILE B CA 1
ATOM 2877 C C . ILE B 1 158 ? 3.371 -6.25 3.924 1 96.75 158 ILE B C 1
ATOM 2879 O O . ILE B 1 158 ? 2.211 -6.32 3.516 1 96.75 158 ILE B O 1
ATOM 2883 N N . THR B 1 159 ? 4.277 -5.457 3.359 1 95.69 159 THR B N 1
ATOM 2884 C CA . THR B 1 159 ? 3.965 -4.676 2.166 1 95.69 159 THR B CA 1
ATOM 2885 C C . THR B 1 159 ? 5.094 -4.777 1.144 1 95.69 159 THR B C 1
ATOM 2887 O O . THR B 1 159 ? 6.254 -4.969 1.509 1 95.69 159 THR B O 1
ATOM 2890 N N . GLN B 1 160 ? 4.695 -4.648 -0.064 1 94.12 160 GLN B N 1
ATOM 2891 C CA . GLN B 1 160 ? 5.637 -4.531 -1.174 1 94.12 160 GLN B CA 1
ATOM 2892 C C . GLN B 1 160 ? 5.156 -3.506 -2.195 1 94.12 160 GLN B C 1
ATOM 2894 O O . GLN B 1 160 ? 4.012 -3.561 -2.65 1 94.12 160 GLN B O 1
ATOM 2899 N N . THR B 1 161 ? 5.977 -2.605 -2.475 1 91.5 161 THR B N 1
ATOM 2900 C CA . THR B 1 161 ? 5.703 -1.609 -3.506 1 91.5 161 THR B CA 1
ATOM 2901 C C . THR B 1 161 ? 6.602 -1.831 -4.723 1 91.5 161 THR B C 1
ATOM 2903 O O . THR B 1 161 ? 7.809 -2.02 -4.582 1 91.5 161 THR B O 1
ATOM 2906 N N . GLN B 1 162 ? 5.953 -1.771 -5.797 1 87.88 162 GLN B N 1
ATOM 2907 C CA . GLN B 1 162 ? 6.703 -1.977 -7.031 1 87.88 162 GLN B CA 1
ATOM 2908 C C . GLN B 1 162 ? 6.367 -0.905 -8.062 1 87.88 162 GLN B C 1
ATOM 2910 O O . GLN B 1 162 ? 5.199 -0.557 -8.25 1 87.88 162 GLN B O 1
ATOM 2915 N N . PHE B 1 163 ? 7.391 -0.408 -8.617 1 82.81 163 PHE B N 1
ATOM 2916 C CA . PHE B 1 163 ? 7.262 0.488 -9.758 1 82.81 163 PHE B CA 1
ATOM 2917 C C . PHE B 1 163 ? 7.906 -0.119 -11 1 82.81 163 PHE B C 1
ATOM 2919 O O . PHE B 1 163 ? 9.023 -0.64 -10.93 1 82.81 163 PHE B O 1
ATOM 2926 N N . ASP B 1 164 ? 7.195 -0.078 -12.039 1 77.5 164 ASP B N 1
ATOM 2927 C CA . ASP B 1 164 ? 7.711 -0.56 -13.32 1 77.5 164 ASP B CA 1
ATOM 2928 C C . ASP B 1 164 ? 7.414 0.435 -14.445 1 77.5 164 ASP B C 1
ATOM 2930 O O . ASP B 1 164 ? 6.258 0.613 -14.836 1 77.5 164 ASP B O 1
ATOM 2934 N N . PRO B 1 165 ? 8.422 1.049 -15.039 1 74.06 165 PRO B N 1
ATOM 2935 C CA . PRO B 1 165 ? 8.18 2.043 -16.078 1 74.06 165 PRO B CA 1
ATOM 2936 C C . PRO B 1 165 ? 7.789 1.411 -17.422 1 74.06 165 PRO B C 1
ATOM 2938 O O . PRO B 1 165 ? 7.281 2.102 -18.312 1 74.06 165 PRO B O 1
ATOM 2941 N N . LYS B 1 166 ? 8.141 0.145 -17.844 1 66.75 166 LYS B N 1
ATOM 2942 C CA . LYS B 1 166 ? 7.891 -0.403 -19.172 1 66.75 166 LYS B CA 1
ATOM 2943 C C . LYS B 1 166 ? 7.098 -1.705 -19.094 1 66.75 166 LYS B C 1
ATOM 2945 O O . LYS B 1 166 ? 6.398 -2.07 -20.047 1 66.75 166 LYS B O 1
ATOM 2950 N N . ALA B 1 167 ? 7.184 -2.396 -17.906 1 58.66 167 ALA B N 1
ATOM 2951 C CA . ALA B 1 167 ? 7.211 -3.846 -18.094 1 58.66 167 ALA B CA 1
ATOM 2952 C C . ALA B 1 167 ? 5.91 -4.484 -17.609 1 58.66 167 ALA B C 1
ATOM 2954 O O . ALA B 1 167 ? 5.293 -5.266 -18.344 1 58.66 167 ALA B O 1
ATOM 2955 N N . LEU B 1 168 ? 5.418 -4.301 -16.5 1 51.78 168 LEU B N 1
ATOM 2956 C CA . LEU B 1 168 ? 4.5 -5.312 -15.984 1 51.78 168 LEU B CA 1
ATOM 2957 C C . LEU B 1 168 ? 3.264 -5.422 -16.875 1 51.78 168 LEU B C 1
ATOM 2959 O O . LEU B 1 168 ? 2.854 -6.523 -17.234 1 51.78 168 LEU B O 1
ATOM 2963 N N . LEU B 1 169 ? 2.717 -4.316 -17.406 1 55.44 169 LEU B N 1
ATOM 2964 C CA . LEU B 1 169 ? 1.493 -4.348 -18.188 1 55.44 169 LEU B CA 1
ATOM 2965 C C . LEU B 1 169 ? 1.675 -3.586 -19.5 1 55.44 169 LEU B C 1
ATOM 2967 O O . LEU B 1 169 ? 0.698 -3.137 -20.109 1 55.44 169 LEU B O 1
ATOM 2971 N N . GLY B 1 170 ? 2.963 -3.699 -19.891 1 65.25 170 GLY B N 1
ATOM 2972 C CA . GLY B 1 170 ? 3.221 -2.953 -21.109 1 65.25 170 GLY B CA 1
ATOM 2973 C C . GLY B 1 170 ? 3.129 -1.45 -20.922 1 65.25 170 GLY B C 1
ATOM 2974 O O . GLY B 1 170 ? 3.064 -0.7 -21.906 1 65.25 170 GLY B O 1
ATOM 2975 N N . GLY B 1 171 ? 2.988 -1.074 -19.75 1 75.94 171 GLY B N 1
ATOM 2976 C CA . GLY B 1 171 ? 2.904 0.34 -19.438 1 75.94 171 GLY B CA 1
ATOM 2977 C C . GLY B 1 171 ? 3.539 0.683 -18.094 1 75.94 171 GLY B C 1
ATOM 2978 O O . GLY B 1 171 ? 4.02 -0.202 -17.391 1 75.94 171 GLY B O 1
ATOM 2979 N N . LYS B 1 172 ? 3.633 2.012 -17.844 1 82.38 172 LYS B N 1
ATOM 2980 C CA . LYS B 1 172 ? 4.113 2.451 -16.531 1 82.38 172 LYS B CA 1
ATOM 2981 C C . LYS B 1 172 ? 3.176 1.987 -15.414 1 82.38 172 LYS B C 1
ATOM 2983 O O . LYS B 1 172 ? 1.964 2.205 -15.484 1 82.38 172 LYS B O 1
ATOM 2988 N N . THR B 1 173 ? 3.744 1.265 -14.477 1 84.12 173 THR B N 1
ATOM 2989 C CA . THR B 1 173 ? 2.91 0.63 -13.461 1 84.12 173 THR B CA 1
ATOM 2990 C C . THR B 1 173 ? 3.5 0.84 -12.07 1 84.12 173 THR B C 1
ATOM 2992 O O . THR B 1 173 ? 4.711 0.736 -11.883 1 84.12 173 THR B O 1
ATOM 2995 N N . GLU B 1 174 ? 2.678 1.246 -11.188 1 86.69 174 GLU B N 1
ATOM 2996 C CA . GLU B 1 174 ? 2.984 1.215 -9.766 1 86.69 174 GLU B CA 1
ATOM 2997 C C . GLU B 1 174 ? 1.952 0.395 -8.992 1 86.69 174 GLU B C 1
ATOM 2999 O O . GLU B 1 174 ? 0.747 0.591 -9.156 1 86.69 174 GLU B O 1
ATOM 3004 N N . VAL B 1 175 ? 2.449 -0.496 -8.234 1 89.69 175 VAL B N 1
ATOM 3005 C CA . VAL B 1 175 ? 1.53 -1.368 -7.512 1 89.69 175 VAL B CA 1
ATOM 3006 C C . VAL B 1 175 ? 2.047 -1.602 -6.098 1 89.69 175 VAL B C 1
ATOM 3008 O O . VAL B 1 175 ? 3.258 -1.682 -5.875 1 89.69 175 VAL B O 1
ATOM 3011 N N . VAL B 1 176 ? 1.149 -1.624 -5.164 1 91.75 176 VAL B N 1
ATOM 3012 C CA . VAL B 1 176 ? 1.428 -1.972 -3.773 1 91.75 176 VAL B CA 1
ATOM 3013 C C . VAL B 1 176 ? 0.709 -3.27 -3.41 1 91.75 176 VAL B C 1
ATOM 3015 O O . VAL B 1 176 ? -0.484 -3.422 -3.682 1 91.75 176 VAL B O 1
ATOM 3018 N N . TYR B 1 177 ? 1.461 -4.129 -2.814 1 94.38 177 TYR B N 1
ATOM 3019 C CA . TYR B 1 177 ? 0.902 -5.355 -2.252 1 94.38 177 TYR B CA 1
ATOM 3020 C C . TYR B 1 177 ? 0.871 -5.289 -0.73 1 94.38 177 TYR B C 1
ATOM 3022 O O . TYR B 1 177 ? 1.837 -4.852 -0.101 1 94.38 177 TYR B O 1
ATOM 3030 N N . ILE B 1 178 ? -0.198 -5.648 -0.22 1 95.5 178 ILE B N 1
ATOM 3031 C CA . ILE B 1 178 ? -0.335 -5.848 1.219 1 95.5 178 ILE B CA 1
ATOM 3032 C C . ILE B 1 178 ? -0.59 -7.32 1.514 1 95.5 178 ILE B C 1
ATOM 3034 O O . ILE B 1 178 ? -1.57 -7.898 1.035 1 95.5 178 ILE B O 1
ATOM 3038 N N . PHE B 1 179 ? 0.272 -7.898 2.355 1 97.38 179 PHE B N 1
ATOM 3039 C CA . PHE B 1 179 ? 0.217 -9.328 2.617 1 97.38 179 PHE B CA 1
ATOM 3040 C C . PHE B 1 179 ? -0.422 -9.609 3.973 1 97.38 179 PHE B C 1
ATOM 3042 O O . PHE B 1 179 ? -0.137 -8.914 4.953 1 97.38 179 PHE B O 1
ATOM 3049 N N . SER B 1 180 ? -1.271 -10.609 3.996 1 97.38 180 SER B N 1
ATOM 3050 C CA . SER B 1 180 ? -1.943 -10.969 5.238 1 97.38 180 SER B CA 1
ATOM 3051 C C . SER B 1 180 ? -2.18 -12.477 5.324 1 97.38 180 SER B C 1
ATOM 3053 O O . SER B 1 180 ? -2.018 -13.188 4.332 1 97.38 180 SER B O 1
ATOM 3055 N N . ASN B 1 181 ? -2.48 -12.914 6.527 1 97.5 181 ASN B N 1
ATOM 3056 C CA . ASN B 1 181 ? -2.842 -14.305 6.82 1 97.5 181 ASN B CA 1
ATOM 3057 C C . ASN B 1 181 ? -1.785 -15.273 6.305 1 97.5 181 ASN B C 1
ATOM 3059 O O . ASN B 1 181 ? -2.115 -16.266 5.66 1 97.5 181 ASN B O 1
ATOM 3063 N N . PHE B 1 182 ? -0.608 -14.867 6.547 1 97.69 182 PHE B N 1
ATOM 3064 C CA . PHE B 1 182 ? 0.513 -15.734 6.199 1 97.69 182 PHE B CA 1
ATOM 3065 C C . PHE B 1 182 ? 0.466 -17.031 7 1 97.69 182 PHE B C 1
ATOM 3067 O O . PHE B 1 182 ? 0.205 -17.016 8.203 1 97.69 182 PHE B O 1
ATOM 3074 N N . ARG B 1 183 ? 0.775 -18.125 6.336 1 96.69 183 ARG B N 1
ATOM 3075 C CA . ARG B 1 183 ? 0.87 -19.422 6.988 1 96.69 183 ARG B CA 1
ATOM 3076 C C . ARG B 1 183 ? 1.882 -20.312 6.281 1 96.69 183 ARG B C 1
ATOM 3078 O O . ARG B 1 183 ? 1.796 -20.531 5.07 1 96.69 183 ARG B O 1
ATOM 3085 N N . PRO B 1 184 ? 2.803 -20.859 7.094 1 96.56 184 PRO B N 1
ATOM 3086 C CA . PRO B 1 184 ? 3.676 -21.859 6.48 1 96.56 184 PRO B CA 1
ATOM 3087 C C . PRO B 1 184 ? 2.922 -23.125 6.062 1 96.56 184 PRO B C 1
ATOM 3089 O O . PRO B 1 184 ? 1.977 -23.531 6.738 1 96.56 184 PRO B O 1
ATOM 3092 N N . GLY B 1 185 ? 3.348 -23.672 4.984 1 97.12 185 GLY B N 1
ATOM 3093 C CA . GLY B 1 185 ? 2.76 -24.922 4.492 1 97.12 185 GLY B CA 1
ATOM 3094 C C . GLY B 1 185 ? 1.636 -24.688 3.498 1 97.12 185 GLY B C 1
ATOM 3095 O O . GLY B 1 185 ? 1.281 -23.547 3.205 1 97.12 185 GLY B O 1
ATOM 3096 N N . ILE B 1 186 ? 1.149 -25.766 2.902 1 97.81 186 ILE B N 1
ATOM 3097 C CA . ILE B 1 186 ? 0.044 -25.812 1.949 1 97.81 186 ILE B CA 1
ATOM 3098 C C . ILE B 1 186 ? -1.094 -26.656 2.508 1 97.81 186 ILE B C 1
ATOM 3100 O O . ILE B 1 186 ? -0.9 -27.828 2.82 1 97.81 186 ILE B O 1
ATOM 3104 N N . LYS B 1 187 ? -2.221 -26.078 2.639 1 96.25 187 LYS B N 1
ATOM 3105 C CA . LYS B 1 187 ? -3.357 -26.766 3.24 1 96.25 187 LYS B CA 1
ATOM 3106 C C . LYS B 1 187 ? -3.902 -27.844 2.311 1 96.25 187 LYS B C 1
ATOM 3108 O O . LYS B 1 187 ? -4.168 -28.969 2.742 1 96.25 187 LYS B O 1
ATOM 3113 N N . ALA B 1 188 ? -4.156 -27.484 1.111 1 95.81 188 ALA B N 1
ATOM 3114 C CA . ALA B 1 188 ? -4.703 -28.406 0.116 1 95.81 188 ALA B CA 1
ATOM 3115 C C . ALA B 1 188 ? -3.979 -28.266 -1.22 1 95.81 188 ALA B C 1
ATOM 3117 O O . ALA B 1 188 ? -4.078 -27.219 -1.875 1 95.81 188 ALA B O 1
ATOM 3118 N N . ARG B 1 189 ? -3.395 -29.344 -1.71 1 96.12 189 ARG B N 1
ATOM 3119 C CA . ARG B 1 189 ? -2.498 -29.234 -2.857 1 96.12 189 ARG B CA 1
ATOM 3120 C C . ARG B 1 189 ? -3.283 -29.156 -4.16 1 96.12 189 ARG B C 1
ATOM 3122 O O . ARG B 1 189 ? -2.723 -28.844 -5.211 1 96.12 189 ARG B O 1
ATOM 3129 N N . ASN B 1 190 ? -4.621 -29.391 -4.137 1 95.56 190 ASN B N 1
ATOM 3130 C CA . ASN B 1 190 ? -5.434 -29.25 -5.344 1 95.56 190 ASN B CA 1
ATOM 3131 C C . ASN B 1 190 ? -5.438 -27.828 -5.863 1 95.56 190 ASN B C 1
ATOM 3133 O O . ASN B 1 190 ? -5.852 -27.562 -6.996 1 95.56 190 ASN B O 1
ATOM 3137 N N . ILE B 1 191 ? -4.914 -26.938 -5.109 1 96.25 191 ILE B N 1
ATOM 3138 C CA . ILE B 1 191 ? -4.816 -25.531 -5.508 1 96.25 191 ILE B CA 1
ATOM 3139 C C . ILE B 1 191 ? -3.826 -25.406 -6.664 1 96.25 191 ILE B C 1
ATOM 3141 O O . ILE B 1 191 ? -3.83 -24.391 -7.375 1 96.25 191 ILE B O 1
ATOM 3145 N N . PHE B 1 192 ? -3.018 -26.406 -6.859 1 97.69 192 PHE B N 1
ATOM 3146 C CA . PHE B 1 192 ? -2.012 -26.375 -7.918 1 97.69 192 PHE B CA 1
ATOM 3147 C C . PHE B 1 192 ? -2.488 -27.125 -9.148 1 97.69 192 PHE B C 1
ATOM 3149 O O . PHE B 1 192 ? -1.721 -27.344 -10.094 1 97.69 192 PHE B O 1
ATOM 3156 N N . THR B 1 193 ? -3.734 -27.531 -9.102 1 96.31 193 THR B N 1
ATOM 3157 C CA . THR B 1 193 ? -4.301 -28.203 -10.258 1 96.31 193 THR B CA 1
ATOM 3158 C C . THR B 1 193 ? -4.617 -27.203 -11.375 1 96.31 193 THR B C 1
ATOM 3160 O O . THR B 1 193 ? -5.156 -26.141 -11.109 1 96.31 193 THR B O 1
ATOM 3163 N N . VAL B 1 194 ? -4.234 -27.594 -12.578 1 96.81 194 VAL B N 1
ATOM 3164 C CA . VAL B 1 194 ? -4.562 -26.75 -13.727 1 96.81 194 VAL B CA 1
ATOM 3165 C C . VAL B 1 194 ? -6.078 -26.625 -13.859 1 96.81 194 VAL B C 1
ATOM 3167 O O . VAL B 1 194 ? -6.793 -27.625 -13.844 1 96.81 194 VAL B O 1
ATOM 3170 N N . PRO B 1 195 ? -6.516 -25.438 -13.992 1 95.06 195 PRO B N 1
ATOM 3171 C CA . PRO B 1 195 ? -7.961 -25.281 -14.18 1 95.06 195 PRO B CA 1
ATOM 3172 C C . PRO B 1 195 ? -8.477 -26.016 -15.422 1 95.06 195 PRO B C 1
ATOM 3174 O O . PRO B 1 195 ? -7.805 -26.016 -16.453 1 95.06 195 PRO B O 1
ATOM 3177 N N . THR B 1 196 ? -9.672 -26.469 -15.25 1 95.12 196 THR B N 1
ATOM 3178 C CA . THR B 1 196 ? -10.273 -27.25 -16.328 1 95.12 196 THR B CA 1
ATOM 3179 C C . THR B 1 196 ? -10.422 -26.391 -17.578 1 95.12 196 THR B C 1
ATOM 3181 O O . THR B 1 196 ? -10.242 -26.875 -18.703 1 95.12 196 THR B O 1
ATOM 3184 N N . GLU B 1 197 ? -10.703 -25.141 -17.422 1 96.25 197 GLU B N 1
ATOM 3185 C CA . GLU B 1 197 ? -10.906 -24.203 -18.531 1 96.25 197 GLU B CA 1
ATOM 3186 C C . GLU B 1 197 ? -9.648 -24.047 -19.375 1 96.25 197 GLU B C 1
ATOM 3188 O O . GLU B 1 197 ? -9.703 -23.562 -20.5 1 96.25 197 GLU B O 1
ATOM 3193 N N . CYS B 1 198 ? -8.531 -24.422 -18.828 1 97 198 CYS B N 1
ATOM 3194 C CA . CYS B 1 198 ? -7.266 -24.188 -19.516 1 97 198 CYS B CA 1
ATOM 3195 C C . CYS B 1 198 ? -6.848 -25.422 -20.312 1 97 198 CYS B C 1
ATOM 3197 O O . CYS B 1 198 ? -5.867 -25.375 -21.047 1 97 198 CYS B O 1
ATOM 3199 N N . HIS B 1 199 ? -7.578 -26.469 -20.109 1 95.06 199 HIS B N 1
ATOM 3200 C CA . HIS B 1 199 ? -7.207 -27.688 -20.828 1 95.06 199 HIS B CA 1
ATOM 3201 C C . HIS B 1 199 ? -7.316 -27.5 -22.328 1 95.06 199 HIS B C 1
ATOM 3203 O O . HIS B 1 199 ? -8.297 -26.938 -22.828 1 95.06 199 HIS B O 1
ATOM 3209 N N . ASN B 1 200 ? -6.312 -27.938 -23.094 1 92.75 200 ASN B N 1
ATOM 3210 C CA . ASN B 1 200 ? -6.234 -27.953 -24.562 1 92.75 200 ASN B CA 1
ATOM 3211 C C . ASN B 1 200 ? -6.156 -26.547 -25.125 1 92.75 200 ASN B C 1
ATOM 3213 O O . ASN B 1 200 ? -6.453 -26.328 -26.312 1 92.75 200 ASN B O 1
ATOM 3217 N N . LYS B 1 201 ? -5.953 -25.578 -24.312 1 95.69 201 LYS B N 1
ATOM 3218 C CA . LYS B 1 201 ? -5.711 -24.234 -24.828 1 95.69 201 LYS B CA 1
ATOM 3219 C C . LYS B 1 201 ? -4.328 -24.141 -25.469 1 95.69 201 LYS B C 1
ATOM 3221 O O . LYS B 1 201 ? -3.377 -24.766 -25 1 95.69 201 LYS B O 1
ATOM 3226 N N . PRO B 1 202 ? -4.27 -23.359 -26.578 1 96.19 202 PRO B N 1
ATOM 3227 C CA . PRO B 1 202 ? -2.936 -23.141 -27.141 1 96.19 202 PRO B CA 1
ATOM 3228 C C . PRO B 1 202 ? -2.021 -22.359 -26.219 1 96.19 202 PRO B C 1
ATOM 3230 O O . PRO B 1 202 ? -2.498 -21.531 -25.422 1 96.19 202 PRO B O 1
ATOM 3233 N N . VAL B 1 203 ? -0.766 -22.656 -26.328 1 95 203 VAL B N 1
ATOM 3234 C CA . VAL B 1 203 ? 0.233 -21.953 -25.531 1 95 203 VAL B CA 1
ATOM 3235 C C . VAL B 1 203 ? 0.718 -20.719 -26.297 1 95 203 VAL B C 1
ATOM 3237 O O . VAL B 1 203 ? 1.236 -20.828 -27.406 1 95 203 VAL B O 1
ATOM 3240 N N . LEU B 1 204 ? 0.534 -19.594 -25.656 1 93.38 204 LEU B N 1
ATOM 3241 C CA . LEU B 1 204 ? 0.954 -18.344 -26.266 1 93.38 204 LEU B CA 1
ATOM 3242 C C . LEU B 1 204 ? 2.32 -17.906 -25.75 1 93.38 204 LEU B C 1
ATOM 3244 O O . LEU B 1 204 ? 2.695 -18.266 -24.625 1 93.38 204 LEU B O 1
ATOM 3248 N N . LYS B 1 205 ? 3.137 -17.172 -26.641 1 86.31 205 LYS B N 1
ATOM 3249 C CA . LYS B 1 205 ? 4.383 -16.562 -26.203 1 86.31 205 LYS B CA 1
ATOM 3250 C C . LYS B 1 205 ? 4.125 -15.203 -25.562 1 86.31 205 LYS B C 1
ATOM 3252 O O . LYS B 1 205 ? 3.248 -14.453 -26 1 86.31 205 LYS B O 1
ATOM 3257 N N . HIS B 1 206 ? 4.523 -15.055 -24.203 1 67.25 206 HIS B N 1
ATOM 3258 C CA . HIS B 1 206 ? 4.336 -13.742 -23.594 1 67.25 206 HIS B CA 1
ATOM 3259 C C . HIS B 1 206 ? 4.809 -12.625 -24.516 1 67.25 206 HIS B C 1
ATOM 3261 O O . HIS B 1 206 ? 5.859 -12.75 -25.156 1 67.25 206 HIS B O 1
ATOM 3267 N N . HIS B 1 207 ? 3.887 -11.914 -25.125 1 47.56 207 HIS B N 1
ATOM 3268 C CA . HIS B 1 207 ? 4.344 -10.789 -25.938 1 47.56 207 HIS B CA 1
ATOM 3269 C C . HIS B 1 207 ? 5.195 -9.836 -25.109 1 47.56 207 HIS B C 1
ATOM 3271 O O . HIS B 1 207 ? 5.512 -8.727 -25.562 1 47.56 207 HIS B O 1
ATOM 3277 N N . LEU B 1 208 ? 5.445 -10.07 -23.969 1 41.91 208 LEU B N 1
ATOM 3278 C CA . LEU B 1 208 ? 6.141 -8.93 -23.391 1 41.91 208 LEU B CA 1
ATOM 3279 C C . LEU B 1 208 ? 7.594 -8.883 -23.859 1 41.91 208 LEU B C 1
ATOM 3281 O O . LEU B 1 208 ? 8.219 -9.922 -24.062 1 41.91 208 LEU B O 1
#

Foldseek 3Di:
DAPPPPPLAAADADDDDPVRLGQFDDQKKKWKKWKWWWWADPNDIGTKTWIWIWIHHNPQQKIKIWGWIADPNDIWTWIWMQGQVVQKIWIATNLAIAIAGHDDGDHHNGNHPQKDWPDKDWDDDDPPIFIWTWIWDDDPVQRPKIKIWIAGPNNHTAKIWIWDDQDDVRHTIIMMMGIGDMDGDDDDPCSNPRDPSCPPHDYHYPPD/DQDDPPPLAAADADDDDPPRLGQFDDQKKKWKKWKWWWWADPNDIGTKTWIWIWIHHNPQQKIKIWGWIADPNDIWTWIWIQGQVVQKIWIATNLAIAIAGHDDGDHHNGNHPQKDWPDKDWDDDDPPIFIWTWIWDDDPVQRPKIKIWIAGPNNHTAKIWIWDDQDDVRHTIIMMMGIGPMDGDDDDPCSNPRDPSCPPHDYHYPPD

InterPro domains:
  IPR001299 Ependymin [PF00811] (76-198)
  IPR001299 Ependymin [PTHR10697] (4-202)

Nearest PDB structures (foldseek):
  8i34-assembly4_H  TM=8.026E-01  e=2.133E-10  Haliclona sp.
  8i34-assembly4_G  TM=8.045E-01  e=3.034E-10  Haliclona sp.
  2zf3-assembly1_B  TM=5.570E-01  e=8.832E-05  Chromobacterium violaceum
  6cuj-assembly1_A  TM=3.535E-01  e=1.224E-02  Neisseria meningitidis
  6cuj-assembly1_B  TM=3.459E-01  e=2.240E-02  Neisseria meningitidis